Protein 4H0F (pdb70)

CATH classification: 3.40.50.1980 (+1 more: 3.40.50.1980)

Solvent-accessible surface area: 24966 Å² total; per-residue (Å²): 93,41,47,0,10,0,0,0,16,1,0,62,5,0,0,73,49,0,1,20,131,60,22,66,19,152,49,34,20,59,38,52,36,2,33,55,40,124,35,47,122,108,32,31,43,44,0,27,127,6,58,0,0,0,6,0,2,64,51,15,0,62,17,0,79,108,18,6,26,81,87,125,171,20,191,11,54,49,30,7,0,4,43,56,14,91,25,55,56,46,136,95,40,30,125,83,74,6,1,0,1,1,0,2,0,36,29,0,0,63,0,0,44,28,0,1,130,27,0,4,134,44,15,84,152,68,96,84,31,0,27,139,55,3,145,62,8,75,120,73,1,64,109,11,15,109,47,0,28,93,45,1,154,172,6,241,58,70,12,1,0,0,9,1,23,0,6,26,4,3,3,126,87,10,50,8,128,38,50,8,4,7,23,25,12,33,114,106,113,18,48,96,173,77,49,132,92,6,46,94,38,2,118,127,104,93,4,129,8,0,2,6,9,128,48,38,88,47,151,53,0,72,53,7,3,162,58,26,69,9,104,39,89,72,4,28,0,0,9,23,42,40,108,70,155,117,42,0,2,84,12,2,92,40,23,1,42,53,0,37,85,41,15,159,93,42,43,0,10,0,1,0,14,0,0,57,5,0,0,72,44,0,1,20,138,54,20,63,17,151,47,35,30,57,37,43,41,2,38,57,35,123,31,54,131,112,26,41,47,40,0,38,127,6,57,0,0,0,12,0,3,62,47,14,0,45,15,0,126,114,14,6,25,63,72,120,174,24,90,12,54,50,26,14,0,4,62,49,16,87,32,50,57,47,139,100,46,31,129,87,41,6,2,0,0,0,1,3,0,33,27,0,0,66,0,0,42,28,0,1,131,31,1,5,131,46,13,81,157,68,95,88,32,0,25,145,56,2,146,53,6,77,118,74,0,63,104,12,16,113,70,0,30,96,45,2,153,177,8,238,58,73,12,1,0,2,7,1,25,0,5,21,4,4,3,129,83,10,56,14,100,31,51,8,4,8,23,27,13,36,117,112,136,25,49,98,179,80,41,136,102,9,44,95,24,2,115,125,94,95,6,128,8,0,2,8,7,126,52,36,86,53,153,50,0,71,53,6,4,159,56,30,66,12,106,39,80,73,4,27,0,2,9,23,45,41,108,68,154,122,45,0,7,85,11,2,79,41,21,1,40,54,0,36,84,38,14,161

Secondary structure (DSSP, 8-state):
--EEEEEEHHHHHHHHHHHTTSSEEEEEE-SS-GGG----HHHHHHHHHSSEEEES-TTTSGGGGG--HHHHT---EEEETTTTS-PPBSSSS-S-B----TTSHHHHHHHHHHHHHHHHHH-GGGHHHHHHHHHHHHHHHHHHHHHHHHHHHT-S--EEEEEES--HHHHHHTT-EEEEEE-SSTTS---HHHHHHHHHHHHHTT--EEEE-TTS--HHHHHHHHHTT-EEEE---S-SPPSS---HHHHHHHHHHHHHHHT-/--EEEEEEHHHHHHHHHHHTTSSEEEEEE-SS-TTT----HHHHHHHHTSSEEEES-TTTSGGGGG--GGGGT---EEEETTTTS-PPBSSSS-S-B--TTTTSHHHHHHHHHHHHHHHHHH-GGGHHHHHHHHHHHHHHHHHHHHHHHHHHHT-S--EEEEEES--HHHHHHTT-EEEEEE-SSTTSPPPHHHHHHHHHHHHHTT--EEEE-TTS--HHHHHHHHHTT-EEEE---S-SPPSSS--HHHHHHHHHHHHHHHT-

Sequence (528 aa):
GMSVVTSFYPMYAMTKEVSGDLNDVRMIQSGAGIHSFEPSVNDVAAIYDADLFVYHSHTLEAWARDLDPNLKKSKVNVFEASKPLTLDRVKPGATVYDPHTWTDPVLAGEEAVNIAKELGHLDPKHKDSYTKKAKAFKKEAEQLTEEYTQKFKKVRSKTFVTQHTAFSYLAKRFGLKQLGISGISPEQEPSPRQLKEIQDFVKEYNVKTIFAEDNVNPKIAHAIAKSTGAKVKTLSPLEAAPSGNKTYLENLRANLEVLYQQLKGMSVVTSFYPMYAMTKEVSGDLNDVRMIQSGAGIHSFEPSVNDVAAIYDADLFVYHSHTLEAWARDLDPNLKKSKVNVFEASKPLTLDRVKPGATVYDPHTWTDPVLAGEEAVNIAKELGHLDPKHKDSYTKKAKAFKKEAEQLTEEYTQKFKKVRSKTFVTQHTAFSYLAKRFGLKQLGISGISPEQEPSPRQLKEIQDFVKEYNVKTIFAEDNVNPKIAHAIAKSTGAKVKTLSPLEAAPSGNKTYLENLRANLEVLYQQLK

Nearest PDB structures (foldseek):
  4h0f-assembly2_B  TM=1.003E+00  e=8.208E-51  Streptococcus agalactiae 2603V/R
  3hjt-assembly2_B  TM=9.991E-01  e=1.118E-45  Streptococcus agalactiae
  3hjt-assembly1_A  TM=9.977E-01  e=3.843E-45  Streptococcus agalactiae
  3gi1-assembly2_B  TM=9.976E-01  e=7.715E-44  Streptococcus pyogenes
  3cx3-assembly1_A  TM=9.768E-01  e=1.041E-37  Streptococcus pneumoniae R6

Foldseek 3Di:
DFFEEEEEQLRQQLLDLLCDPVYDYDYLDQADDLQPDDDDPVSLVSQQQGQEYEYAACLRVVVLVVRDCVVVVGNHDYYHLLVVPDFDAQDDDHPHTQRLQCLALQSSLVSSQSSLVVVCVSPVVCNVSNNVSSCVSNVVSVVLLVVVLVLLVPFPQAEEEEQEPRCPNNSVSSVHDYYYCAYSGNVRHDDVVVLVVVLVVCVVSVHAEYAYEPNDDCPSVVVSCVVNVHYYDHADSSRHPDPDDDRPVVNSSVRVVVVSVSRD/DFFEEEAEQLRQQLLPLLCPPVYDYYYLDQAFDQQVDDDDPVRLVSQLAGQEYEYADCLRPVVLVVDDNVVVVGNYHYDHLQVVPDFDAQDDDHPHTQRLQCLALQSSLVSSQSSLCVVCVSVVVCNPSSNVSSCVSNVVSVVLLVVQLVLLVPFPQQEEEEQEPNCPNNSVSSVHDYYYCAYSGNVRHDDVVVLVVVLVVCVVSVHQEYEYEPNDDCPSVVVSCVVNVHYYDHAYSSRHPDPDDDRSVVVSSVNSVVVSVSRD

Structure (mmCIF, N/CA/C/O backbone):
data_4H0F
#
_entry.id   4H0F
#
_cell.length_a   42.400
_cell.length_b   93.990
_cell.length_c   66.880
_cell.angle_alpha   90.00
_cell.angle_beta   105.42
_cell.angle_gamma   90.00
#
_symmetry.space_group_name_H-M   'P 1 21 1'
#
loop_
_entity.id
_entity.type
_entity.pdbx_description
1 polymer 'Laminin-binding surface protein'
2 non-polymer 'ZINC ION'
3 water water
#
loop_
_atom_site.group_PDB
_atom_site.id
_atom_site.type_symbol
_atom_site.label_atom_id
_atom_site.label_alt_id
_atom_site.label_comp_id
_atom_site.label_asym_id
_atom_site.label_entity_id
_atom_site.label_seq_id
_atom_site.pdbx_PDB_ins_code
_atom_site.Cartn_x
_atom_site.Cartn_y
_atom_site.Cartn_z
_atom_site.occupancy
_atom_site.B_iso_or_equiv
_atom_site.auth_seq_id
_atom_site.auth_comp_id
_atom_site.auth_asym_id
_atom_site.auth_atom_id
_atom_site.pdbx_PDB_model_num
ATOM 1 N N . GLY A 1 1 ? 28.974 -12.224 35.874 1.00 47.83 32 GLY A N 1
ATOM 2 C CA . GLY A 1 1 ? 28.291 -13.548 35.813 1.00 46.67 32 GLY A CA 1
ATOM 3 C C . GLY A 1 1 ? 27.114 -13.563 34.857 1.00 45.94 32 GLY A C 1
ATOM 4 O O . GLY A 1 1 ? 27.151 -14.256 33.844 1.00 47.75 32 GLY A O 1
ATOM 5 N N . MET A 1 2 ? 26.079 -12.787 35.180 1.00 44.42 33 MET A N 1
ATOM 6 C CA . MET A 1 2 ? 24.841 -12.683 34.390 1.00 41.84 33 MET A CA 1
ATOM 7 C C . MET A 1 2 ? 23.948 -13.873 34.699 1.00 40.40 33 MET A C 1
ATOM 8 O O . MET A 1 2 ? 24.258 -15.006 34.353 1.00 41.44 33 MET A O 1
ATOM 13 N N . SER A 1 3 ? 22.836 -13.598 35.366 1.00 39.33 34 SER A N 1
ATOM 14 C CA . SER A 1 3 ? 21.891 -14.629 35.774 1.00 37.88 34 SER A CA 1
ATOM 15 C C . SER A 1 3 ? 20.891 -15.014 34.674 1.00 35.92 34 SER A C 1
ATOM 16 O O . SER A 1 3 ? 19.988 -14.238 34.339 1.00 34.21 34 SER A O 1
ATOM 19 N N . VAL A 1 4 ? 21.049 -16.217 34.123 1.00 33.93 35 VAL A N 1
ATOM 20 C CA . VAL A 1 4 ? 20.156 -16.692 33.069 1.00 32.88 35 VAL A CA 1
ATOM 21 C C . VAL A 1 4 ? 19.162 -17.724 33.589 1.00 32.47 35 VAL A C 1
ATOM 22 O O . VAL A 1 4 ? 19.558 -18.726 34.196 1.00 33.16 35 VAL A O 1
ATOM 26 N N . VAL A 1 5 ? 17.873 -17.466 33.356 1.00 32.09 36 VAL A N 1
ATOM 27 C CA . VAL A 1 5 ? 16.816 -18.376 33.758 1.00 30.78 36 VAL A CA 1
ATOM 28 C C . VAL A 1 5 ? 16.364 -19.048 32.477 1.00 29.00 36 VAL A C 1
ATOM 29 O O . VAL A 1 5 ? 16.435 -18.546 31.389 1.00 26.60 36 VAL A O 1
ATOM 33 N N . THR A 1 6 ? 15.827 -20.214 32.683 1.00 28.77 37 THR A N 1
ATOM 34 C CA . THR A 1 6 ? 15.464 -21.096 31.573 1.00 27.12 37 THR A CA 1
ATOM 35 C C . THR A 1 6 ? 14.136 -21.797 31.901 1.00 26.56 37 THR A C 1
ATOM 36 O O . THR A 1 6 ? 13.852 -22.148 33.028 1.00 27.30 37 THR A O 1
ATOM 40 N N . SER A 1 7 ? 13.278 -21.979 30.924 1.00 23.92 38 SER A N 1
ATOM 41 C CA . SER A 1 7 ? 11.946 -22.620 31.145 1.00 23.67 38 SER A CA 1
ATOM 42 C C . SER A 1 7 ? 11.931 -24.111 31.478 1.00 23.15 38 SER A C 1
ATOM 43 O O . SER A 1 7 ? 11.359 -24.492 32.496 1.00 24.56 38 SER A O 1
ATOM 46 N N . PHE A 1 8 ? 12.501 -24.962 30.624 1.00 21.31 39 PHE A N 1
ATOM 47 C CA . PHE A 1 8 ? 12.537 -26.397 30.918 1.00 18.98 39 PHE A CA 1
ATOM 48 C C . PHE A 1 8 ? 13.778 -27.040 30.281 1.00 18.79 39 PHE A C 1
ATOM 49 O O . PHE A 1 8 ? 14.511 -26.384 29.536 1.00 20.44 39 PHE A O 1
ATOM 57 N N . TYR A 1 9 ? 14.040 -28.302 30.600 1.00 17.88 40 TYR A N 1
ATOM 58 C CA . TYR A 1 9 ? 15.249 -28.947 30.126 1.00 16.53 40 TYR A CA 1
ATOM 59 C C . TYR A 1 9 ? 15.836 -28.530 28.773 1.00 16.40 40 TYR A C 1
ATOM 60 O O . TYR A 1 9 ? 16.954 -28.029 28.728 1.00 16.35 40 TYR A O 1
ATOM 69 N N . PRO A 1 10 ? 15.110 -28.739 27.658 1.00 15.44 41 PRO A N 1
ATOM 70 C CA . PRO A 1 10 ? 15.697 -28.338 26.372 1.00 15.05 41 PRO A CA 1
ATOM 71 C C . PRO A 1 10 ? 16.313 -26.927 26.391 1.00 14.99 41 PRO A C 1
ATOM 72 O O . PRO A 1 10 ? 17.462 -26.725 25.986 1.00 12.76 41 PRO A O 1
ATOM 76 N N . MET A 1 11 ? 15.546 -25.944 26.846 1.00 16.12 42 MET A N 1
ATOM 77 C CA . MET A 1 11 ? 16.072 -24.578 26.909 1.00 19.08 42 MET A CA 1
ATOM 78 C C . MET A 1 11 ? 17.293 -24.522 27.829 1.00 20.06 42 MET A C 1
ATOM 79 O O . MET A 1 11 ? 18.291 -23.866 27.515 1.00 20.39 42 MET A O 1
ATOM 84 N N . TYR A 1 12 ? 17.217 -25.222 28.960 1.00 19.02 43 TYR A N 1
ATOM 85 C CA . TYR A 1 12 ? 18.335 -25.257 29.882 1.00 19.67 43 TYR A CA 1
ATOM 86 C C . TYR A 1 12 ? 19.608 -25.837 29.268 1.00 20.46 43 TYR A C 1
ATOM 87 O O . TYR A 1 12 ? 20.683 -25.249 29.394 1.00 22.45 43 TYR A O 1
ATOM 96 N N . ALA A 1 13 ? 19.505 -26.990 28.613 1.00 19.92 44 ALA A N 1
ATOM 97 C CA . ALA A 1 13 ? 20.697 -27.606 28.038 1.00 20.29 44 ALA A CA 1
ATOM 98 C C . ALA A 1 13 ? 21.315 -26.818 26.878 1.00 20.04 44 ALA A C 1
ATOM 99 O O . ALA A 1 13 ? 22.531 -26.730 26.777 1.00 17.69 44 ALA A O 1
ATOM 101 N N . MET A 1 14 ? 20.491 -26.241 26.007 1.00 21.01 45 MET A N 1
ATOM 102 C CA . MET A 1 14 ? 21.022 -25.478 24.880 1.00 22.77 45 MET A CA 1
ATOM 103 C C . MET A 1 14 ? 21.718 -24.206 25.350 1.00 24.82 45 MET A C 1
ATOM 104 O O . MET A 1 14 ? 22.828 -23.890 24.909 1.00 23.87 45 MET A O 1
ATOM 109 N N . THR A 1 15 ? 21.061 -23.464 26.239 1.00 27.16 46 THR A N 1
ATOM 110 C CA . THR A 1 15 ? 21.647 -22.222 26.708 1.00 29.04 46 THR A CA 1
ATOM 111 C C . THR A 1 15 ? 22.882 -22.493 27.564 1.00 30.21 46 THR A C 1
ATOM 112 O O . THR A 1 15 ? 23.809 -21.696 27.564 1.00 31.65 46 THR A O 1
ATOM 116 N N . LYS A 1 16 ? 22.913 -23.620 28.269 1.00 31.26 47 LYS A N 1
ATOM 117 C CA . LYS A 1 16 ? 24.070 -23.952 29.099 1.00 33.94 47 LYS A CA 1
ATOM 118 C C . LYS A 1 16 ? 25.297 -24.404 28.285 1.00 35.25 47 LYS A C 1
ATOM 119 O O . LYS A 1 16 ? 26.402 -23.920 28.505 1.00 36.31 47 LYS A O 1
ATOM 125 N N . GLU A 1 17 ? 25.103 -25.329 27.353 1.00 35.96 48 GLU A N 1
ATOM 126 C CA . GLU A 1 17 ? 26.197 -25.819 26.526 1.00 37.65 48 GLU A CA 1
ATOM 127 C C . GLU A 1 17 ? 26.780 -24.700 25.677 1.00 39.43 48 GLU A C 1
ATOM 128 O O . GLU A 1 17 ? 27.976 -24.671 25.386 1.00 39.68 48 GLU A O 1
ATOM 134 N N . VAL A 1 18 ? 25.916 -23.782 25.273 1.00 41.07 49 VAL A N 1
ATOM 135 C CA . VAL A 1 18 ? 26.315 -22.649 24.462 1.00 43.17 49 VAL A CA 1
ATOM 136 C C . VAL A 1 18 ? 26.985 -21.557 25.317 1.00 46.06 49 VAL A C 1
ATOM 137 O O . VAL A 1 18 ? 27.858 -20.819 24.843 1.00 47.36 49 VAL A O 1
ATOM 141 N N . SER A 1 19 ? 26.590 -21.473 26.584 1.00 46.29 50 SER A N 1
ATOM 142 C CA . SER A 1 19 ? 27.141 -20.477 27.491 1.00 46.01 50 SER A CA 1
ATOM 143 C C . SER A 1 19 ? 28.463 -20.931 28.086 1.00 46.34 50 SER A C 1
ATOM 144 O O . SER A 1 19 ? 29.308 -20.110 28.425 1.00 46.53 50 SER A O 1
ATOM 147 N N . GLY A 1 20 ? 28.640 -22.241 28.212 1.00 47.10 51 GLY A N 1
ATOM 148 C CA . GLY A 1 20 ? 29.860 -22.773 28.793 1.00 47.02 51 GLY A CA 1
ATOM 149 C C . GLY A 1 20 ? 29.852 -22.536 30.289 1.00 47.78 51 GLY A C 1
ATOM 150 O O . GLY A 1 20 ? 28.888 -22.889 30.972 1.00 47.24 51 GLY A O 1
ATOM 151 N N . ASP A 1 21 ? 30.921 -21.936 30.807 1.00 49.12 52 ASP A N 1
ATOM 152 C CA . ASP A 1 21 ? 31.005 -21.634 32.237 1.00 49.67 52 ASP A CA 1
ATOM 153 C C . ASP A 1 21 ? 30.812 -20.146 32.517 1.00 48.14 52 ASP A C 1
ATOM 154 O O . ASP A 1 21 ? 30.650 -19.746 33.670 1.00 47.62 52 ASP A O 1
ATOM 159 N N . LEU A 1 22 ? 30.821 -19.342 31.456 1.00 46.41 53 LEU A N 1
ATOM 160 C CA . LEU A 1 22 ? 30.674 -17.893 31.564 1.00 46.24 53 LEU A CA 1
ATOM 161 C C . LEU A 1 22 ? 29.569 -17.378 32.478 1.00 46.06 53 LEU A C 1
ATOM 162 O O . LEU A 1 22 ? 29.761 -16.367 33.152 1.00 47.61 53 LEU A O 1
ATOM 167 N N . ASN A 1 23 ? 28.419 -18.049 32.511 1.00 44.76 54 ASN A N 1
ATOM 168 C CA . ASN A 1 23 ? 27.318 -17.569 33.343 1.00 43.67 54 ASN A CA 1
ATOM 169 C C . ASN A 1 23 ? 26.782 -18.580 34.352 1.00 44.26 54 ASN A C 1
ATOM 170 O O . ASN A 1 23 ? 27.416 -19.595 34.643 1.00 43.85 54 ASN A O 1
ATOM 175 N N . ASP A 1 24 ? 25.607 -18.283 34.896 1.00 44.31 55 ASP A N 1
ATOM 176 C CA . ASP A 1 24 ? 24.962 -19.169 35.855 1.00 44.44 55 ASP A CA 1
ATOM 177 C C . ASP A 1 24 ? 23.558 -19.488 35.369 1.00 43.70 55 ASP A C 1
ATOM 178 O O . ASP A 1 24 ? 22.630 -18.725 35.615 1.00 44.83 55 ASP A O 1
ATOM 183 N N . VAL A 1 25 ? 23.397 -20.620 34.695 1.00 42.59 56 VAL A N 1
ATOM 184 C CA . VAL A 1 25 ? 22.097 -21.002 34.168 1.00 41.97 56 VAL A CA 1
ATOM 185 C C . VAL A 1 25 ? 21.270 -21.875 35.109 1.00 40.96 56 VAL A C 1
ATOM 186 O O . VAL A 1 25 ? 21.776 -22.822 35.697 1.00 40.25 56 VAL A O 1
ATOM 190 N N . ARG A 1 26 ? 19.989 -21.547 35.239 1.00 40.36 57 ARG A N 1
ATOM 191 C CA . ARG A 1 26 ? 19.085 -22.299 36.102 1.00 39.57 57 ARG A CA 1
ATOM 192 C C . ARG A 1 26 ? 17.840 -22.670 35.311 1.00 38.49 57 ARG A C 1
ATOM 193 O O . ARG A 1 26 ? 17.511 -22.027 34.315 1.00 37.28 57 ARG A O 1
ATOM 201 N N . MET A 1 27 ? 17.142 -23.699 35.775 1.00 37.10 58 MET A N 1
ATOM 202 C CA . MET A 1 27 ? 15.939 -24.178 35.112 1.00 35.52 58 MET A CA 1
ATOM 203 C C . MET A 1 27 ? 14.718 -23.989 35.994 1.00 35.57 58 MET A C 1
ATOM 204 O O . MET A 1 27 ? 14.726 -24.374 37.157 1.00 35.52 58 MET A O 1
ATOM 209 N N . ILE A 1 28 ? 13.669 -23.383 35.448 1.00 36.61 59 ILE A N 1
ATOM 210 C CA . ILE A 1 28 ? 12.459 -23.171 36.227 1.00 36.51 59 ILE A CA 1
ATOM 211 C C . ILE A 1 28 ? 11.797 -24.498 36.518 1.00 37.67 59 ILE A C 1
ATOM 212 O O . ILE A 1 28 ? 11.655 -24.884 37.676 1.00 37.81 59 ILE A O 1
ATOM 217 N N . GLN A 1 29 ? 11.385 -25.201 35.473 1.00 39.48 60 GLN A N 1
ATOM 218 C CA . GLN A 1 29 ? 10.743 -26.487 35.683 1.00 43.69 60 GLN A CA 1
ATOM 219 C C . GLN A 1 29 ? 11.545 -27.642 35.095 1.00 45.78 60 GLN A C 1
ATOM 220 O O . GLN A 1 29 ? 11.759 -27.720 33.882 1.00 47.10 60 GLN A O 1
ATOM 226 N N . SER A 1 30 ? 11.980 -28.540 35.975 1.00 47.31 61 SER A N 1
ATOM 227 C CA . SER A 1 30 ? 12.782 -29.692 35.587 1.00 48.84 61 SER A CA 1
ATOM 228 C C . SER A 1 30 ? 11.958 -30.960 35.586 1.00 48.80 61 SER A C 1
ATOM 229 O O . SER A 1 30 ? 12.371 -31.972 35.014 1.00 48.98 61 SER A O 1
ATOM 232 N N . GLY A 1 31 ? 10.800 -30.898 36.236 1.00 48.15 62 GLY A N 1
ATOM 233 C CA . GLY A 1 31 ? 9.930 -32.054 36.313 1.00 48.07 62 GLY A CA 1
ATOM 234 C C . GLY A 1 31 ? 9.151 -32.286 35.037 1.00 48.29 62 GLY A C 1
ATOM 235 O O . GLY A 1 31 ? 9.645 -32.033 33.937 1.00 48.16 62 GLY A O 1
ATOM 236 N N . ALA A 1 32 ? 7.924 -32.771 35.189 1.00 48.28 63 ALA A N 1
ATOM 237 C CA . ALA A 1 32 ? 7.058 -33.043 34.048 1.00 47.64 63 ALA A CA 1
ATOM 238 C C . ALA A 1 32 ? 5.833 -32.133 34.042 1.00 46.56 63 ALA A C 1
ATOM 239 O O . ALA A 1 32 ? 5.501 -31.492 35.046 1.00 47.10 63 ALA A O 1
ATOM 241 N N . GLY A 1 33 ? 5.164 -32.074 32.900 1.00 43.91 64 GLY A N 1
ATOM 242 C CA . GLY A 1 33 ? 3.986 -31.247 32.815 1.00 41.93 64 GLY A CA 1
ATOM 243 C C . GLY A 1 33 ? 4.263 -29.871 32.256 1.00 40.05 64 GLY A C 1
ATOM 244 O O . GLY A 1 33 ? 3.455 -28.963 32.448 1.00 41.70 64 GLY A O 1
ATOM 245 N N . ILE A 1 34 ? 5.388 -29.699 31.568 1.00 36.34 65 ILE A N 1
ATOM 246 C CA . ILE A 1 34 ? 5.685 -28.396 30.994 1.00 33.21 65 ILE A CA 1
ATOM 247 C C . ILE A 1 34 ? 4.473 -27.885 30.225 1.00 32.72 65 ILE A C 1
ATOM 248 O O . ILE A 1 34 ? 4.207 -26.689 30.204 1.00 33.46 65 ILE A O 1
ATOM 253 N N . HIS A 1 35 ? 3.728 -28.796 29.608 1.00 32.91 66 HIS A N 1
ATOM 254 C CA . HIS A 1 35 ? 2.553 -28.416 28.824 1.00 32.70 66 HIS A CA 1
ATOM 255 C C . HIS A 1 35 ? 1.479 -27.735 29.632 1.00 32.76 66 HIS A C 1
ATOM 256 O O . HIS A 1 35 ? 0.754 -26.891 29.128 1.00 33.27 66 HIS A O 1
ATOM 263 N N . SER A 1 36 ? 1.374 -28.105 30.893 1.00 34.03 67 SER A N 1
ATOM 264 C CA . SER A 1 36 ? 0.364 -27.519 31.753 1.00 34.66 67 SER A CA 1
ATOM 265 C C . SER A 1 36 ? 1.019 -26.710 32.850 1.00 34.99 67 SER A C 1
ATOM 266 O O . SER A 1 36 ? 0.354 -26.277 33.784 1.00 34.48 67 SER A O 1
ATOM 269 N N . PHE A 1 37 ? 2.328 -26.515 32.743 1.00 35.28 68 PHE A N 1
ATOM 270 C CA . PHE A 1 37 ? 3.029 -25.747 33.753 1.00 36.40 68 PHE A CA 1
ATOM 271 C C . PHE A 1 37 ? 2.487 -24.325 33.802 1.00 37.35 68 PHE A C 1
ATOM 272 O O . PHE A 1 37 ? 2.130 -23.736 32.780 1.00 38.81 68 PHE A O 1
ATOM 280 N N . GLU A 1 38 ? 2.422 -23.796 35.013 1.00 37.62 69 GLU A N 1
ATOM 281 C CA . GLU A 1 38 ? 1.964 -22.445 35.281 1.00 38.59 69 GLU A CA 1
ATOM 282 C C . GLU A 1 38 ? 2.880 -22.015 36.405 1.00 38.03 69 GLU A C 1
ATOM 283 O O . GLU A 1 38 ? 2.964 -22.689 37.426 1.00 37.78 69 GLU A O 1
ATOM 289 N N . PRO A 1 39 ? 3.587 -20.893 36.230 1.00 38.32 70 PRO A N 1
ATOM 290 C CA . PRO A 1 39 ? 4.524 -20.347 37.218 1.00 37.87 70 PRO A CA 1
ATOM 291 C C . PRO A 1 39 ? 3.972 -19.923 38.576 1.00 38.61 70 PRO A C 1
ATOM 292 O O . PRO A 1 39 ? 2.822 -19.505 38.707 1.00 38.95 70 PRO A O 1
ATOM 296 N N . SER A 1 40 ? 4.815 -20.039 39.593 1.00 40.46 71 SER A N 1
ATOM 297 C CA . SER A 1 40 ? 4.444 -19.631 40.943 1.00 41.96 71 SER A CA 1
ATOM 298 C C . SER A 1 40 ? 4.993 -18.215 41.089 1.00 42.87 71 SER A C 1
ATOM 299 O O . SER A 1 40 ? 5.892 -17.820 40.337 1.00 42.15 71 SER A O 1
ATOM 302 N N . VAL A 1 41 ? 4.463 -17.452 42.041 1.00 43.49 72 VAL A N 1
ATOM 303 C CA . VAL A 1 41 ? 4.927 -16.083 42.232 1.00 44.06 72 VAL A CA 1
ATOM 304 C C . VAL A 1 41 ? 6.415 -16.062 42.557 1.00 44.04 72 VAL A C 1
ATOM 305 O O . VAL A 1 41 ? 7.077 -15.034 42.428 1.00 43.28 72 VAL A O 1
ATOM 309 N N . ASN A 1 42 ? 6.942 -17.202 42.979 1.00 44.41 73 ASN A N 1
ATOM 310 C CA . ASN A 1 42 ? 8.357 -17.277 43.287 1.00 45.73 73 ASN A CA 1
ATOM 311 C C . ASN A 1 42 ? 9.071 -17.378 41.953 1.00 44.66 73 ASN A C 1
ATOM 312 O O . ASN A 1 42 ? 10.107 -16.749 41.737 1.00 44.46 73 ASN A O 1
ATOM 317 N N . ASP A 1 43 ? 8.497 -18.162 41.048 1.00 43.39 74 ASP A N 1
ATOM 318 C CA . ASP A 1 43 ? 9.088 -18.345 39.735 1.00 42.33 74 ASP A CA 1
ATOM 319 C C . ASP A 1 43 ? 9.212 -17.039 38.956 1.00 41.26 74 ASP A C 1
ATOM 320 O O . ASP A 1 43 ? 10.309 -16.696 38.518 1.00 41.45 74 ASP A O 1
ATOM 325 N N . VAL A 1 44 ? 8.110 -16.306 38.785 1.00 38.86 75 VAL A N 1
ATOM 326 C CA . VAL A 1 44 ? 8.162 -15.054 38.031 1.00 37.97 75 VAL A CA 1
ATOM 327 C C . VAL A 1 44 ? 9.119 -14.068 38.710 1.00 36.85 75 VAL A C 1
ATOM 328 O O . VAL A 1 44 ? 9.890 -13.366 38.047 1.00 36.59 75 VAL A O 1
ATOM 332 N N . ALA A 1 45 ? 9.077 -14.033 40.038 1.00 34.08 76 ALA A N 1
ATOM 333 C CA . ALA A 1 45 ? 9.950 -13.159 40.803 1.00 31.09 76 ALA A CA 1
ATOM 334 C C . ALA A 1 45 ? 11.384 -13.510 40.452 1.00 29.52 76 ALA A C 1
ATOM 335 O O . ALA A 1 45 ? 12.265 -12.644 40.401 1.00 28.70 76 ALA A O 1
ATOM 337 N N . ALA A 1 46 ? 11.608 -14.797 40.212 1.00 26.86 77 ALA A N 1
ATOM 338 C CA . ALA A 1 46 ? 12.934 -15.279 39.875 1.00 26.88 77 ALA A CA 1
ATOM 339 C C . ALA A 1 46 ? 13.271 -14.802 38.482 1.00 27.74 77 ALA A C 1
ATOM 340 O O . ALA A 1 46 ? 14.376 -14.325 38.230 1.00 29.86 77 ALA A O 1
ATOM 342 N N . ILE A 1 47 ? 12.310 -14.933 37.575 1.00 27.53 78 ILE A N 1
ATOM 343 C CA . ILE A 1 47 ? 12.505 -14.501 36.202 1.00 26.60 78 ILE A CA 1
ATOM 344 C C . ILE A 1 47 ? 12.883 -13.019 36.218 1.00 27.98 78 ILE A C 1
ATOM 345 O O . ILE A 1 47 ? 13.925 -12.625 35.674 1.00 28.21 78 ILE A O 1
ATOM 350 N N . TYR A 1 48 ? 12.055 -12.206 36.870 1.00 27.37 79 TYR A N 1
ATOM 351 C CA . TYR A 1 48 ? 12.316 -10.770 36.940 1.00 28.29 79 TYR A CA 1
ATOM 352 C C . TYR A 1 48 ? 13.618 -10.380 37.618 1.00 27.89 79 TYR A C 1
ATOM 353 O O . TYR A 1 48 ? 14.190 -9.347 37.283 1.00 29.28 79 TYR A O 1
ATOM 362 N N . ASP A 1 49 ? 14.096 -11.176 38.569 1.00 25.07 80 ASP A N 1
ATOM 363 C CA . ASP A 1 49 ? 15.335 -10.804 39.217 1.00 24.29 80 ASP A CA 1
ATOM 364 C C . ASP A 1 49 ? 16.513 -11.290 38.398 1.00 23.68 80 ASP A C 1
ATOM 365 O O . ASP A 1 49 ? 17.671 -11.037 38.737 1.00 23.25 80 ASP A O 1
ATOM 370 N N . ALA A 1 50 ? 16.206 -11.970 37.297 1.00 23.38 81 ALA A N 1
ATOM 371 C CA . ALA A 1 50 ? 17.229 -12.516 36.411 1.00 22.94 81 ALA A CA 1
ATOM 372 C C . ALA A 1 50 ? 17.684 -11.520 35.353 1.00 22.97 81 ALA A C 1
ATOM 373 O O . ALA A 1 50 ? 17.088 -10.471 35.165 1.00 23.03 81 ALA A O 1
ATOM 375 N N . ASP A 1 51 ? 18.760 -11.846 34.669 1.00 23.87 82 ASP A N 1
ATOM 376 C CA . ASP A 1 51 ? 19.236 -10.959 33.627 1.00 28.37 82 ASP A CA 1
ATOM 377 C C . ASP A 1 51 ? 18.666 -11.412 32.287 1.00 30.09 82 ASP A C 1
ATOM 378 O O . ASP A 1 51 ? 18.533 -10.642 31.365 1.00 30.17 82 ASP A O 1
ATOM 383 N N . LEU A 1 52 ? 18.311 -12.686 32.238 1.00 29.56 83 LEU A N 1
ATOM 384 C CA . LEU A 1 52 ? 17.827 -13.279 31.024 1.00 29.61 83 LEU A CA 1
ATOM 385 C C . LEU A 1 52 ? 16.939 -14.461 31.262 1.00 30.11 83 LEU A C 1
ATOM 386 O O . LEU A 1 52 ? 17.286 -15.386 31.952 1.00 30.97 83 LEU A O 1
ATOM 391 N N . PHE A 1 53 ? 15.755 -14.411 30.694 1.00 28.50 84 PHE A N 1
ATOM 392 C CA . PHE A 1 53 ? 14.816 -15.521 30.799 1.00 27.62 84 PHE A CA 1
ATOM 393 C C . PHE A 1 53 ? 14.624 -16.126 29.416 1.00 28.09 84 PHE A C 1
ATOM 394 O O . PHE A 1 53 ? 14.156 -15.473 28.499 1.00 26.45 84 PHE A O 1
ATOM 402 N N . VAL A 1 54 ? 15.025 -17.380 29.276 1.00 29.24 85 VAL A N 1
ATOM 403 C CA . VAL A 1 54 ? 14.928 -18.088 28.006 1.00 30.26 85 VAL A CA 1
ATOM 404 C C . VAL A 1 54 ? 13.802 -19.100 28.021 1.00 30.10 85 VAL A C 1
ATOM 405 O O . VAL A 1 54 ? 13.731 -19.936 28.920 1.00 31.96 85 VAL A O 1
ATOM 409 N N . TYR A 1 55 ? 12.906 -19.024 27.048 1.00 28.67 86 TYR A N 1
ATOM 410 C CA . TYR A 1 55 ? 11.843 -20.018 26.975 1.00 29.43 86 TYR A CA 1
ATOM 411 C C . TYR A 1 55 ? 11.734 -20.442 25.525 1.00 28.09 86 TYR A C 1
ATOM 412 O O . TYR A 1 55 ? 12.307 -19.796 24.652 1.00 29.09 86 TYR A O 1
ATOM 421 N N . HIS A 1 56 ? 11.022 -21.529 25.263 1.00 27.57 87 HIS A N 1
ATOM 422 C CA . HIS A 1 56 ? 10.926 -22.052 23.903 1.00 27.82 87 HIS A CA 1
ATOM 423 C C . HIS A 1 56 ? 10.059 -21.306 22.921 1.00 28.13 87 HIS A C 1
ATOM 424 O O . HIS A 1 56 ? 10.560 -20.800 21.908 1.00 27.54 87 HIS A O 1
ATOM 431 N N . SER A 1 57 ? 8.760 -21.259 23.206 1.00 27.86 88 SER A N 1
ATOM 432 C CA . SER A 1 57 ? 7.811 -20.587 22.326 1.00 28.70 88 SER A CA 1
ATOM 433 C C . SER A 1 57 ? 6.498 -20.289 23.038 1.00 29.37 88 SER A C 1
ATOM 434 O O . SER A 1 57 ? 6.069 -21.039 23.914 1.00 29.18 88 SER A O 1
ATOM 437 N N . HIS A 1 58 ? 5.863 -19.186 22.658 1.00 30.95 89 HIS A N 1
ATOM 438 C CA . HIS A 1 58 ? 4.601 -18.783 23.272 1.00 31.89 89 HIS A CA 1
ATOM 439 C C . HIS A 1 58 ? 3.537 -19.857 23.085 1.00 31.50 89 HIS A C 1
ATOM 440 O O . HIS A 1 58 ? 2.627 -19.981 23.905 1.00 32.01 89 HIS A O 1
ATOM 447 N N . THR A 1 59 ? 3.650 -20.637 22.014 1.00 29.73 90 THR A N 1
ATOM 448 C CA . THR A 1 59 ? 2.680 -21.694 21.762 1.00 28.45 90 THR A CA 1
ATOM 449 C C . THR A 1 59 ? 2.738 -22.769 22.854 1.00 28.80 90 THR A C 1
ATOM 450 O O . THR A 1 59 ? 1.765 -23.494 23.056 1.00 29.86 90 THR A O 1
ATOM 454 N N . LEU A 1 60 ? 3.873 -22.870 23.552 1.00 28.32 91 LEU A N 1
ATOM 455 C CA . LEU A 1 60 ? 4.045 -23.859 24.632 1.00 26.35 91 LEU A CA 1
ATOM 456 C C . LEU A 1 60 ? 3.950 -23.157 25.987 1.00 25.04 91 LEU A C 1
ATOM 457 O O . LEU A 1 60 ? 3.027 -23.402 26.757 1.00 23.14 91 LEU A O 1
ATOM 462 N N . GLU A 1 61 ? 4.907 -22.282 26.273 1.00 25.05 92 GLU A N 1
ATOM 463 C CA . GLU A 1 61 ? 4.891 -21.547 27.526 1.00 25.71 92 GLU A CA 1
ATOM 464 C C . GLU A 1 61 ? 4.192 -20.225 27.254 1.00 27.15 92 GLU A C 1
ATOM 465 O O . GLU A 1 61 ? 4.815 -19.164 27.223 1.00 27.49 92 GLU A O 1
ATOM 471 N N . ALA A 1 62 ? 2.887 -20.306 27.034 1.00 27.54 93 ALA A N 1
ATOM 472 C CA . ALA A 1 62 ? 2.089 -19.128 26.749 1.00 27.42 93 ALA A CA 1
ATOM 473 C C . ALA A 1 62 ? 2.206 -18.117 27.887 1.00 28.77 93 ALA A C 1
ATOM 474 O O . ALA A 1 62 ? 2.245 -16.904 27.652 1.00 28.56 93 ALA A O 1
ATOM 476 N N . TRP A 1 63 ? 2.272 -18.621 29.118 1.00 29.51 94 TRP A N 1
ATOM 477 C CA . TRP A 1 63 ? 2.378 -17.758 30.288 1.00 30.69 94 TRP A CA 1
ATOM 478 C C . TRP A 1 63 ? 3.522 -16.756 30.183 1.00 32.78 94 TRP A C 1
ATOM 479 O O . TRP A 1 63 ? 3.430 -15.652 30.713 1.00 32.50 94 TRP A O 1
ATOM 490 N N . ALA A 1 64 ? 4.588 -17.149 29.487 1.00 35.54 95 ALA A N 1
ATOM 491 C CA . ALA A 1 64 ? 5.768 -16.310 29.300 1.00 37.51 95 ALA A CA 1
ATOM 492 C C . ALA A 1 64 ? 5.485 -14.969 28.645 1.00 40.10 95 ALA A C 1
ATOM 493 O O . ALA A 1 64 ? 6.083 -13.967 29.026 1.00 41.04 95 ALA A O 1
ATOM 495 N N . ARG A 1 65 ? 4.596 -14.935 27.656 1.00 42.50 96 ARG A N 1
ATOM 496 C CA . ARG A 1 65 ? 4.304 -13.664 26.997 1.00 44.85 96 ARG A CA 1
ATOM 497 C C . ARG A 1 65 ? 3.597 -12.709 27.946 1.00 45.16 96 ARG A C 1
ATOM 498 O O . ARG A 1 65 ? 3.557 -11.510 27.693 1.00 45.73 96 ARG A O 1
ATOM 506 N N . ASP A 1 66 ? 3.046 -13.232 29.038 1.00 45.85 97 ASP A N 1
ATOM 507 C CA . ASP A 1 66 ? 2.377 -12.379 30.021 1.00 47.77 97 ASP A CA 1
ATOM 508 C C . ASP A 1 66 ? 3.405 -11.601 30.851 1.00 46.73 97 ASP A C 1
ATOM 509 O O . ASP A 1 66 ? 3.077 -10.613 31.511 1.00 45.21 97 ASP A O 1
ATOM 514 N N . LEU A 1 67 ? 4.649 -12.063 30.819 1.00 45.90 98 LEU A N 1
ATOM 515 C CA . LEU A 1 67 ? 5.727 -11.416 31.543 1.00 45.26 98 LEU A CA 1
ATOM 516 C C . LEU A 1 67 ? 5.994 -10.056 30.924 1.00 45.41 98 LEU A C 1
ATOM 517 O O . LEU A 1 67 ? 6.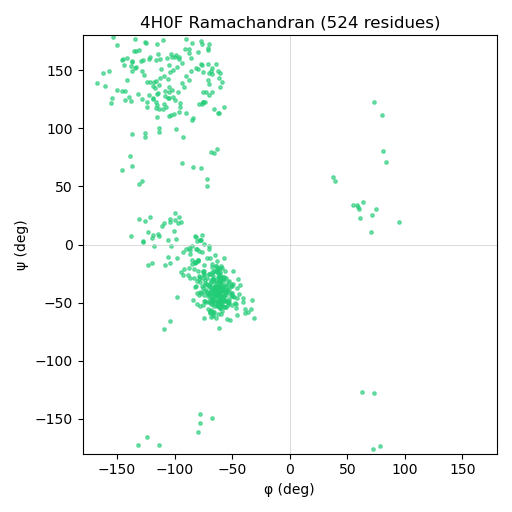136 -9.931 29.710 1.00 44.60 98 LEU A O 1
ATOM 522 N N . ASP A 1 68 ? 6.071 -9.043 31.779 1.00 45.66 99 ASP A N 1
ATOM 523 C CA . ASP A 1 68 ? 6.289 -7.670 31.353 1.00 45.82 99 ASP A CA 1
ATOM 524 C C . ASP A 1 68 ? 7.294 -6.926 32.227 1.00 44.32 99 ASP A C 1
ATOM 525 O O . ASP A 1 68 ? 6.941 -6.363 33.255 1.00 43.69 99 ASP A O 1
ATOM 530 N N . PRO A 1 69 ? 8.561 -6.896 31.810 1.00 44.29 100 PRO A N 1
ATOM 531 C CA . PRO A 1 69 ? 9.636 -6.224 32.543 1.00 44.72 100 PRO A CA 1
ATOM 532 C C . PRO A 1 69 ? 9.422 -4.729 32.755 1.00 45.96 100 PRO A C 1
ATOM 533 O O . PRO A 1 69 ? 9.381 -4.256 33.899 1.00 47.45 100 PRO A O 1
ATOM 537 N N . ASN A 1 70 ? 9.301 -3.994 31.648 1.00 44.97 101 ASN A N 1
ATOM 538 C CA . ASN A 1 70 ? 9.107 -2.550 31.687 1.00 42.33 101 ASN A CA 1
ATOM 539 C C . ASN A 1 70 ? 8.136 -2.173 32.793 1.00 41.28 101 ASN A C 1
ATOM 540 O O . ASN A 1 70 ? 8.398 -1.256 33.579 1.00 40.44 101 ASN A O 1
ATOM 542 N N . LEU A 1 71 ? 7.028 -2.897 32.874 1.00 40.03 102 LEU A N 1
ATOM 543 C CA . LEU A 1 71 ? 6.026 -2.608 33.893 1.00 41.58 102 LEU A CA 1
ATOM 544 C C . LEU A 1 71 ? 6.510 -2.889 35.309 1.00 42.37 102 LEU A C 1
ATOM 545 O O . LEU A 1 71 ? 6.374 -2.052 36.197 1.00 44.13 102 LEU A O 1
ATOM 550 N N . LYS A 1 72 ? 7.069 -4.073 35.520 1.00 42.40 103 LYS A N 1
ATOM 551 C CA . LYS A 1 72 ? 7.554 -4.470 36.834 1.00 42.27 103 LYS A CA 1
ATOM 552 C C . LYS A 1 72 ? 8.881 -3.826 37.223 1.00 40.38 103 LYS A C 1
ATOM 553 O O . LYS A 1 72 ? 9.469 -4.183 38.238 1.00 39.69 103 LYS A O 1
ATOM 559 N N . LYS A 1 73 ? 9.347 -2.879 36.417 1.00 39.17 104 LYS A N 1
ATOM 560 C CA . LYS A 1 73 ? 10.612 -2.198 36.677 1.00 38.01 104 LYS A CA 1
ATOM 561 C C . LYS A 1 73 ? 11.799 -3.157 36.740 1.00 36.51 104 LYS A C 1
ATOM 562 O O . LYS A 1 73 ? 12.742 -2.936 37.492 1.00 35.31 104 LYS A O 1
ATOM 568 N N . SER A 1 74 ? 11.754 -4.216 35.940 1.00 35.69 105 SER A N 1
ATOM 569 C CA . SER A 1 74 ? 12.834 -5.196 35.924 1.00 35.87 105 SER A CA 1
ATOM 570 C C . SER A 1 74 ? 13.766 -5.020 34.731 1.00 35.12 105 SER A C 1
ATOM 571 O O . SER A 1 74 ? 13.343 -4.561 33.678 1.00 35.10 105 SER A O 1
ATOM 574 N N . LYS A 1 75 ? 15.032 -5.388 34.907 1.00 35.67 106 LYS A N 1
ATOM 575 C CA . LYS A 1 75 ? 16.029 -5.285 33.847 1.00 36.98 106 LYS A CA 1
ATOM 576 C C . LYS A 1 75 ? 16.258 -6.648 33.175 1.00 36.58 106 LYS A C 1
ATOM 577 O O . LYS A 1 75 ? 17.326 -6.916 32.622 1.00 36.09 106 LYS A O 1
ATOM 583 N N . VAL A 1 76 ? 15.238 -7.499 33.214 1.00 36.57 107 VAL A N 1
ATOM 584 C CA . VAL A 1 76 ? 15.330 -8.830 32.626 1.00 36.08 107 VAL A CA 1
ATOM 585 C C . VAL A 1 76 ? 15.091 -8.814 31.118 1.00 36.78 107 VAL A C 1
ATOM 586 O O . VAL A 1 76 ? 14.377 -7.960 30.589 1.00 38.11 107 VAL A O 1
ATOM 590 N N . ASN A 1 77 ? 15.695 -9.773 30.435 1.00 36.35 108 ASN A N 1
ATOM 591 C CA . ASN A 1 77 ? 15.550 -9.905 28.996 1.00 36.13 108 ASN A CA 1
ATOM 592 C C . ASN A 1 77 ? 14.792 -11.192 28.689 1.00 35.03 108 ASN A C 1
ATOM 593 O O . ASN A 1 77 ? 15.377 -12.274 28.733 1.00 34.71 108 ASN A O 1
ATOM 598 N N . VAL A 1 78 ? 13.496 -11.078 28.404 1.00 32.99 109 VAL A N 1
ATOM 599 C CA . VAL A 1 78 ? 12.688 -12.246 28.077 1.00 31.69 109 VAL A CA 1
ATOM 600 C C . VAL A 1 78 ? 12.970 -12.609 26.621 1.00 31.06 109 VAL A C 1
ATOM 601 O O . VAL A 1 78 ? 12.764 -11.801 25.717 1.00 30.51 109 VAL A O 1
ATOM 605 N N . PHE A 1 79 ? 13.451 -13.829 26.404 1.00 29.72 110 PHE A N 1
ATOM 606 C CA . PHE A 1 79 ? 13.816 -14.292 25.068 1.00 27.37 110 PHE A CA 1
ATOM 607 C C . PHE A 1 79 ? 13.125 -15.589 24.611 1.00 27.53 110 PHE A C 1
ATOM 608 O O . PHE A 1 79 ? 13.289 -16.644 25.225 1.00 26.31 110 PHE A O 1
ATOM 616 N N . GLU A 1 80 ? 12.352 -15.507 23.530 1.00 29.55 111 GLU A N 1
ATOM 617 C CA . GLU A 1 80 ? 11.652 -16.678 22.985 1.00 31.49 111 GLU A CA 1
ATOM 618 C C . GLU A 1 80 ? 12.552 -17.287 21.926 1.00 32.47 111 GLU A C 1
ATOM 619 O O . GLU A 1 80 ? 12.492 -16.894 20.758 1.00 34.06 111 GLU A O 1
ATOM 625 N N . ALA A 1 81 ? 13.370 -18.257 22.331 1.00 31.42 112 ALA A N 1
ATOM 626 C CA . ALA A 1 81 ? 14.347 -18.869 21.435 1.00 31.21 112 ALA A CA 1
ATOM 627 C C . ALA A 1 81 ? 13.890 -19.556 20.147 1.00 31.51 112 ALA A C 1
ATOM 628 O O . ALA A 1 81 ? 14.694 -19.732 19.235 1.00 33.24 112 ALA A O 1
ATOM 630 N N . SER A 1 82 ? 12.627 -19.948 20.039 1.00 30.82 113 SER A N 1
ATOM 631 C CA . SER A 1 82 ? 12.202 -20.586 18.798 1.00 30.92 113 SER A CA 1
ATOM 632 C C . SER A 1 82 ? 11.495 -19.623 17.841 1.00 31.88 113 SER A C 1
ATOM 633 O O . SER A 1 82 ? 11.022 -20.053 16.793 1.00 32.17 113 SER A O 1
ATOM 636 N N . LYS A 1 83 ? 11.432 -18.337 18.187 1.00 32.35 114 LYS A N 1
ATOM 637 C CA . LYS A 1 83 ? 10.750 -17.347 17.345 1.00 35.07 114 LYS A CA 1
ATOM 638 C C . LYS A 1 83 ? 11.091 -17.433 15.846 1.00 35.77 114 LYS A C 1
ATOM 639 O O . LYS A 1 83 ? 10.198 -17.390 14.995 1.00 36.12 114 LYS A O 1
ATOM 645 N N . PRO A 1 84 ? 12.384 -17.558 15.504 1.00 35.96 115 PRO A N 1
ATOM 646 C CA . PRO A 1 84 ? 12.800 -17.650 14.098 1.00 36.51 115 PRO A CA 1
ATOM 647 C C . PRO A 1 84 ? 12.270 -18.909 13.393 1.00 38.28 115 PRO A C 1
ATOM 648 O O . PRO A 1 84 ? 12.046 -18.902 12.183 1.00 40.27 115 PRO A O 1
ATOM 652 N N . LEU A 1 85 ? 12.103 -19.989 14.153 1.00 38.58 116 LEU A N 1
ATOM 653 C CA . LEU A 1 85 ? 11.598 -21.253 13.630 1.00 38.08 116 LEU A CA 1
ATOM 654 C C . LEU A 1 85 ? 10.121 -21.148 13.260 1.00 38.97 116 LEU A C 1
ATOM 655 O O . LEU A 1 85 ? 9.363 -20.408 13.896 1.00 39.60 116 LEU A O 1
ATOM 660 N N . THR A 1 86 ? 9.716 -21.893 12.232 1.00 39.05 117 THR A N 1
ATOM 661 C CA . THR A 1 86 ? 8.325 -21.901 11.774 1.00 39.05 117 THR A CA 1
ATOM 662 C C . THR A 1 86 ? 7.644 -23.218 12.153 1.00 37.81 117 THR A C 1
ATOM 663 O O . THR A 1 86 ? 8.049 -24.288 11.703 1.00 37.97 117 THR A O 1
ATOM 667 N N . LEU A 1 87 ? 6.602 -23.131 12.975 1.00 35.77 118 LEU A N 1
ATOM 668 C CA . LEU A 1 87 ? 5.902 -24.315 13.448 1.00 34.78 118 LEU A CA 1
ATOM 669 C C . LEU A 1 87 ? 4.783 -24.809 12.537 1.00 35.99 118 LEU A C 1
ATOM 670 O O . LEU A 1 87 ? 4.042 -24.019 11.950 1.00 35.82 118 LEU A O 1
ATOM 675 N N . ASP A 1 88 ? 4.673 -26.129 12.425 1.00 36.03 119 ASP A N 1
ATOM 676 C CA . ASP A 1 88 ? 3.628 -26.736 11.622 1.00 37.03 119 ASP A CA 1
ATOM 677 C C . ASP A 1 88 ? 2.372 -26.594 12.432 1.00 38.72 119 ASP A C 1
ATOM 678 O O . ASP A 1 88 ? 2.417 -26.576 13.665 1.00 38.52 119 ASP A O 1
ATOM 683 N N . ARG A 1 89 ? 1.243 -26.454 11.761 1.00 41.67 120 ARG A N 1
ATOM 684 C CA . ARG A 1 89 ? 0.009 -26.350 12.511 1.00 46.56 120 ARG A CA 1
ATOM 685 C C . ARG A 1 89 ? -0.247 -27.795 12.920 1.00 47.74 120 ARG A C 1
ATOM 686 O O . ARG A 1 89 ? 0.235 -28.725 12.302 1.00 47.08 120 ARG A O 1
ATOM 694 N N . VAL A 1 90 ? -0.993 -27.973 13.994 1.00 49.36 121 VAL A N 1
ATOM 695 C CA . VAL A 1 90 ? -1.241 -29.330 14.465 1.00 50.54 121 VAL A CA 1
ATOM 696 C C . VAL A 1 90 ? -2.054 -30.192 13.534 1.00 52.20 121 VAL A C 1
ATOM 697 O O . VAL A 1 90 ? -1.835 -31.378 13.405 1.00 53.73 121 VAL A O 1
ATOM 701 N N . LYS A 1 91 ? -3.031 -29.573 12.921 1.00 53.60 122 LYS A N 1
ATOM 702 C CA . LYS A 1 91 ? -3.885 -30.275 12.015 1.00 53.67 122 LYS A CA 1
ATOM 703 C C . LYS A 1 91 ? -4.075 -29.362 10.835 1.00 54.57 122 LYS A C 1
ATOM 704 O O . LYS A 1 91 ? -4.037 -28.140 10.936 1.00 57.92 122 LYS A O 1
ATOM 710 N N . PRO A 1 92 ? -4.252 -29.991 9.667 1.00 54.16 123 PRO A N 1
ATOM 711 C CA . PRO A 1 92 ? -4.459 -29.262 8.415 1.00 53.74 123 PRO A CA 1
ATOM 712 C C . PRO A 1 92 ? -5.736 -28.499 8.691 1.00 55.11 123 PRO A C 1
ATOM 713 O O . PRO A 1 92 ? -6.804 -29.093 8.833 1.00 58.09 123 PRO A O 1
ATOM 717 N N . GLY A 1 93 ? -5.623 -27.182 8.758 1.00 55.55 124 GLY A N 1
ATOM 718 C CA . GLY A 1 93 ? -6.780 -26.355 9.069 1.00 55.35 124 GLY A CA 1
ATOM 719 C C . GLY A 1 93 ? -6.970 -26.370 10.585 1.00 55.38 124 GLY A C 1
ATOM 720 O O . GLY A 1 93 ? -7.805 -27.112 11.126 1.00 54.04 124 GLY A O 1
ATOM 721 N N . ALA A 1 94 ? -6.174 -25.549 11.267 1.00 54.44 136 ALA A N 1
ATOM 722 C CA . ALA A 1 94 ? -6.210 -25.440 12.720 1.00 53.30 136 ALA A CA 1
ATOM 723 C C . ALA A 1 94 ? -5.408 -24.217 13.159 1.00 52.56 136 ALA A C 1
ATOM 724 O O . ALA A 1 94 ? -4.336 -23.930 12.607 1.00 54.12 136 ALA A O 1
ATOM 726 N N . THR A 1 95 ? -5.940 -23.498 14.144 1.00 51.48 137 THR A N 1
ATOM 727 C CA . THR A 1 95 ? -5.298 -22.293 14.662 1.00 49.93 137 THR A CA 1
ATOM 728 C C . THR A 1 95 ? -4.147 -22.616 15.624 1.00 48.36 137 THR A C 1
ATOM 729 O O . THR A 1 95 ? -3.437 -21.706 16.061 1.00 50.14 137 THR A O 1
ATOM 733 N N . VAL A 1 96 ? -3.954 -23.896 15.949 1.00 44.59 138 VAL A N 1
ATOM 734 C CA . VAL A 1 96 ? -2.879 -24.269 16.874 1.00 41.65 138 VAL A CA 1
ATOM 735 C C . VAL A 1 96 ? -1.645 -24.889 16.192 1.00 39.54 138 VAL A C 1
ATOM 736 O O . VAL A 1 96 ? -1.761 -25.558 15.161 1.00 39.75 138 VAL A O 1
ATOM 740 N N . TYR A 1 97 ? -0.474 -24.659 16.787 1.00 36.80 139 TYR A N 1
ATOM 741 C CA . TYR A 1 97 ? 0.800 -25.160 16.280 1.00 34.50 139 TYR A CA 1
ATOM 742 C C . TYR A 1 97 ? 1.470 -26.216 17.175 1.00 32.05 139 TYR A C 1
ATOM 743 O O . TYR A 1 97 ? 1.173 -26.330 18.364 1.00 31.47 139 TYR A O 1
ATOM 752 N N . ASP A 1 98 ? 2.372 -26.987 16.575 1.00 29.76 140 ASP A N 1
ATOM 753 C CA . ASP A 1 98 ? 3.127 -28.030 17.258 1.00 26.08 140 ASP A CA 1
ATOM 754 C C . ASP A 1 98 ? 4.456 -27.409 17.658 1.00 24.63 140 ASP A C 1
ATOM 755 O O . ASP A 1 98 ? 5.208 -26.964 16.797 1.00 24.06 140 ASP A O 1
ATOM 760 N N . PRO A 1 99 ? 4.776 -27.401 18.965 1.00 23.28 141 PRO A N 1
ATOM 761 C CA . PRO A 1 99 ? 6.020 -26.821 19.464 1.00 23.22 141 PRO A CA 1
ATOM 762 C C . PRO A 1 99 ? 7.212 -27.765 19.625 1.00 23.84 141 PRO A C 1
ATOM 763 O O . PRO A 1 99 ? 8.317 -27.307 19.910 1.00 23.51 141 PRO A O 1
ATOM 767 N N . HIS A 1 100 ? 6.997 -29.065 19.421 1.00 24.35 142 HIS A N 1
ATOM 768 C CA . HIS A 1 100 ? 8.058 -30.076 19.587 1.00 22.66 142 HIS A CA 1
ATOM 769 C C . HIS A 1 100 ? 9.145 -30.094 18.518 1.00 22.59 142 HIS A C 1
ATOM 770 O O . HIS A 1 100 ? 9.389 -31.137 17.905 1.00 25.01 142 HIS A O 1
ATOM 777 N N . THR A 1 101 ? 9.809 -28.960 18.316 1.00 21.73 143 THR A N 1
ATOM 778 C CA . THR A 1 101 ? 10.865 -28.838 17.305 1.00 21.67 143 THR A CA 1
ATOM 779 C C . THR A 1 101 ? 12.253 -29.237 17.793 1.00 21.15 143 THR A C 1
ATOM 780 O O . THR A 1 101 ? 13.139 -29.523 16.983 1.00 19.63 143 THR A O 1
ATOM 784 N N . TRP A 1 102 ? 12.443 -29.236 19.110 1.00 20.56 144 TRP A N 1
ATOM 785 C CA . TRP A 1 102 ? 13.737 -29.577 19.668 1.00 19.93 144 TRP A CA 1
ATOM 786 C C . TRP A 1 102 ? 14.124 -31.032 19.446 1.00 21.02 144 TRP A C 1
ATOM 787 O O . TRP A 1 102 ? 15.307 -31.328 19.322 1.00 23.24 144 TRP A O 1
ATOM 798 N N . THR A 1 103 ? 13.157 -31.942 19.372 1.00 22.09 145 THR A N 1
ATOM 799 C CA . THR A 1 103 ? 13.507 -33.349 19.148 1.00 24.08 145 THR A CA 1
ATOM 800 C C . THR A 1 103 ? 14.025 -33.573 17.723 1.00 23.80 145 THR A C 1
ATOM 801 O O . THR A 1 103 ? 14.397 -34.689 17.370 1.00 22.02 145 THR A O 1
ATOM 805 N N . ASP A 1 104 ? 14.016 -32.529 16.897 1.00 23.32 146 ASP A N 1
ATOM 806 C CA . ASP A 1 104 ? 14.565 -32.646 15.547 1.00 24.78 146 ASP A CA 1
ATOM 807 C C . ASP A 1 104 ? 15.901 -31.929 15.606 1.00 26.44 146 ASP A C 1
ATOM 808 O O . ASP A 1 104 ? 15.954 -30.699 15.734 1.00 25.70 146 ASP A O 1
ATOM 813 N N . PRO A 1 105 ? 17.002 -32.694 15.512 1.00 28.65 147 PRO A N 1
ATOM 814 C CA . PRO A 1 105 ? 18.395 -32.219 15.555 1.00 29.35 147 PRO A CA 1
ATOM 815 C C . PRO A 1 105 ? 18.676 -30.876 14.880 1.00 29.79 147 PRO A C 1
ATOM 816 O O . PRO A 1 105 ? 19.166 -29.950 15.520 1.00 30.47 147 PRO A O 1
ATOM 820 N N . VAL A 1 106 ? 18.361 -30.777 13.593 1.00 30.90 148 VAL A N 1
ATOM 821 C CA . VAL A 1 106 ? 18.575 -29.556 12.819 1.00 30.76 148 VAL A CA 1
ATOM 822 C C . VAL A 1 106 ? 17.947 -28.300 13.430 1.00 31.54 148 VAL A C 1
ATOM 823 O O . VAL A 1 106 ? 18.597 -27.262 13.526 1.00 30.08 148 VAL A O 1
ATOM 827 N N . LEU A 1 107 ? 16.679 -28.395 13.822 1.00 32.40 149 LEU A N 1
ATOM 828 C CA . LEU A 1 107 ? 15.978 -27.273 14.440 1.00 32.57 149 LEU A CA 1
ATOM 829 C C . LEU A 1 107 ? 16.571 -27.003 15.829 1.00 34.38 149 LEU A C 1
ATOM 830 O O . LEU A 1 107 ? 16.735 -25.843 16.238 1.00 35.05 149 LEU A O 1
ATOM 835 N N . ALA A 1 108 ? 16.883 -28.080 16.548 1.00 33.47 150 ALA A N 1
ATOM 836 C CA . ALA A 1 108 ? 17.461 -27.960 17.874 1.00 35.05 150 ALA A CA 1
ATOM 837 C C . ALA A 1 108 ? 18.768 -27.200 17.724 1.00 35.81 150 ALA A C 1
ATOM 838 O O . ALA A 1 108 ? 19.047 -26.244 18.454 1.00 35.67 150 ALA A O 1
ATOM 840 N N . GLY A 1 109 ? 19.565 -27.637 16.758 1.00 35.67 151 GLY A N 1
ATOM 841 C CA . GLY A 1 109 ? 20.842 -27.002 16.516 1.00 37.35 151 GLY A CA 1
ATOM 842 C C . GLY A 1 109 ? 20.691 -25.524 16.221 1.00 38.17 151 GLY A C 1
ATOM 843 O O . GLY A 1 109 ? 21.430 -24.706 16.761 1.00 37.93 151 GLY A O 1
ATOM 844 N N . GLU A 1 110 ? 19.730 -25.164 15.376 1.00 37.58 152 GLU A N 1
ATOM 845 C CA . GLU A 1 110 ? 19.577 -23.763 15.065 1.00 38.08 152 GLU A CA 1
ATOM 846 C C . GLU A 1 110 ? 18.834 -22.982 16.137 1.00 36.75 152 GLU A C 1
ATOM 847 O O . GLU A 1 110 ? 18.847 -21.746 16.124 1.00 36.84 152 GLU A O 1
ATOM 853 N N . GLU A 1 111 ? 18.188 -23.678 17.070 1.00 33.64 153 GLU A N 1
ATOM 854 C CA . GLU A 1 111 ? 17.539 -22.947 18.147 1.00 30.69 153 GLU A CA 1
ATOM 855 C C . GLU A 1 111 ? 18.704 -22.512 19.018 1.00 27.77 153 GLU A C 1
ATOM 856 O O . GLU A 1 111 ? 18.776 -21.370 19.444 1.00 26.34 153 GLU A O 1
ATOM 862 N N . ALA A 1 112 ? 19.638 -23.430 19.237 1.00 28.13 154 ALA A N 1
ATOM 863 C CA . ALA A 1 112 ? 20.818 -23.150 20.051 1.00 28.16 154 ALA A CA 1
ATOM 864 C C . ALA A 1 112 ? 21.652 -22.032 19.439 1.00 28.31 154 ALA A C 1
ATOM 865 O O . ALA A 1 112 ? 22.352 -21.327 20.151 1.00 29.77 154 ALA A O 1
ATOM 867 N N . VAL A 1 113 ? 21.59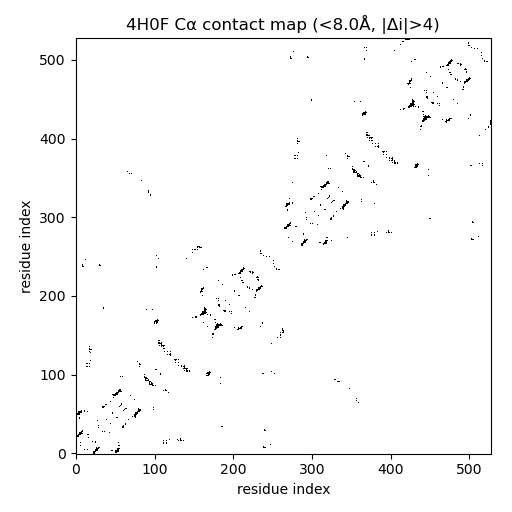0 -21.863 18.125 1.00 28.60 155 VAL A N 1
ATOM 868 C CA . VAL A 1 113 ? 22.355 -20.793 17.501 1.00 29.70 155 VAL A CA 1
ATOM 869 C C . VAL A 1 113 ? 21.702 -19.444 17.792 1.00 30.61 155 VAL A C 1
ATOM 870 O O . VAL A 1 113 ? 22.394 -18.432 17.922 1.00 31.66 155 VAL A O 1
ATOM 874 N N . ASN A 1 114 ? 20.374 -19.427 17.893 1.00 30.94 156 ASN A N 1
ATOM 875 C CA . ASN A 1 114 ? 19.659 -18.193 18.186 1.00 31.35 156 ASN A CA 1
ATOM 876 C C . ASN A 1 114 ? 19.950 -17.796 19.636 1.00 33.06 156 ASN A C 1
ATOM 877 O O . ASN A 1 114 ? 20.173 -16.623 19.940 1.00 31.82 156 ASN A O 1
ATOM 882 N N . ILE A 1 115 ? 19.959 -18.785 20.527 1.00 34.00 157 ILE A N 1
ATOM 883 C CA . ILE A 1 115 ? 20.224 -18.532 21.935 1.00 35.75 157 ILE A CA 1
ATOM 884 C C . ILE A 1 115 ? 21.602 -17.914 22.122 1.00 37.18 157 ILE A C 1
ATOM 885 O O . ILE A 1 115 ? 21.780 -17.022 22.951 1.00 37.32 157 ILE A O 1
ATOM 890 N N . ALA A 1 116 ? 22.577 -18.381 21.348 1.00 38.55 158 ALA A N 1
ATOM 891 C CA . ALA A 1 116 ? 23.936 -17.852 21.443 1.00 40.07 158 ALA A CA 1
ATOM 892 C C . ALA A 1 116 ? 23.991 -16.409 20.936 1.00 41.52 158 ALA A C 1
ATOM 893 O O . ALA A 1 116 ? 24.791 -15.605 21.419 1.00 41.53 158 ALA A O 1
ATOM 895 N N . LYS A 1 117 ? 23.148 -16.085 19.959 1.00 42.31 159 LYS A N 1
ATOM 896 C CA . LYS A 1 117 ? 23.121 -14.732 19.423 1.00 43.94 159 LYS A CA 1
ATOM 897 C C . LYS A 1 117 ? 22.596 -13.761 20.467 1.00 43.93 159 LYS A C 1
ATOM 898 O O . LYS A 1 117 ? 22.903 -12.570 20.439 1.00 45.12 159 LYS A O 1
ATOM 904 N N . GLU A 1 118 ? 21.803 -14.283 21.393 1.00 43.73 160 GLU A N 1
ATOM 905 C CA . GLU A 1 118 ? 21.225 -13.476 22.453 1.00 43.23 160 GLU A CA 1
ATOM 906 C C . GLU A 1 118 ? 22.305 -13.237 23.500 1.00 43.27 160 GLU A C 1
ATOM 907 O O . GLU A 1 118 ? 22.584 -12.102 23.873 1.00 42.88 160 GLU A O 1
ATOM 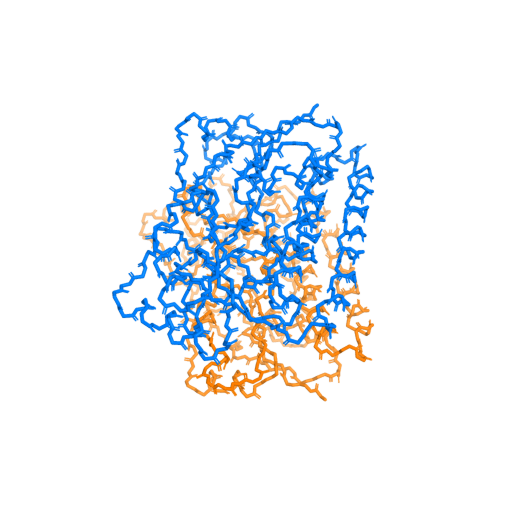913 N N . LEU A 1 119 ? 22.923 -14.317 23.959 1.00 43.59 161 LEU A N 1
ATOM 914 C CA . LEU A 1 119 ? 23.986 -14.216 24.949 1.00 43.97 161 LEU A CA 1
ATOM 915 C C . LEU A 1 119 ? 25.040 -13.244 24.433 1.00 44.81 161 LEU A C 1
ATOM 916 O O . LEU A 1 119 ? 25.437 -12.316 25.133 1.00 45.08 161 LEU A O 1
ATOM 921 N N . GLY A 1 120 ? 25.477 -13.465 23.198 1.00 45.70 162 GLY A N 1
ATOM 922 C CA . GLY A 1 120 ? 26.468 -12.598 22.597 1.00 46.18 162 GLY A CA 1
ATOM 923 C C . GLY A 1 120 ? 25.986 -11.163 22.550 1.00 47.25 162 GLY A C 1
ATOM 924 O O . GLY A 1 120 ? 26.763 -10.243 22.788 1.00 47.82 162 GLY A O 1
ATOM 925 N N . HIS A 1 121 ? 24.704 -10.971 22.248 1.00 47.62 163 HIS A N 1
ATOM 926 C CA . HIS A 1 121 ? 24.123 -9.633 22.173 1.00 48.22 163 HIS A CA 1
ATOM 927 C C . HIS A 1 121 ? 24.002 -8.981 23.549 1.00 48.53 163 HIS A C 1
ATOM 928 O O . HIS A 1 121 ? 23.996 -7.760 23.662 1.00 49.60 163 HIS A O 1
ATOM 935 N N . LEU A 1 122 ? 23.909 -9.786 24.598 1.00 48.86 164 LEU A N 1
ATOM 936 C CA . LEU A 1 122 ? 23.785 -9.234 25.939 1.00 49.65 164 LEU A CA 1
ATOM 937 C C . LEU A 1 122 ? 25.113 -9.180 26.698 1.00 50.39 164 LEU A C 1
ATOM 938 O O . LEU A 1 122 ? 25.204 -8.534 27.738 1.00 50.67 164 LEU A O 1
ATOM 943 N N . ASP A 1 123 ? 26.138 -9.845 26.168 1.00 50.57 165 ASP A N 1
ATOM 944 C CA . ASP A 1 123 ? 27.452 -9.883 26.802 1.00 50.43 165 ASP A CA 1
ATOM 945 C C . ASP A 1 123 ? 28.561 -9.918 25.746 1.00 52.18 165 ASP A C 1
ATOM 946 O O . ASP A 1 123 ? 29.321 -10.883 25.648 1.00 51.72 165 ASP A O 1
ATOM 951 N N . PRO A 1 124 ? 28.675 -8.839 24.954 1.00 54.36 166 PRO A N 1
ATOM 952 C CA . PRO A 1 124 ? 29.639 -8.627 23.867 1.00 55.21 166 PRO A CA 1
ATOM 953 C C . PRO A 1 124 ? 31.100 -8.997 24.132 1.00 55.84 166 PRO A C 1
ATOM 954 O O . PRO A 1 124 ? 31.826 -9.353 23.207 1.00 54.01 166 PRO A O 1
ATOM 958 N N . LYS A 1 125 ? 31.536 -8.905 25.383 1.00 57.83 167 LYS A N 1
ATOM 959 C CA . LYS A 1 125 ? 32.920 -9.232 25.711 1.00 60.10 167 LYS A CA 1
ATOM 960 C C . LYS A 1 125 ? 33.219 -10.723 25.607 1.00 60.49 167 LYS A C 1
ATOM 961 O O . LYS A 1 125 ? 34.353 -11.154 25.827 1.00 60.32 167 LYS A O 1
ATOM 967 N N . HIS A 1 126 ? 32.201 -11.506 25.263 1.00 61.32 168 HIS A N 1
ATOM 968 C CA . HIS A 1 126 ? 32.368 -12.948 25.122 1.00 61.84 168 HIS A CA 1
ATOM 969 C C . HIS A 1 126 ? 31.623 -13.460 23.897 1.00 61.81 168 HIS A C 1
ATOM 970 O O . HIS A 1 126 ? 31.524 -14.663 23.671 1.00 61.10 168 HIS A O 1
ATOM 977 N N . LYS A 1 127 ? 31.107 -12.528 23.108 1.00 62.47 169 LYS A N 1
ATOM 978 C CA . LYS A 1 127 ? 30.369 -12.849 21.896 1.00 63.96 169 LYS A CA 1
ATOM 979 C C . LYS A 1 127 ? 31.042 -13.950 21.074 1.00 65.00 169 LYS A C 1
ATOM 980 O O . LYS A 1 127 ? 30.375 -14.772 20.452 1.00 66.44 169 LYS A O 1
ATOM 986 N N . ASP A 1 128 ? 32.366 -13.968 21.078 1.00 66.06 170 ASP A N 1
ATOM 987 C CA . ASP A 1 128 ? 33.121 -14.963 20.320 1.00 66.34 170 ASP A CA 1
ATOM 988 C C . ASP A 1 128 ? 32.954 -16.355 20.924 1.00 64.58 170 ASP A C 1
ATOM 989 O O . ASP A 1 128 ? 32.654 -17.316 20.222 1.00 64.26 170 ASP A O 1
ATOM 994 N N . SER A 1 129 ? 33.148 -16.447 22.235 1.00 63.14 171 SER A N 1
ATOM 995 C CA . SER A 1 129 ? 33.016 -17.707 22.955 1.00 61.28 171 SER A CA 1
ATOM 996 C C . SER A 1 129 ? 31.637 -18.347 22.734 1.00 59.15 171 SER A C 1
ATOM 997 O O . SER A 1 129 ? 31.514 -19.575 22.678 1.00 58.62 171 SER A O 1
ATOM 1000 N N . TYR A 1 130 ? 30.606 -17.511 22.606 1.00 55.85 172 TYR A N 1
ATOM 1001 C CA . TYR A 1 130 ? 29.243 -17.996 22.401 1.00 52.14 172 TYR A CA 1
ATOM 1002 C C . TYR A 1 130 ? 29.043 -18.636 21.041 1.00 52.39 172 TYR A C 1
ATOM 1003 O O . TYR A 1 130 ? 28.657 -19.801 20.955 1.00 52.77 172 TYR A O 1
ATOM 1012 N N . THR A 1 131 ? 29.304 -17.879 19.979 1.00 52.28 173 THR A N 1
ATOM 1013 C CA . THR A 1 131 ? 29.119 -18.398 18.629 1.00 52.43 173 THR A CA 1
ATOM 1014 C C . THR A 1 131 ? 30.036 -19.583 18.396 1.00 52.85 173 THR A C 1
ATOM 1015 O O . THR A 1 131 ? 29.732 -20.468 17.605 1.00 51.61 173 THR A O 1
ATOM 1019 N N . LYS A 1 132 ? 31.160 -19.597 19.098 1.00 54.44 174 LYS A N 1
ATOM 1020 C CA . LYS A 1 132 ? 32.106 -20.690 18.965 1.00 57.08 174 LYS A CA 1
ATOM 1021 C C . LYS A 1 132 ? 31.510 -21.974 19.534 1.00 56.91 174 LYS A C 1
ATOM 1022 O O . LYS A 1 132 ? 31.670 -23.047 18.953 1.00 57.49 174 LYS A O 1
ATOM 1028 N N . LYS A 1 133 ? 30.831 -21.863 20.672 1.00 55.52 175 LYS A N 1
ATOM 1029 C CA . LYS A 1 133 ? 30.212 -23.025 21.293 1.00 54.78 175 LYS A CA 1
ATOM 1030 C C . LYS A 1 133 ? 28.943 -23.434 20.544 1.00 54.11 175 LYS A C 1
ATOM 1031 O O . LYS A 1 133 ? 28.511 -24.586 20.626 1.00 52.03 175 LYS A O 1
ATOM 1037 N N . ALA A 1 134 ? 28.355 -22.487 19.814 1.00 53.53 176 ALA A N 1
ATOM 1038 C CA . ALA A 1 134 ? 27.139 -22.758 19.058 1.00 54.40 176 ALA A CA 1
ATOM 1039 C C . ALA A 1 134 ? 27.464 -23.526 17.790 1.00 55.38 176 ALA A C 1
ATOM 1040 O O . ALA A 1 134 ? 26.744 -24.453 17.421 1.00 56.62 176 ALA A O 1
ATOM 1042 N N . LYS A 1 135 ? 28.545 -23.140 17.118 1.00 55.74 177 LYS A N 1
ATOM 1043 C CA . LYS A 1 135 ? 28.952 -23.828 15.898 1.00 55.32 177 LYS A CA 1
ATOM 1044 C C . LYS A 1 135 ? 29.218 -25.293 16.225 1.00 53.84 177 LYS A C 1
ATOM 1045 O O . LYS A 1 135 ? 28.805 -26.189 15.493 1.00 52.98 177 LYS A O 1
ATOM 1051 N N . ALA A 1 136 ? 29.911 -25.525 17.335 1.00 52.53 178 ALA A N 1
ATOM 1052 C CA . ALA A 1 136 ? 30.237 -26.878 17.768 1.00 52.04 178 ALA A CA 1
ATOM 1053 C C . ALA A 1 136 ? 28.965 -27.703 17.911 1.00 52.20 178 ALA A C 1
ATOM 1054 O O . ALA A 1 136 ? 28.849 -28.787 17.330 1.00 52.65 178 ALA A O 1
ATOM 1056 N N . PHE A 1 137 ? 28.021 -27.172 18.689 1.00 51.44 179 PHE A N 1
ATOM 1057 C CA . PHE A 1 137 ? 26.730 -27.805 18.956 1.00 49.93 179 PHE A CA 1
ATOM 1058 C C . PHE A 1 137 ? 25.970 -28.063 17.653 1.00 50.18 179 PHE A C 1
ATOM 1059 O O . PHE A 1 137 ? 25.459 -29.159 17.421 1.00 49.63 179 PHE A O 1
ATOM 1067 N N . LYS A 1 138 ? 25.895 -27.050 16.799 1.00 50.70 180 LYS A N 1
ATOM 1068 C CA . LYS A 1 138 ? 25.188 -27.204 15.536 1.00 52.26 180 LYS A CA 1
ATOM 1069 C C . LYS A 1 138 ? 25.869 -28.211 14.630 1.00 53.30 180 LYS A C 1
ATOM 1070 O O . LYS A 1 138 ? 25.218 -29.012 13.955 1.00 53.23 180 LYS A O 1
ATOM 1076 N N . LYS A 1 139 ? 27.198 -28.159 14.610 1.00 54.41 181 LYS A N 1
ATOM 1077 C CA . LYS A 1 139 ? 27.979 -29.088 13.785 1.00 54.70 181 LYS A CA 1
ATOM 1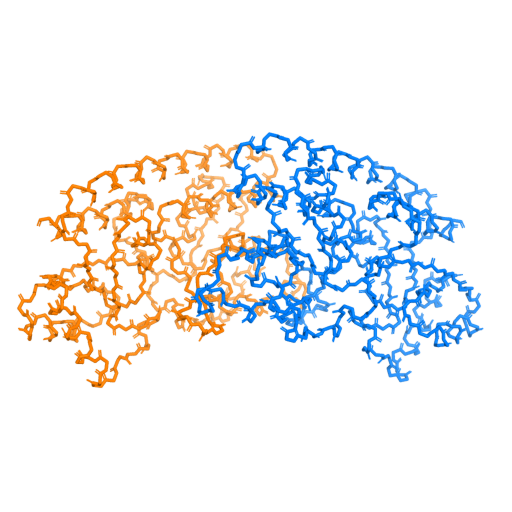078 C C . LYS A 1 139 ? 27.646 -30.493 14.248 1.00 55.32 181 LYS A C 1
ATOM 1079 O O . LYS A 1 139 ? 27.334 -31.361 13.435 1.00 56.06 181 LYS A O 1
ATOM 1085 N N . GLU A 1 140 ? 27.693 -30.707 15.555 1.00 55.21 182 GLU A N 1
ATOM 1086 C CA . GLU A 1 140 ? 27.381 -32.007 16.125 1.00 55.56 182 GLU A CA 1
ATOM 1087 C C . GLU A 1 140 ? 25.977 -32.370 15.680 1.00 55.73 182 GLU A C 1
ATOM 1088 O O . GLU A 1 140 ? 25.720 -33.459 15.173 1.00 55.64 182 GLU A O 1
ATOM 1094 N N . ALA A 1 141 ? 25.082 -31.405 15.844 1.00 54.84 183 ALA A N 1
ATOM 1095 C CA . ALA A 1 141 ? 23.700 -31.592 15.445 1.00 54.60 183 ALA A CA 1
ATOM 1096 C C . ALA A 1 141 ? 23.568 -32.102 14.014 1.00 55.09 183 ALA A C 1
ATOM 1097 O O . ALA A 1 141 ? 22.716 -32.939 13.732 1.00 55.34 183 ALA A O 1
ATOM 1099 N N . GLU A 1 142 ? 24.366 -31.560 13.101 1.00 55.61 184 GLU A N 1
ATOM 1100 C CA . GLU A 1 142 ? 24.316 -31.975 11.704 1.00 55.96 184 GLU A CA 1
ATOM 1101 C C . GLU A 1 142 ? 24.915 -33.367 11.634 1.00 55.63 184 GLU A C 1
ATOM 1102 O O . GLU A 1 142 ? 24.407 -34.243 10.941 1.00 54.90 184 GLU A O 1
ATOM 1108 N N . GLN A 1 143 ? 25.988 -33.566 12.386 1.00 55.15 185 GLN A N 1
ATOM 1109 C CA . GLN A 1 143 ? 26.648 -34.860 12.431 1.00 55.63 185 GLN A CA 1
ATOM 1110 C C . GLN A 1 143 ? 25.611 -35.906 12.833 1.00 54.87 185 GLN A C 1
ATOM 1111 O O . GLN A 1 143 ? 25.494 -36.964 12.210 1.00 55.54 185 GLN A O 1
ATOM 1117 N N . LEU A 1 144 ? 24.865 -35.597 13.891 1.00 53.10 186 LEU A N 1
ATOM 1118 C CA . LEU A 1 144 ? 23.829 -36.487 14.392 1.00 50.38 186 LEU A CA 1
ATOM 1119 C C . LEU A 1 144 ? 22.757 -36.678 13.331 1.00 49.99 186 LEU A C 1
ATOM 1120 O O . LEU A 1 144 ? 22.208 -37.767 13.180 1.00 48.60 186 LEU A O 1
ATOM 1125 N N . THR A 1 145 ? 22.472 -35.616 12.584 1.00 50.61 187 THR A N 1
ATOM 1126 C CA . THR A 1 145 ? 21.454 -35.687 11.544 1.00 52.61 187 THR A CA 1
ATOM 1127 C C . THR A 1 145 ? 21.882 -36.644 10.430 1.00 53.33 187 THR A C 1
ATOM 1128 O O . THR A 1 145 ? 21.187 -37.618 10.137 1.00 53.64 187 THR A O 1
ATOM 1132 N N . GLU A 1 146 ? 23.029 -36.360 9.821 1.00 53.93 188 GLU A N 1
ATOM 1133 C CA . GLU A 1 146 ? 23.571 -37.187 8.752 1.00 53.43 188 GLU A CA 1
ATOM 1134 C C . GLU A 1 146 ? 23.626 -38.648 9.153 1.00 51.65 188 GLU A C 1
ATOM 1135 O O . GLU A 1 146 ? 23.409 -39.529 8.323 1.00 51.62 188 GLU A O 1
ATOM 1141 N N . GLU A 1 147 ? 23.916 -38.904 10.422 1.00 49.10 189 GLU A N 1
ATOM 1142 C CA . GLU A 1 147 ? 24.028 -40.273 10.889 1.00 47.62 189 GLU A CA 1
ATOM 1143 C C . GLU A 1 147 ? 22.732 -41.053 10.807 1.00 47.56 189 GLU A C 1
ATOM 1144 O O . GLU A 1 147 ? 22.629 -42.031 10.074 1.00 47.96 189 GLU A O 1
ATOM 1150 N N . TYR A 1 148 ? 21.734 -40.616 11.558 1.00 47.18 190 TYR A N 1
ATOM 1151 C CA . TYR A 1 148 ? 20.470 -41.316 11.563 1.00 47.12 190 TYR A CA 1
ATOM 1152 C C . TYR A 1 148 ? 19.701 -41.274 10.269 1.00 48.36 190 TYR A C 1
ATOM 1153 O O . TYR A 1 148 ? 18.923 -42.188 9.987 1.00 48.47 190 TYR A O 1
ATOM 1162 N N . THR A 1 149 ? 19.909 -40.232 9.474 1.00 50.58 191 THR A N 1
ATOM 1163 C CA . THR A 1 149 ? 19.203 -40.147 8.202 1.00 52.41 191 THR A CA 1
ATOM 1164 C C . THR A 1 149 ? 19.633 -41.326 7.327 1.00 53.69 191 THR A C 1
ATOM 1165 O O . THR A 1 149 ? 18.895 -41.748 6.440 1.00 54.50 191 THR A O 1
ATOM 1169 N N . GLN A 1 150 ? 20.819 -41.869 7.599 1.00 54.65 192 GLN A N 1
ATOM 1170 C CA . GLN A 1 150 ? 21.323 -43.017 6.848 1.00 55.68 192 GLN A CA 1
ATOM 1171 C C . GLN A 1 150 ? 20.755 -44.291 7.453 1.00 55.42 192 GLN A C 1
ATOM 1172 O O . GLN A 1 150 ? 20.250 -45.160 6.739 1.00 56.05 192 GLN A O 1
ATOM 1178 N N . LYS A 1 151 ? 20.844 -44.395 8.775 1.00 53.64 193 LYS A N 1
ATOM 1179 C CA . LYS A 1 151 ? 20.335 -45.555 9.487 1.00 52.85 193 LYS A CA 1
ATOM 1180 C C . LYS A 1 151 ? 18.863 -45.808 9.206 1.00 53.26 193 LYS A C 1
ATOM 1181 O O . LYS A 1 151 ? 18.450 -46.952 9.046 1.00 53.88 193 LYS A O 1
ATOM 1187 N N . PHE A 1 152 ? 18.069 -44.745 9.158 1.00 52.90 194 PHE A N 1
ATOM 1188 C CA . PHE A 1 152 ? 16.646 -44.901 8.917 1.00 53.33 194 PHE A CA 1
ATOM 1189 C C . PHE A 1 152 ? 16.267 -45.225 7.469 1.00 56.21 194 PHE A C 1
ATOM 1190 O O . PHE A 1 152 ? 15.254 -45.881 7.228 1.00 57.58 194 PHE A O 1
ATOM 1198 N N . LYS A 1 153 ? 17.068 -44.782 6.503 1.00 57.98 195 LYS A N 1
ATOM 1199 C CA . LYS A 1 153 ? 16.780 -45.090 5.106 1.00 59.34 195 LYS A CA 1
ATOM 1200 C C . LYS A 1 153 ? 17.072 -46.567 4.851 1.00 59.68 195 LYS A C 1
ATOM 1201 O O . LYS A 1 153 ? 16.714 -47.115 3.809 1.00 59.04 195 LYS A O 1
ATOM 1207 N N . LYS A 1 154 ? 17.728 -47.204 5.814 1.00 60.12 196 LYS A N 1
ATOM 1208 C CA . LYS A 1 154 ? 18.068 -48.613 5.704 1.00 61.79 196 LYS A CA 1
ATOM 1209 C C . LYS A 1 154 ? 17.134 -49.434 6.584 1.00 62.07 196 LYS A C 1
ATOM 1210 O O . LYS A 1 154 ? 17.427 -50.571 6.950 1.00 62.58 196 LYS A O 1
ATOM 1216 N N . VAL A 1 155 ? 16.005 -48.836 6.930 1.00 61.69 197 VAL A N 1
ATOM 1217 C CA . VAL A 1 155 ? 15.002 -49.498 7.737 1.00 61.14 197 VAL A CA 1
ATOM 1218 C C . VAL A 1 155 ? 13.716 -49.445 6.941 1.00 61.19 197 VAL A C 1
ATOM 1219 O O . VAL A 1 155 ? 13.274 -48.382 6.559 1.00 61.95 197 VAL A O 1
ATOM 1223 N N . ARG A 1 156 ? 13.109 -50.562 6.643 1.00 60.22 198 ARG A N 1
ATOM 1224 C CA . ARG A 1 156 ? 11.887 -50.422 5.889 1.00 59.04 198 ARG A CA 1
ATOM 1225 C C . ARG A 1 156 ? 10.686 -50.027 6.774 1.00 56.81 198 ARG A C 1
ATOM 1226 O O . ARG A 1 156 ? 9.733 -49.415 6.296 1.00 56.19 198 ARG A O 1
ATOM 1234 N N . SER A 1 157 ? 10.772 -50.312 8.077 1.00 54.69 199 SER A N 1
ATOM 1235 C CA . SER A 1 157 ? 9.705 -49.865 8.995 1.00 52.21 199 SER A CA 1
ATOM 1236 C C . SER A 1 157 ? 9.850 -48.351 9.156 1.00 50.27 199 SER A C 1
ATOM 1237 O O . SER A 1 157 ? 10.935 -47.855 9.435 1.00 51.58 199 SER A O 1
ATOM 1240 N N . LYS A 1 158 ? 8.748 -47.628 9.010 1.00 46.75 200 LYS A N 1
ATOM 1241 C CA . LYS A 1 158 ? 8.767 -46.162 9.053 1.00 43.65 200 LYS A CA 1
ATOM 1242 C C . LYS A 1 158 ? 7.859 -45.523 10.105 1.00 41.40 200 LYS A C 1
ATOM 1243 O O . LYS A 1 158 ? 8.026 -44.353 10.456 1.00 40.82 200 LYS A O 1
ATOM 1249 N N . THR A 1 159 ? 6.909 -46.297 10.611 1.00 37.96 201 THR A N 1
ATOM 1250 C CA . THR A 1 159 ? 5.942 -45.775 11.564 1.00 36.80 201 THR A CA 1
ATOM 1251 C C . THR A 1 159 ? 6.048 -46.252 13.014 1.00 35.05 201 THR A C 1
ATOM 1252 O O . THR A 1 159 ? 6.396 -47.399 13.300 1.00 35.69 201 THR A O 1
ATOM 1256 N N . PHE A 1 160 ? 5.739 -45.348 13.931 1.00 32.93 202 PHE A N 1
ATOM 1257 C CA . PHE A 1 160 ? 5.766 -45.664 15.348 1.00 30.95 202 PHE A CA 1
ATOM 1258 C C . PHE A 1 160 ? 4.668 -44.882 16.038 1.00 30.24 202 PHE A C 1
ATOM 1259 O O . PHE A 1 160 ? 4.177 -43.886 15.512 1.00 29.89 202 PHE A O 1
ATOM 1267 N N . VAL A 1 161 ? 4.267 -45.357 17.207 1.00 30.20 203 VAL A N 1
ATOM 1268 C CA . VAL A 1 161 ? 3.226 -44.704 17.990 1.00 31.22 203 VAL A CA 1
ATOM 1269 C C . VAL A 1 161 ? 3.817 -44.225 19.319 1.00 30.04 203 VAL A C 1
ATOM 1270 O O . VAL A 1 161 ? 4.545 -44.966 19.975 1.00 29.49 203 VAL A O 1
ATOM 1274 N N . THR A 1 162 ? 3.510 -42.995 19.717 1.00 28.95 204 THR A N 1
ATOM 1275 C CA . THR A 1 162 ? 4.057 -42.469 20.965 1.00 29.05 204 THR A CA 1
ATOM 1276 C C . THR A 1 162 ? 2.971 -42.050 21.943 1.00 29.80 204 THR A C 1
ATOM 1277 O O . THR A 1 162 ? 1.821 -41.840 21.548 1.00 31.01 204 THR A O 1
ATOM 1281 N N . GLN A 1 163 ? 3.354 -41.926 23.216 1.00 29.11 205 GLN A N 1
ATOM 1282 C CA . GLN A 1 163 ? 2.440 -41.557 24.296 1.00 27.93 205 GLN A CA 1
ATOM 1283 C C . GLN A 1 163 ? 1.695 -40.278 23.959 1.00 28.56 205 GLN A C 1
ATOM 1284 O O . GLN A 1 163 ? 0.479 -40.217 24.157 1.00 29.84 205 GLN A O 1
ATOM 1290 N N . HIS A 1 164 ? 2.405 -39.250 23.487 1.00 28.74 206 HIS A N 1
ATOM 1291 C CA . HIS A 1 164 ? 1.732 -38.024 23.032 1.00 29.23 206 HIS A CA 1
ATOM 1292 C C . HIS A 1 164 ? 2.443 -37.482 21.776 1.00 28.09 206 HIS A C 1
ATOM 1293 O O . HIS A 1 164 ? 3.572 -37.870 21.483 1.00 26.46 206 HIS A O 1
ATOM 1300 N N . THR A 1 165 ? 1.778 -36.631 21.004 1.00 27.29 207 THR A N 1
ATOM 1301 C CA . THR A 1 165 ? 2.383 -36.135 19.767 1.00 27.40 207 THR A CA 1
ATOM 1302 C C . THR A 1 165 ? 3.582 -35.208 19.978 1.00 26.74 207 THR A C 1
ATOM 1303 O O . THR A 1 165 ? 3.467 -33.989 19.858 1.00 26.88 207 THR A O 1
ATOM 1307 N N . ALA A 1 166 ? 4.745 -35.790 20.262 1.00 26.17 208 ALA A N 1
ATOM 1308 C CA . ALA A 1 166 ? 5.943 -34.991 20.515 1.00 24.04 208 ALA A CA 1
ATOM 1309 C C . ALA A 1 166 ? 7.121 -35.299 19.605 1.00 22.76 208 ALA A C 1
ATOM 1310 O O . ALA A 1 166 ? 8.216 -34.824 19.843 1.00 22.88 208 ALA A O 1
ATOM 1312 N N . PHE A 1 167 ? 6.913 -36.070 18.548 1.00 22.87 209 PHE A N 1
ATOM 1313 C CA . PHE A 1 167 ? 8.025 -36.374 17.669 1.00 21.04 209 PHE A CA 1
ATOM 1314 C C . PHE A 1 167 ? 7.705 -36.138 16.185 1.00 21.64 209 PHE A C 1
ATOM 1315 O O . PHE A 1 167 ? 8.372 -36.681 15.293 1.00 21.72 209 PHE A O 1
ATOM 1323 N N . SER A 1 168 ? 6.702 -35.310 15.912 1.00 19.49 210 SER A N 1
ATOM 1324 C CA . SER A 1 168 ? 6.357 -35.029 14.520 1.00 21.33 210 SER A CA 1
ATOM 1325 C C . SER A 1 168 ? 7.556 -34.469 13.746 1.00 20.70 210 SER A C 1
ATOM 1326 O O . SER A 1 168 ? 7.871 -34.950 12.667 1.00 21.70 210 SER A O 1
ATOM 1329 N N . TYR A 1 169 ? 8.234 -33.470 14.303 1.00 21.50 211 TYR A N 1
ATOM 1330 C CA . TYR A 1 169 ? 9.403 -32.868 13.646 1.00 22.92 211 TYR A CA 1
ATOM 1331 C C . TYR A 1 169 ? 10.574 -33.852 13.476 1.00 23.65 211 TYR A C 1
ATOM 1332 O O . TYR A 1 169 ? 11.304 -33.796 12.484 1.00 23.20 211 TYR A O 1
ATOM 1341 N N . LEU A 1 170 ? 10.764 -34.740 14.450 1.00 25.87 212 LEU A N 1
ATOM 1342 C CA . LEU A 1 170 ? 11.835 -35.729 14.360 1.00 25.65 212 LEU A CA 1
ATOM 1343 C C . LEU A 1 170 ? 11.484 -36.713 13.253 1.00 26.10 212 LEU A C 1
ATOM 1344 O O . LEU A 1 170 ? 12.320 -37.057 12.415 1.00 25.34 212 LEU A O 1
ATOM 1349 N N . ALA A 1 171 ? 10.240 -37.174 13.266 1.00 26.01 213 ALA A N 1
ATOM 1350 C CA . ALA A 1 171 ? 9.785 -38.134 12.269 1.00 27.37 213 ALA A CA 1
ATOM 1351 C C . ALA A 1 171 ? 9.884 -37.496 10.895 1.00 27.23 213 ALA A C 1
ATOM 1352 O O . ALA A 1 171 ? 10.500 -38.033 9.978 1.00 25.22 213 ALA A O 1
ATOM 1354 N N . LYS A 1 172 ? 9.275 -36.326 10.772 1.00 28.23 214 LYS A N 1
ATOM 1355 C CA . LYS A 1 172 ? 9.275 -35.613 9.518 1.00 28.60 214 LYS A CA 1
ATOM 1356 C C . LYS A 1 172 ? 10.685 -35.490 8.956 1.00 28.97 214 LYS A C 1
ATOM 1357 O O . LYS A 1 172 ? 10.874 -35.554 7.747 1.00 30.11 214 LYS A O 1
ATOM 1363 N N . ARG A 1 173 ? 11.687 -35.332 9.812 1.00 28.79 215 ARG A N 1
ATOM 1364 C CA . ARG A 1 173 ? 13.025 -35.175 9.276 1.00 29.76 215 ARG A CA 1
ATOM 1365 C C . ARG A 1 173 ? 13.701 -36.446 8.842 1.00 30.30 215 ARG A C 1
ATOM 1366 O O . ARG A 1 173 ? 14.565 -36.419 7.976 1.00 31.55 215 ARG A O 1
ATOM 1374 N N . PHE A 1 174 ? 13.331 -37.563 9.439 1.00 31.24 216 PHE A N 1
ATOM 1375 C CA . PHE A 1 174 ? 13.950 -38.821 9.068 1.00 31.93 216 PHE A CA 1
ATOM 1376 C C . PHE A 1 174 ? 13.034 -39.670 8.196 1.00 32.70 216 PHE A C 1
ATOM 1377 O O . PHE A 1 174 ? 13.189 -40.885 8.106 1.00 32.79 216 PHE A O 1
ATOM 1385 N N . GLY A 1 175 ? 12.077 -39.016 7.550 1.00 32.94 217 GLY A N 1
ATOM 1386 C CA . GLY A 1 175 ? 11.150 -39.726 6.688 1.00 35.44 217 GLY A CA 1
ATOM 1387 C C . GLY A 1 175 ? 10.335 -40.811 7.373 1.00 36.09 217 GLY A C 1
ATOM 1388 O O . GLY A 1 175 ? 9.993 -41.822 6.746 1.00 37.29 217 GLY A O 1
ATOM 1389 N N . LEU A 1 176 ? 10.019 -40.596 8.648 1.00 34.40 218 LEU A N 1
ATOM 1390 C CA . LEU A 1 176 ? 9.240 -41.538 9.435 1.00 33.09 218 LEU A CA 1
ATOM 1391 C C . LEU A 1 176 ? 7.842 -40.979 9.639 1.00 32.48 218 LEU A C 1
ATOM 1392 O O . LEU A 1 176 ? 7.618 -39.789 9.476 1.00 33.36 218 LEU A O 1
ATOM 1397 N N . LYS A 1 177 ? 6.894 -41.840 9.979 1.00 32.97 219 LYS A N 1
ATOM 1398 C CA . LYS A 1 177 ? 5.527 -41.402 10.222 1.00 32.06 219 LYS A CA 1
ATOM 1399 C C . LYS A 1 177 ? 5.189 -41.741 11.657 1.00 30.29 219 LYS A C 1
ATOM 1400 O O . LYS A 1 177 ? 5.503 -42.830 12.136 1.00 29.81 219 LYS A O 1
ATOM 1406 N N . GLN A 1 178 ? 4.549 -40.819 12.357 1.00 28.03 220 GLN A N 1
ATOM 1407 C CA . GLN A 1 178 ? 4.193 -41.095 13.733 1.00 26.20 220 GLN A CA 1
ATOM 1408 C C . GLN A 1 178 ? 2.755 -40.712 14.034 1.00 26.12 220 GLN A C 1
ATOM 1409 O O . GLN A 1 178 ? 2.109 -40.008 13.264 1.00 25.81 220 GLN A O 1
ATOM 1415 N N . LEU A 1 179 ? 2.278 -41.186 15.177 1.00 26.50 221 LEU A N 1
ATOM 1416 C CA . LEU A 1 179 ? 0.940 -40.917 15.657 1.00 25.93 221 LEU A CA 1
ATOM 1417 C C . LEU A 1 179 ? 1.002 -40.935 17.173 1.00 27.06 221 LEU A C 1
ATOM 1418 O O . LEU A 1 179 ? 1.575 -41.850 17.760 1.00 28.38 221 LEU A O 1
ATOM 1423 N N . GLY A 1 180 ? 0.404 -39.936 17.810 1.00 28.01 222 GLY A N 1
ATOM 1424 C CA . GLY A 1 180 ? 0.443 -39.881 19.260 1.00 30.24 222 GLY A CA 1
ATOM 1425 C C . GLY A 1 180 ? -0.829 -40.331 19.941 1.00 31.03 222 GLY A C 1
ATOM 1426 O O . GLY A 1 180 ? -1.919 -39.923 19.550 1.00 31.37 222 GLY A O 1
ATOM 1427 N N . ILE A 1 181 ? -0.695 -41.175 20.958 1.00 31.27 223 ILE A N 1
ATOM 1428 C CA . ILE A 1 181 ? -1.854 -41.665 21.690 1.00 33.44 223 ILE A CA 1
ATOM 1429 C C . ILE A 1 181 ? -2.629 -40.462 22.200 1.00 34.87 223 ILE A C 1
ATOM 1430 O O . ILE A 1 181 ? -3.851 -40.458 22.213 1.00 37.37 223 ILE A O 1
ATOM 1435 N N . SER A 1 182 ? -1.905 -39.444 22.639 1.00 36.14 224 SER A N 1
ATOM 1436 C CA . SER A 1 182 ? -2.525 -38.222 23.120 1.00 35.43 224 SER A CA 1
ATOM 1437 C C . SER A 1 182 ? -2.108 -37.125 22.160 1.00 35.07 224 SER A C 1
ATOM 1438 O O . SER A 1 182 ? -1.254 -37.340 21.294 1.00 34.30 224 SER A O 1
ATOM 1441 N N . GLY A 1 183 ? -2.697 -35.946 22.328 1.00 35.32 225 GLY A N 1
ATOM 1442 C CA . GLY A 1 183 ? -2.380 -34.825 21.460 1.00 35.46 225 GLY A CA 1
ATOM 1443 C C . GLY A 1 183 ? -1.088 -34.111 21.798 1.00 34.72 225 GLY A C 1
ATOM 1444 O O . GLY A 1 183 ? -0.233 -34.668 22.489 1.00 35.30 225 GLY A O 1
ATOM 1445 N N . ILE A 1 184 ? -0.948 -32.881 21.304 1.00 34.04 226 ILE A N 1
ATOM 1446 C CA . ILE A 1 184 ? 0.241 -32.068 21.537 1.00 34.71 226 ILE A CA 1
ATOM 1447 C C . ILE A 1 184 ? 0.599 -32.031 23.025 1.00 36.22 226 ILE A C 1
ATOM 1448 O O . ILE A 1 184 ? 1.747 -31.781 23.401 1.00 36.21 226 ILE A O 1
ATOM 1453 N N . SER A 1 185 ? -0.387 -32.284 23.874 1.00 36.31 227 SER A N 1
ATOM 1454 C CA . SER A 1 185 ? -0.141 -32.305 25.300 1.00 36.94 227 SER A CA 1
ATOM 1455 C C . SER A 1 185 ? -0.662 -33.627 25.831 1.00 38.45 227 SER A C 1
ATOM 1456 O O . SER A 1 185 ? -1.652 -34.152 25.328 1.00 38.54 227 SER A O 1
ATOM 1459 N N . PRO A 1 186 ? 0.008 -34.192 26.845 1.00 39.56 228 PRO A N 1
ATOM 1460 C CA . PRO A 1 186 ? -0.395 -35.465 27.443 1.00 40.95 228 PRO A CA 1
ATOM 1461 C C . PRO A 1 186 ? -1.761 -35.461 28.121 1.00 43.10 228 PRO A C 1
ATOM 1462 O O . PRO A 1 186 ? -2.357 -36.525 28.288 1.00 45.48 228 PRO A O 1
ATOM 1466 N N . GLU A 1 187 ? -2.258 -34.285 28.507 1.00 44.91 229 GLU A N 1
ATOM 1467 C CA . GLU A 1 187 ? -3.562 -34.196 29.168 1.00 47.11 229 GLU A CA 1
ATOM 1468 C C . GLU A 1 187 ? -4.679 -34.380 28.153 1.00 48.08 229 GLU A C 1
ATOM 1469 O O . GLU A 1 187 ? -5.793 -34.754 28.512 1.00 49.20 229 GLU A O 1
ATOM 1475 N N . GLN A 1 188 ? -4.377 -34.097 26.887 1.00 49.69 230 GLN A N 1
ATOM 1476 C CA . GLN A 1 188 ? -5.348 -34.218 25.807 1.00 50.96 230 GLN A CA 1
ATOM 1477 C C . GLN A 1 188 ? -5.531 -35.683 25.436 1.00 52.48 230 GLN A C 1
ATOM 1478 O O . GLN A 1 188 ? -5.199 -36.103 24.325 1.00 51.44 230 GLN A O 1
ATOM 1484 N N . GLU A 1 189 ? -6.080 -36.443 26.381 1.00 53.86 231 GLU A N 1
ATOM 1485 C CA . GLU A 1 189 ? -6.317 -37.874 26.226 1.00 56.23 231 GLU A CA 1
ATOM 1486 C C . GLU A 1 189 ? -7.378 -38.233 25.203 1.00 56.72 231 GLU A C 1
ATOM 1487 O O . GLU A 1 189 ? -8.366 -37.527 25.061 1.00 57.46 231 GLU A O 1
ATOM 1493 N N . PRO A 1 190 ? -7.201 -39.372 24.512 1.00 56.29 232 PRO A N 1
ATOM 1494 C CA . PRO A 1 190 ? -8.099 -39.893 23.476 1.00 56.59 232 PRO A CA 1
ATOM 1495 C C . PRO A 1 190 ? -9.468 -40.419 23.931 1.00 57.06 232 PRO A C 1
ATOM 1496 O O . PRO A 1 190 ? -9.583 -41.104 24.948 1.00 56.89 232 PRO A O 1
ATOM 1500 N N . SER A 1 191 ? -10.501 -40.091 23.160 1.00 57.45 233 SER A N 1
ATOM 1501 C CA . SER A 1 191 ? -11.860 -40.543 23.446 1.00 57.79 233 SER A CA 1
ATOM 1502 C C . SER A 1 191 ? -11.891 -41.996 22.996 1.00 57.06 233 SER A C 1
ATOM 1503 O O . SER A 1 191 ? -10.914 -42.488 22.431 1.00 57.63 233 SER A O 1
ATOM 1506 N N . PRO A 1 192 ? -13.002 -42.708 23.239 1.00 56.53 234 PRO A N 1
ATOM 1507 C CA . PRO A 1 192 ? -12.987 -44.101 22.782 1.00 56.67 234 PRO A CA 1
ATOM 1508 C C . PRO A 1 192 ? -12.852 -44.196 21.261 1.00 56.30 234 PRO A C 1
ATOM 1509 O O . PRO A 1 192 ? -12.451 -45.226 20.723 1.00 56.31 234 PRO A O 1
ATOM 1513 N N . ARG A 1 193 ? -13.189 -43.112 20.570 1.00 55.31 235 ARG A N 1
ATOM 1514 C CA . ARG A 1 193 ? -13.092 -43.079 19.114 1.00 55.97 235 ARG A CA 1
ATOM 1515 C C . ARG A 1 193 ? -11.636 -43.119 18.656 1.00 55.28 235 ARG A C 1
ATOM 1516 O O . ARG A 1 193 ? -11.240 -43.989 17.880 1.00 56.28 235 ARG A O 1
ATOM 1524 N N . GLN A 1 194 ? -10.847 -42.169 19.145 1.00 53.70 236 GLN A N 1
ATOM 1525 C CA . GLN A 1 194 ? -9.438 -42.067 18.793 1.00 51.76 236 GLN A CA 1
ATOM 1526 C C . GLN A 1 194 ? -8.653 -43.299 19.155 1.00 50.98 236 GLN A C 1
ATOM 1527 O O . GLN A 1 194 ? -7.750 -43.700 18.466 1.00 50.62 236 GLN A O 1
ATOM 1533 N N . LEU A 1 195 ? -9.094 -43.955 20.204 1.00 49.78 237 LEU A N 1
ATOM 1534 C CA . LEU A 1 195 ? -8.409 -45.162 20.616 1.00 49.46 237 LEU A CA 1
ATOM 1535 C C . LEU A 1 195 ? -8.505 -46.187 19.530 1.00 49.74 237 LEU A C 1
ATOM 1536 O O . LEU A 1 195 ? -7.505 -46.803 19.171 1.00 50.70 237 LEU A O 1
ATOM 1541 N N . LYS A 1 196 ? -9.698 -46.327 18.973 1.00 49.97 238 LYS A N 1
ATOM 1542 C CA . LYS A 1 196 ? -9.910 -47.287 17.913 1.00 51.82 238 LYS A CA 1
ATOM 1543 C C . LYS A 1 196 ? -9.202 -46.848 16.626 1.00 50.88 238 LYS A C 1
ATOM 1544 O O . LYS A 1 196 ? -8.834 -47.676 15.785 1.00 50.92 238 LYS A O 1
ATOM 1550 N N . GLU A 1 197 ? -8.987 -45.544 16.495 1.00 49.39 239 GLU A N 1
ATOM 1551 C CA . GLU A 1 197 ? -8.276 -45.003 15.346 1.00 49.18 239 GLU A CA 1
ATOM 1552 C C . GLU A 1 197 ? -6.781 -45.274 15.520 1.00 49.01 239 GLU A C 1
ATOM 1553 O O . GLU A 1 197 ? -6.063 -45.522 14.549 1.00 48.98 239 GLU A O 1
ATOM 1559 N N . ILE A 1 198 ? -6.318 -45.214 16.767 1.00 47.12 240 ILE A N 1
ATOM 1560 C CA . ILE A 1 198 ? -4.926 -45.481 17.072 1.00 45.41 240 ILE A CA 1
ATOM 1561 C C . ILE A 1 198 ? -4.727 -46.938 16.752 1.00 44.52 240 ILE A C 1
ATOM 1562 O O . ILE A 1 198 ? -3.733 -47.326 16.150 1.00 43.80 240 ILE A O 1
ATOM 1567 N N . GLN A 1 199 ? -5.689 -47.745 17.181 1.00 45.17 241 GLN A N 1
ATOM 1568 C CA . GLN A 1 199 ? -5.624 -49.182 16.966 1.00 46.51 241 GLN A CA 1
ATOM 1569 C C . GLN A 1 199 ? -5.535 -49.542 15.498 1.00 46.30 241 GLN A C 1
ATOM 1570 O O . GLN A 1 199 ? -4.583 -50.205 15.074 1.00 44.82 241 GLN A O 1
ATOM 1576 N N . ASP A 1 200 ? -6.518 -49.087 14.721 1.00 47.17 242 ASP A N 1
ATOM 1577 C CA . ASP A 1 200 ? -6.547 -49.374 13.289 1.00 47.50 242 ASP A CA 1
ATOM 1578 C C . ASP A 1 200 ? -5.344 -48.785 12.549 1.00 45.25 242 ASP A C 1
ATOM 1579 O O . ASP A 1 200 ? -4.956 -49.278 11.486 1.00 44.35 242 ASP A O 1
ATOM 1584 N N . PHE A 1 201 ? -4.757 -47.737 13.120 1.00 42.31 243 PHE A N 1
ATOM 1585 C CA . PHE A 1 201 ? -3.574 -47.107 12.549 1.00 40.02 243 PHE A CA 1
ATOM 1586 C C . PHE A 1 201 ? -2.374 -48.001 12.838 1.00 39.82 243 PHE A C 1
ATOM 1587 O O . PHE A 1 201 ? -1.475 -48.134 12.006 1.00 39.41 243 PHE A O 1
ATOM 1595 N N . VAL A 1 202 ? -2.357 -48.606 14.023 1.00 37.82 244 VAL A N 1
ATOM 1596 C CA . VAL A 1 202 ? -1.266 -49.489 14.386 1.00 37.68 244 VAL A CA 1
ATOM 1597 C C . VAL A 1 202 ? -1.332 -50.700 13.474 1.00 38.60 244 VAL A C 1
ATOM 1598 O O . VAL A 1 202 ? -0.311 -51.180 12.982 1.00 37.80 244 VAL A O 1
ATOM 1602 N N . LYS A 1 203 ? -2.547 -51.191 13.251 1.00 39.85 245 LYS A N 1
ATOM 1603 C CA . LYS A 1 203 ? -2.751 -52.352 12.398 1.00 40.53 245 LYS A CA 1
ATOM 1604 C C . LYS A 1 203 ? -2.464 -52.010 10.938 1.00 40.09 245 LYS A C 1
ATOM 1605 O O . LYS A 1 203 ? -1.796 -52.770 10.240 1.00 39.27 245 LYS A O 1
ATOM 1611 N N . GLU A 1 204 ? -2.947 -50.855 10.488 1.00 40.88 246 GLU A N 1
ATOM 1612 C CA . GLU A 1 204 ? -2.736 -50.409 9.109 1.00 41.85 246 GLU A CA 1
ATOM 1613 C C . GLU A 1 204 ? -1.267 -50.405 8.705 1.00 42.69 246 GLU A C 1
ATOM 1614 O O . GLU A 1 204 ? -0.900 -50.985 7.686 1.00 43.87 246 GLU A O 1
ATOM 1620 N N . TYR A 1 205 ? -0.426 -49.761 9.509 1.00 43.21 247 TYR A N 1
ATOM 1621 C CA . TYR A 1 205 ? 1.005 -49.684 9.212 1.00 43.57 247 TYR A CA 1
ATOM 1622 C C . TYR A 1 205 ? 1.870 -50.719 9.943 1.00 43.92 247 TYR A C 1
ATOM 1623 O O . TYR A 1 205 ? 3.091 -50.564 10.024 1.00 44.52 247 TYR A O 1
ATOM 1632 N N . ASN A 1 206 ? 1.242 -51.785 10.437 1.00 44.86 248 ASN A N 1
ATOM 1633 C CA . ASN A 1 206 ? 1.935 -52.838 11.190 1.00 44.42 248 ASN A CA 1
ATOM 1634 C C . ASN A 1 206 ? 2.997 -52.252 12.117 1.00 43.84 248 ASN A C 1
ATOM 1635 O O . ASN A 1 206 ? 4.175 -52.613 12.059 1.00 44.15 248 ASN A O 1
ATOM 1640 N N . VAL A 1 207 ? 2.561 -51.320 12.955 1.00 43.35 249 VAL A N 1
ATOM 1641 C CA . VAL A 1 207 ? 3.429 -50.671 13.925 1.00 42.36 249 VAL A CA 1
ATOM 1642 C C . VAL A 1 207 ? 3.677 -51.705 15.017 1.00 42.11 249 VAL A C 1
ATOM 1643 O O . VAL A 1 207 ? 2.723 -52.201 15.612 1.00 42.11 249 VAL A O 1
ATOM 1647 N N . LYS A 1 208 ? 4.931 -52.044 15.296 1.00 41.53 250 LYS A N 1
ATOM 1648 C CA . LYS A 1 208 ?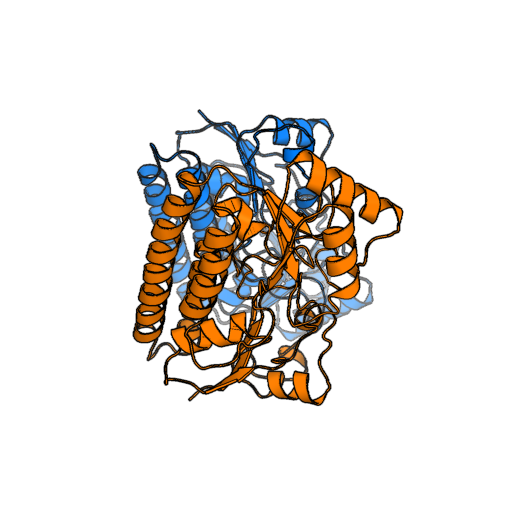 5.144 -53.051 16.323 1.00 43.28 250 LYS A CA 1
ATOM 1649 C C . LYS A 1 208 ? 5.730 -52.616 17.669 1.00 42.46 250 LYS A C 1
ATOM 1650 O O . LYS A 1 208 ? 6.206 -53.451 18.449 1.00 43.31 250 LYS A O 1
ATOM 1656 N N . THR A 1 209 ? 5.654 -51.318 17.956 1.00 39.40 251 THR A N 1
ATOM 1657 C CA . THR A 1 209 ? 6.151 -50.772 19.215 1.00 35.93 251 THR A CA 1
ATOM 1658 C C . THR A 1 209 ? 5.449 -49.479 19.589 1.00 34.24 251 THR A C 1
ATOM 1659 O O . THR A 1 209 ? 5.470 -48.511 18.835 1.00 35.68 251 THR A O 1
ATOM 1663 N N . ILE A 1 210 ? 4.832 -49.467 20.760 1.00 31.93 252 ILE A N 1
ATOM 1664 C CA . ILE A 1 210 ? 4.145 -48.284 21.261 1.00 31.32 252 ILE A CA 1
ATOM 1665 C C . ILE A 1 210 ? 5.068 -47.670 22.331 1.00 30.66 252 ILE A C 1
ATOM 1666 O O . ILE A 1 210 ? 5.273 -48.261 23.383 1.00 32.14 252 ILE A O 1
ATOM 1671 N N . PHE A 1 211 ? 5.635 -46.500 22.049 1.00 30.08 253 PHE A N 1
ATOM 1672 C CA . PHE A 1 211 ? 6.566 -45.827 22.968 1.00 29.70 253 PHE A CA 1
ATOM 1673 C C . PHE A 1 211 ? 5.947 -44.972 24.055 1.00 29.77 253 PHE A C 1
ATOM 1674 O O . PHE A 1 211 ? 5.465 -43.874 23.789 1.00 28.24 253 PHE A O 1
ATOM 1682 N N . ALA A 1 212 ? 5.990 -45.468 25.286 1.00 30.91 254 ALA A N 1
ATOM 1683 C CA . ALA A 1 212 ? 5.458 -44.735 26.427 1.00 30.99 254 ALA A CA 1
ATOM 1684 C C . ALA A 1 212 ? 6.550 -43.795 26.911 1.00 30.34 254 ALA A C 1
ATOM 1685 O O . ALA A 1 212 ? 7.678 -43.840 26.420 1.00 28.36 254 ALA A O 1
ATOM 1687 N N . GLU A 1 213 ? 6.217 -42.940 27.868 1.00 31.76 255 GLU A N 1
ATOM 1688 C CA . GLU A 1 213 ? 7.202 -42.011 28.398 1.00 37.11 255 GLU A CA 1
ATOM 1689 C C . GLU A 1 213 ? 7.144 -41.991 29.916 1.00 39.60 255 GLU A C 1
ATOM 1690 O O . GLU A 1 213 ? 6.100 -42.261 30.507 1.00 40.40 255 GLU A O 1
ATOM 1696 N N . ASP A 1 214 ? 8.270 -41.679 30.546 1.00 42.54 256 ASP A N 1
ATOM 1697 C CA . ASP A 1 214 ? 8.331 -41.674 32.001 1.00 46.44 256 ASP A CA 1
ATOM 1698 C C . ASP A 1 214 ? 7.410 -40.670 32.680 1.00 49.16 256 ASP A C 1
ATOM 1699 O O . ASP A 1 214 ? 7.052 -40.843 33.842 1.00 50.26 256 ASP A O 1
ATOM 1704 N N . ASN A 1 215 ? 7.016 -39.636 31.945 1.00 51.92 257 ASN A N 1
ATOM 1705 C CA . ASN A 1 215 ? 6.154 -38.578 32.470 1.00 53.54 257 ASN A CA 1
ATOM 1706 C C . ASN A 1 215 ? 4.681 -38.955 32.718 1.00 52.86 257 ASN A C 1
ATOM 1707 O O . ASN A 1 215 ? 4.038 -38.392 33.606 1.00 51.66 257 ASN A O 1
ATOM 1712 N N . VAL A 1 216 ? 4.143 -39.901 31.954 1.00 51.77 258 VAL A N 1
ATOM 1713 C CA . VAL A 1 216 ? 2.739 -40.253 32.123 1.00 51.78 258 VAL A CA 1
ATOM 1714 C C . VAL A 1 216 ? 2.458 -41.729 32.397 1.00 52.37 258 VAL A C 1
ATOM 1715 O O . VAL A 1 216 ? 3.354 -42.570 32.335 1.00 52.55 258 VAL A O 1
ATOM 1719 N N . ASN A 1 217 ? 1.193 -42.027 32.685 1.00 52.26 259 ASN A N 1
ATOM 1720 C CA . ASN A 1 217 ? 0.751 -43.383 32.978 1.00 52.51 259 ASN A CA 1
ATOM 1721 C C . ASN A 1 217 ? 0.651 -44.219 31.702 1.00 52.80 259 ASN A C 1
ATOM 1722 O O . ASN A 1 217 ? -0.096 -43.888 30.786 1.00 53.77 259 ASN A O 1
ATOM 1727 N N . PRO A 1 218 ? 1.403 -45.324 31.633 1.00 52.30 260 PRO A N 1
ATOM 1728 C CA . PRO A 1 218 ? 1.391 -46.202 30.460 1.00 52.19 260 PRO A CA 1
ATOM 1729 C C . PRO A 1 218 ? 0.194 -47.148 30.316 1.00 51.84 260 PRO A C 1
ATOM 1730 O O . PRO A 1 218 ? 0.160 -47.957 29.390 1.00 51.61 260 PRO A O 1
ATOM 1734 N N . LYS A 1 219 ? -0.787 -47.054 31.207 1.00 51.90 261 LYS A N 1
ATOM 1735 C CA . LYS A 1 219 ? -1.950 -47.943 31.124 1.00 53.07 261 LYS A CA 1
ATOM 1736 C C . LYS A 1 219 ? -2.507 -48.053 29.705 1.00 51.38 261 LYS A C 1
ATOM 1737 O O . LYS A 1 219 ? -2.532 -49.138 29.117 1.00 51.24 261 LYS A O 1
ATOM 1743 N N . ILE A 1 220 ? -2.942 -46.921 29.163 1.00 49.20 262 ILE A N 1
ATOM 1744 C CA . ILE A 1 220 ? -3.510 -46.850 27.820 1.00 46.14 262 ILE A CA 1
ATOM 1745 C C . ILE A 1 220 ? -2.553 -47.353 26.743 1.00 45.23 262 ILE A C 1
ATOM 1746 O O . ILE A 1 220 ? -2.970 -47.976 25.760 1.00 42.73 262 ILE A O 1
ATOM 1751 N N . ALA A 1 221 ? -1.266 -47.077 26.925 1.00 44.70 263 ALA A N 1
ATOM 1752 C CA . ALA A 1 221 ? -0.268 -47.522 25.963 1.00 44.60 263 ALA A CA 1
ATOM 1753 C C . ALA A 1 221 ? -0.169 -49.052 26.015 1.00 44.54 263 ALA A C 1
ATOM 1754 O O . ALA A 1 221 ? -0.159 -49.708 24.973 1.00 45.51 263 ALA A O 1
ATOM 1756 N N . HIS A 1 222 ? -0.108 -49.614 27.224 1.00 43.63 264 HIS A N 1
ATOM 1757 C CA . HIS A 1 222 ? -0.044 -51.067 27.402 1.00 42.23 264 HIS A CA 1
ATOM 1758 C C . HIS A 1 222 ? -1.290 -51.687 26.783 1.00 41.21 264 HIS A C 1
ATOM 1759 O O . HIS A 1 222 ? -1.221 -52.717 26.114 1.00 39.50 264 HIS A O 1
ATOM 1766 N N . ALA A 1 223 ? -2.428 -51.042 27.029 1.00 40.17 265 ALA A N 1
ATOM 1767 C CA . ALA A 1 223 ? -3.714 -51.483 26.505 1.00 40.71 265 ALA A CA 1
ATOM 1768 C C . ALA A 1 223 ? -3.658 -51.646 24.991 1.00 41.16 265 ALA A C 1
ATOM 1769 O O . ALA A 1 223 ? -3.827 -52.748 24.463 1.00 42.08 265 ALA A O 1
ATOM 1771 N N . ILE A 1 224 ? -3.435 -50.545 24.287 1.00 40.05 266 ILE A N 1
ATOM 1772 C CA . ILE A 1 224 ? -3.349 -50.603 22.837 1.00 39.58 266 ILE A CA 1
ATOM 1773 C C . ILE A 1 224 ? -2.374 -51.712 22.443 1.00 40.44 266 ILE A C 1
ATOM 1774 O O . ILE A 1 224 ? -2.706 -52.591 21.646 1.00 40.03 266 ILE A O 1
ATOM 1779 N N . ALA A 1 225 ? -1.179 -51.665 23.025 1.00 40.41 267 ALA A N 1
ATOM 1780 C CA . ALA A 1 225 ? -0.136 -52.634 22.727 1.00 43.08 267 ALA A CA 1
ATOM 1781 C C . ALA A 1 225 ? -0.558 -54.090 22.878 1.00 44.70 267 ALA A C 1
ATOM 1782 O O . ALA A 1 225 ? -0.150 -54.938 22.088 1.00 45.40 267 ALA A O 1
ATOM 1784 N N . LYS A 1 226 ? -1.358 -54.392 23.893 1.00 46.20 268 LYS A N 1
ATOM 1785 C CA . LYS A 1 226 ? -1.801 -55.769 24.089 1.00 47.72 268 LYS A CA 1
ATOM 1786 C C . LYS A 1 226 ? -2.840 -56.152 23.048 1.00 47.29 268 LYS A C 1
ATOM 1787 O O . LYS A 1 226 ? -2.872 -57.288 22.595 1.00 47.82 268 LYS A O 1
ATOM 1793 N N . SER A 1 227 ? -3.674 -55.196 22.655 1.00 47.27 269 SER A N 1
ATOM 1794 C CA . SER A 1 227 ? -4.724 -55.456 21.672 1.00 47.44 269 SER A CA 1
ATOM 1795 C C . SER A 1 227 ? -4.254 -55.467 20.224 1.00 47.00 269 SER A C 1
ATOM 1796 O O . SER A 1 227 ? -4.977 -55.928 19.346 1.00 48.42 269 SER A O 1
ATOM 1799 N N . THR A 1 228 ? -3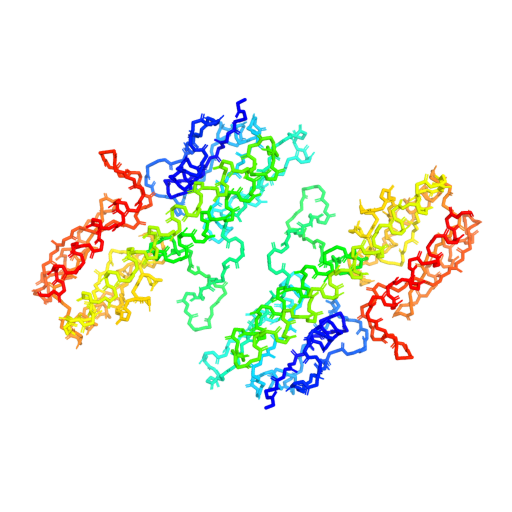.053 -54.967 19.966 1.00 46.79 270 THR A N 1
ATOM 1800 C CA . THR A 1 228 ? -2.548 -54.933 18.597 1.00 46.15 270 THR A CA 1
ATOM 1801 C C . THR A 1 228 ? -1.266 -55.742 18.423 1.00 46.51 270 THR A C 1
ATOM 1802 O O . THR A 1 228 ? -0.622 -55.696 17.366 1.00 46.70 270 THR A O 1
ATOM 1806 N N . GLY A 1 229 ? -0.896 -56.481 19.466 1.00 45.06 271 GLY A N 1
ATOM 1807 C CA . GLY A 1 229 ? 0.293 -57.307 19.394 1.00 43.08 271 GLY A CA 1
ATOM 1808 C C . GLY A 1 229 ? 1.613 -56.560 19.386 1.00 42.98 271 GLY A C 1
ATOM 1809 O O . GLY A 1 229 ? 2.656 -57.146 19.126 1.00 42.45 271 GLY A O 1
ATOM 1810 N N . ALA A 1 230 ? 1.589 -55.264 19.661 1.00 42.66 272 ALA A N 1
ATOM 1811 C CA . ALA A 1 230 ? 2.833 -54.513 19.693 1.00 42.23 272 ALA A CA 1
ATOM 1812 C C . ALA A 1 230 ? 3.353 -54.469 21.130 1.00 41.61 272 ALA A C 1
ATOM 1813 O O . ALA A 1 230 ? 2.586 -54.619 22.082 1.00 40.68 272 ALA A O 1
ATOM 1815 N N . LYS A 1 231 ? 4.660 -54.278 21.275 1.00 40.80 273 LYS A N 1
ATOM 1816 C CA . LYS A 1 231 ? 5.296 -54.218 22.585 1.00 39.77 273 LYS A CA 1
ATOM 1817 C C . LYS A 1 231 ? 5.510 -52.754 22.984 1.00 38.77 273 LYS A C 1
ATOM 1818 O O . LYS A 1 231 ? 5.445 -51.865 22.138 1.00 39.32 273 LYS A O 1
ATOM 1824 N N . VAL A 1 232 ? 5.761 -52.505 24.269 1.00 37.58 274 VAL A N 1
ATOM 1825 C CA . VAL A 1 232 ? 5.970 -51.143 24.769 1.00 34.25 274 VAL A CA 1
ATOM 1826 C C . VAL A 1 232 ? 7.419 -50.859 25.154 1.00 33.20 274 VAL A C 1
ATOM 1827 O O . VAL A 1 232 ? 8.050 -51.642 25.863 1.00 34.37 274 VAL A O 1
ATOM 1831 N N . LYS A 1 233 ? 7.934 -49.733 24.679 1.00 31.80 275 LYS A N 1
ATOM 1832 C CA . LYS A 1 233 ? 9.289 -49.298 24.988 1.00 31.05 275 LYS A CA 1
ATOM 1833 C C . LYS A 1 233 ? 9.224 -47.841 25.429 1.00 30.90 275 LYS A C 1
ATOM 1834 O O . LYS A 1 233 ? 8.195 -47.177 25.255 1.00 31.25 275 LYS A O 1
ATOM 1840 N N . THR A 1 234 ? 10.304 -47.332 26.004 1.00 29.78 276 THR A N 1
ATOM 1841 C CA . THR A 1 234 ? 10.297 -45.954 26.462 1.00 30.86 276 THR A CA 1
ATOM 1842 C C . THR A 1 234 ? 11.091 -45.029 25.551 1.00 30.33 276 THR A C 1
ATOM 1843 O O . THR A 1 234 ? 12.224 -45.312 25.214 1.00 32.17 276 THR A O 1
ATOM 1847 N N . LEU A 1 235 ? 10.452 -43.920 25.196 1.00 27.30 277 LEU A N 1
ATOM 1848 C CA . LEU A 1 235 ? 11.026 -42.918 24.333 1.00 24.50 277 LEU A CA 1
ATOM 1849 C C . LEU A 1 235 ? 10.795 -41.616 25.002 1.00 24.41 277 LEU A C 1
ATOM 1850 O O . LEU A 1 235 ? 9.723 -41.303 25.372 1.00 24.88 277 LEU A O 1
ATOM 1855 N N . SER A 1 236 ? 11.833 -40.830 25.144 1.00 22.01 278 SER A N 1
ATOM 1856 C CA . SER A 1 236 ? 11.704 -39.515 25.778 1.00 20.99 278 SER A CA 1
ATOM 1857 C C . SER A 1 236 ? 11.615 -38.255 24.885 1.00 19.76 278 SER A C 1
ATOM 1858 O O . SER A 1 236 ? 12.484 -37.995 24.041 1.00 19.75 278 SER A O 1
ATOM 1861 N N . PRO A 1 237 ? 10.543 -37.459 25.066 1.00 18.43 279 PRO A N 1
ATOM 1862 C CA . PRO A 1 237 ? 10.372 -36.226 24.279 1.00 19.43 279 PRO A CA 1
ATOM 1863 C C . PRO A 1 237 ? 11.260 -35.088 24.815 1.00 20.21 279 PRO A C 1
ATOM 1864 O O . PRO A 1 237 ? 11.225 -33.936 24.327 1.00 17.52 279 PRO A O 1
ATOM 1868 N N . LEU A 1 238 ? 12.056 -35.455 25.823 1.00 21.39 280 LEU A N 1
ATOM 1869 C CA . LEU A 1 238 ? 13.014 -34.584 26.505 1.00 20.14 280 LEU A CA 1
ATOM 1870 C C . LEU A 1 238 ? 12.365 -33.388 27.148 1.00 22.43 280 LEU A C 1
ATOM 1871 O O . LEU A 1 238 ? 12.981 -32.326 27.260 1.00 23.66 280 LEU A O 1
ATOM 1876 N N . GLU A 1 239 ? 11.118 -33.552 27.570 1.00 23.54 281 GLU A N 1
ATOM 1877 C CA . GLU A 1 239 ? 10.419 -32.453 28.206 1.00 25.52 281 GLU A CA 1
ATOM 1878 C C . GLU A 1 239 ? 10.788 -32.462 29.674 1.00 26.42 281 GLU A C 1
ATOM 1879 O O . GLU A 1 239 ? 10.617 -31.478 30.379 1.00 26.16 281 GLU A O 1
ATOM 1885 N N . ALA A 1 240 ? 11.324 -33.587 30.124 1.00 28.80 282 ALA A N 1
ATOM 1886 C CA . ALA A 1 240 ? 11.750 -33.711 31.505 1.00 31.09 282 ALA A CA 1
ATOM 1887 C C . ALA A 1 240 ? 13.248 -33.914 31.508 1.00 33.08 282 ALA A C 1
ATOM 1888 O O . ALA A 1 240 ? 13.783 -34.622 30.648 1.00 33.87 282 ALA A O 1
ATOM 1890 N N . ALA A 1 241 ? 13.917 -33.277 32.469 1.00 35.38 283 ALA A N 1
ATOM 1891 C CA . ALA A 1 241 ? 15.371 -33.364 32.612 1.00 36.67 283 ALA A CA 1
ATOM 1892 C C . ALA A 1 241 ? 15.783 -34.823 32.756 1.00 37.44 283 ALA A C 1
ATOM 1893 O O . ALA A 1 241 ? 15.376 -35.511 33.696 1.00 37.53 283 ALA A O 1
ATOM 1895 N N . PRO A 1 242 ? 16.588 -35.318 31.813 1.00 39.14 284 PRO A N 1
ATOM 1896 C CA . PRO A 1 242 ? 17.046 -36.708 31.842 1.00 41.53 284 PRO A CA 1
ATOM 1897 C C . PRO A 1 242 ? 18.004 -36.996 32.985 1.00 44.23 284 PRO A C 1
ATOM 1898 O O . PRO A 1 242 ? 18.758 -36.117 33.427 1.00 44.14 284 PRO A O 1
ATOM 1902 N N . SER A 1 243 ? 17.965 -38.236 33.462 1.00 46.24 285 SER A N 1
ATOM 1903 C CA . SER A 1 243 ? 18.848 -38.672 34.535 1.00 47.06 285 SER A CA 1
ATOM 1904 C C . SER A 1 243 ? 20.241 -38.752 33.914 1.00 47.52 285 SER A C 1
ATOM 1905 O O . SER A 1 243 ? 20.385 -38.661 32.689 1.00 49.19 285 SER A O 1
ATOM 1908 N N . GLY A 1 244 ? 21.263 -38.911 34.743 1.00 46.53 286 GLY A N 1
ATOM 1909 C CA . GLY A 1 244 ? 22.613 -38.994 34.216 1.00 47.07 286 GLY A CA 1
ATOM 1910 C C . GLY A 1 244 ? 23.149 -37.625 33.857 1.00 47.70 286 GLY A C 1
ATOM 1911 O O . GLY A 1 244 ? 22.499 -36.620 34.135 1.00 48.55 286 GLY A O 1
ATOM 1912 N N . ASN A 1 245 ? 24.328 -37.576 33.242 1.00 48.09 287 ASN A N 1
ATOM 1913 C CA . ASN A 1 245 ? 24.928 -36.302 32.859 1.00 48.57 287 ASN A CA 1
ATOM 1914 C C . ASN A 1 245 ? 25.432 -36.223 31.416 1.00 48.01 287 ASN A C 1
ATOM 1915 O O . ASN A 1 245 ? 26.581 -35.838 31.158 1.00 46.99 287 ASN A O 1
ATOM 1920 N N . LYS A 1 246 ? 24.550 -36.580 30.484 1.00 46.71 288 LYS A N 1
ATOM 1921 C CA . LYS A 1 246 ? 24.852 -36.539 29.056 1.00 44.36 288 LYS A CA 1
ATOM 1922 C C . LYS A 1 246 ? 24.572 -35.143 28.484 1.00 41.61 288 LYS A C 1
ATOM 1923 O O . LYS A 1 246 ? 23.843 -34.335 29.065 1.00 40.78 288 LYS A O 1
ATOM 1929 N N . THR A 1 247 ? 25.170 -34.867 27.337 1.00 38.08 289 THR A N 1
ATOM 1930 C CA . THR A 1 247 ? 24.950 -33.609 26.661 1.00 36.15 289 THR A CA 1
ATOM 1931 C C . THR A 1 247 ? 23.512 -33.694 26.127 1.00 34.73 289 THR A C 1
ATOM 1932 O O . THR A 1 247 ? 22.911 -34.780 26.125 1.00 34.81 289 THR A O 1
ATOM 1936 N N . TYR A 1 248 ? 22.956 -32.572 25.681 1.00 29.80 290 TYR A N 1
ATOM 1937 C CA . TYR A 1 248 ? 21.603 -32.594 25.147 1.00 26.67 290 TYR A CA 1
ATOM 1938 C C . TYR A 1 248 ? 21.554 -33.521 23.938 1.00 26.33 290 TYR A C 1
ATOM 1939 O O . TYR A 1 248 ? 20.708 -34.417 23.854 1.00 24.46 290 TYR A O 1
ATOM 1948 N N . LEU A 1 249 ? 22.466 -33.290 23.003 1.00 26.55 291 LEU A N 1
ATOM 1949 C CA . LEU A 1 249 ? 22.523 -34.098 21.804 1.00 28.37 291 LEU A CA 1
ATOM 1950 C C . LEU A 1 249 ? 22.796 -35.551 22.146 1.00 29.84 291 LEU A C 1
ATOM 1951 O O . LEU A 1 249 ? 22.247 -36.454 21.514 1.00 31.03 291 LEU A O 1
ATOM 1956 N N . GLU A 1 250 ? 23.622 -35.792 23.154 1.00 31.28 292 GLU A N 1
ATOM 1957 C CA . GLU A 1 250 ? 23.886 -37.167 23.531 1.00 34.20 292 GLU A CA 1
ATOM 1958 C C . GLU A 1 250 ? 22.566 -37.769 24.003 1.00 33.99 292 GLU A C 1
ATOM 1959 O O . GLU A 1 250 ? 22.223 -38.898 23.653 1.00 34.04 292 GLU A O 1
ATOM 1965 N N . ASN A 1 251 ? 21.815 -37.006 24.788 1.00 34.28 293 ASN A N 1
ATOM 1966 C CA . ASN A 1 251 ? 20.534 -37.497 25.263 1.00 34.46 293 ASN A CA 1
ATOM 1967 C C . ASN A 1 251 ? 19.601 -37.752 24.082 1.00 35.47 293 ASN A C 1
ATOM 1968 O O . ASN A 1 251 ? 18.834 -38.722 24.084 1.00 35.41 293 ASN A O 1
ATOM 1973 N N . LEU A 1 252 ? 19.681 -36.895 23.065 1.00 33.66 294 LEU A N 1
ATOM 1974 C CA . LEU A 1 252 ? 18.814 -37.064 21.913 1.00 34.02 294 LEU A CA 1
ATOM 1975 C C . LEU A 1 252 ? 19.249 -38.310 21.143 1.00 35.48 294 LEU A C 1
ATOM 1976 O O . LEU A 1 252 ? 18.434 -39.149 20.822 1.00 35.26 294 LEU A O 1
ATOM 1981 N N . ARG A 1 253 ? 20.543 -38.410 20.858 1.00 36.09 295 ARG A N 1
ATOM 1982 C CA . ARG A 1 253 ? 21.083 -39.564 20.148 1.00 36.62 295 ARG A CA 1
ATOM 1983 C C . ARG A 1 253 ? 20.601 -40.871 20.769 1.00 36.16 295 ARG A C 1
ATOM 1984 O O . ARG A 1 253 ? 20.209 -41.799 20.061 1.00 36.86 295 ARG A O 1
ATOM 1992 N N . ALA A 1 254 ? 20.633 -40.936 22.096 1.00 35.20 296 ALA A N 1
ATOM 1993 C CA . ALA A 1 254 ? 20.256 -42.153 22.821 1.00 34.94 296 ALA A CA 1
ATOM 1994 C C . ALA A 1 254 ? 18.827 -42.505 22.559 1.00 35.23 296 ALA A C 1
ATOM 1995 O O . ALA A 1 254 ? 18.513 -43.679 22.413 1.00 34.71 296 ALA A O 1
ATOM 1997 N N . ASN A 1 255 ? 17.981 -41.482 22.448 1.00 35.26 297 ASN A N 1
ATOM 1998 C CA . ASN A 1 255 ? 16.574 -41.699 22.164 1.00 34.01 297 ASN A CA 1
ATOM 1999 C C . ASN A 1 255 ? 16.301 -42.080 20.721 1.00 35.23 297 ASN A C 1
ATOM 2000 O O . ASN A 1 255 ? 15.462 -42.941 20.462 1.00 35.13 297 ASN A O 1
ATOM 2005 N N . LEU A 1 256 ? 16.985 -41.469 19.762 1.00 35.73 298 LEU A N 1
ATOM 2006 C CA . LEU A 1 256 ? 16.688 -41.909 18.427 1.00 37.74 298 LEU A CA 1
ATOM 2007 C C . LEU A 1 256 ? 17.427 -43.199 18.105 1.00 38.99 298 LEU A C 1
ATOM 2008 O O . LEU A 1 256 ? 17.219 -43.780 17.038 1.00 40.32 298 LEU A O 1
ATOM 2013 N N . GLU A 1 257 ? 18.262 -43.669 19.037 1.00 38.60 299 GLU A N 1
ATOM 2014 C CA . GLU A 1 257 ? 18.970 -44.936 18.830 1.00 37.78 299 GLU A CA 1
ATOM 2015 C C . GLU A 1 257 ? 17.994 -46.055 19.168 1.00 36.83 299 GLU A C 1
ATOM 2016 O O . GLU A 1 257 ? 17.931 -47.066 18.467 1.00 35.30 299 GLU A O 1
ATOM 2022 N N . VAL A 1 258 ? 17.237 -45.871 20.248 1.00 35.43 300 VAL A N 1
ATOM 2023 C CA . VAL A 1 258 ? 16.250 -46.867 20.629 1.00 36.07 300 VAL A CA 1
ATOM 2024 C C . VAL A 1 258 ? 15.209 -46.889 19.507 1.00 36.47 300 VAL A C 1
ATOM 2025 O O . VAL A 1 258 ? 14.679 -47.942 19.160 1.00 37.24 300 VAL A O 1
ATOM 2029 N N . LEU A 1 259 ? 14.944 -45.717 18.932 1.00 35.72 301 LEU A N 1
ATOM 2030 C CA . LEU A 1 259 ? 13.972 -45.603 17.856 1.00 36.29 301 LEU A CA 1
ATOM 2031 C C . LEU A 1 259 ? 14.423 -46.459 16.680 1.00 37.08 301 LEU A C 1
ATOM 2032 O O . LEU A 1 259 ? 13.641 -47.221 16.116 1.00 35.88 301 LEU A O 1
ATOM 2037 N N . TYR A 1 260 ? 15.697 -46.324 16.331 1.00 39.03 302 TYR A N 1
ATOM 2038 C CA . TYR A 1 260 ? 16.305 -47.062 15.230 1.00 41.15 302 TYR A CA 1
ATOM 2039 C C . TYR A 1 260 ? 16.276 -48.567 15.464 1.00 41.68 302 TYR A C 1
ATOM 2040 O O . TYR A 1 260 ? 15.992 -49.333 14.540 1.00 42.52 302 TYR A O 1
ATOM 2049 N N . GLN A 1 261 ? 16.565 -48.981 16.699 1.00 40.36 303 GLN A N 1
ATOM 2050 C CA . GLN A 1 261 ? 16.575 -50.392 17.051 1.00 39.06 303 GLN A CA 1
ATOM 2051 C C . GLN A 1 261 ? 15.182 -51.005 16.987 1.00 39.07 303 GLN A C 1
ATOM 2052 O O . GLN A 1 261 ? 14.989 -52.067 16.401 1.00 38.08 303 GLN A O 1
ATOM 2058 N N . GLN A 1 262 ? 14.209 -50.343 17.599 1.00 38.46 304 GLN A N 1
ATOM 2059 C CA . GLN A 1 262 ? 12.852 -50.858 17.586 1.00 38.62 304 GLN A CA 1
ATOM 2060 C C . GLN A 1 262 ? 12.321 -50.944 16.171 1.00 40.38 304 GLN A C 1
ATOM 2061 O O . GLN A 1 262 ? 11.620 -51.887 15.821 1.00 39.52 304 GLN A O 1
ATOM 2067 N N . LEU A 1 263 ? 12.662 -49.952 15.355 1.00 43.03 305 LEU A N 1
ATOM 2068 C CA . LEU A 1 263 ? 12.204 -49.908 13.975 1.00 44.67 305 LEU A CA 1
ATOM 2069 C C . LEU A 1 263 ? 12.913 -50.849 13.008 1.00 46.30 305 LEU A C 1
ATOM 2070 O O . LEU A 1 263 ? 12.513 -50.963 11.852 1.00 48.16 305 LEU A O 1
ATOM 2075 N N . LYS A 1 264 ? 13.954 -51.533 13.456 1.00 46.86 306 LYS A N 1
ATOM 2076 C CA . LYS A 1 264 ? 14.647 -52.417 12.544 1.00 47.25 306 LYS A CA 1
ATOM 2077 C C . LYS A 1 264 ? 14.528 -53.871 12.958 1.00 46.88 306 LYS A C 1
ATOM 2078 O O . LYS A 1 264 ? 13.784 -54.161 13.917 1.00 46.42 306 LYS A O 1
ATOM 2085 N N . GLY B 1 1 ? 10.071 -18.380 -13.509 1.00 45.73 32 GLY B N 1
ATOM 2086 C CA . GLY B 1 1 ? 9.521 -17.063 -13.093 1.00 43.88 32 GLY B CA 1
ATOM 2087 C C . GLY B 1 1 ? 9.151 -17.003 -11.622 1.00 43.68 32 GLY B C 1
ATOM 2088 O O . GLY B 1 1 ? 9.687 -16.188 -10.869 1.00 44.91 32 GLY B O 1
ATOM 2089 N N . MET B 1 2 ? 8.238 -17.877 -11.210 1.00 42.23 33 MET B N 1
ATOM 2090 C CA . MET B 1 2 ? 7.749 -17.936 -9.824 1.00 39.71 33 MET B CA 1
ATOM 2091 C C . MET B 1 2 ? 6.837 -16.760 -9.511 1.00 36.82 33 MET B C 1
ATOM 2092 O O . MET B 1 2 ? 7.222 -15.600 -9.653 1.00 35.24 33 MET B O 1
ATOM 2097 N N . SER B 1 3 ? 5.618 -17.079 -9.090 1.00 34.71 34 SER B N 1
ATOM 2098 C CA . SER B 1 3 ? 4.628 -16.064 -8.783 1.00 32.95 34 SER B CA 1
ATOM 2099 C C . SER B 1 3 ? 4.590 -15.699 -7.297 1.00 30.65 34 SER B C 1
ATOM 2100 O O . SER B 1 3 ? 4.291 -16.544 -6.440 1.00 29.02 34 SER B O 1
ATOM 2103 N N . VAL B 1 4 ? 4.881 -14.430 -7.006 1.00 28.35 35 VAL B N 1
ATOM 2104 C CA . VAL B 1 4 ? 4.899 -13.932 -5.632 1.00 26.27 35 VAL B CA 1
ATOM 2105 C C . VAL B 1 4 ? 3.820 -12.903 -5.383 1.00 24.04 35 VAL B C 1
ATOM 2106 O O . VAL B 1 4 ? 3.675 -11.956 -6.147 1.00 25.36 35 VAL B O 1
ATOM 2110 N N . VAL B 1 5 ? 3.060 -13.089 -4.315 1.00 22.33 36 VAL B N 1
ATOM 2111 C CA . VAL B 1 5 ? 2.020 -12.137 -3.972 1.00 21.79 36 VAL B CA 1
ATOM 2112 C C . VAL B 1 5 ? 2.425 -11.456 -2.678 1.00 22.90 36 VAL B C 1
ATOM 2113 O O . VAL B 1 5 ? 2.994 -12.094 -1.782 1.00 22.20 36 VAL B O 1
ATOM 2117 N N . THR B 1 6 ? 2.110 -10.167 -2.579 1.00 23.70 37 THR B N 1
ATOM 2118 C CA . THR B 1 6 ? 2.454 -9.356 -1.411 1.00 23.67 37 THR B CA 1
ATOM 2119 C C . THR B 1 6 ? 1.234 -8.687 -0.764 1.00 22.86 37 THR B C 1
ATOM 2120 O O . THR B 1 6 ? 0.364 -8.181 -1.464 1.00 25.14 37 THR B O 1
ATOM 2124 N N . SER B 1 7 ? 1.189 -8.657 0.565 1.00 20.91 38 SER B N 1
ATOM 2125 C CA . SER B 1 7 ? 0.063 -8.055 1.274 1.00 21.37 38 SER B CA 1
ATOM 2126 C C . SER B 1 7 ? -0.113 -6.552 1.024 1.00 22.04 38 SER B C 1
ATOM 2127 O O . SER B 1 7 ? -1.210 -6.110 0.716 1.00 22.63 38 SER B O 1
ATOM 2130 N N . PHE B 1 8 ? 0.939 -5.758 1.211 1.00 22.65 39 PHE B N 1
ATOM 2131 C CA . PHE B 1 8 ? 0.858 -4.319 0.940 1.00 21.86 39 PHE B CA 1
ATOM 2132 C C . PHE B 1 8 ? 2.205 -3.695 0.595 1.00 22.02 39 PHE B C 1
ATOM 2133 O O . PHE B 1 8 ? 3.234 -4.377 0.561 1.00 21.20 39 PHE B O 1
ATOM 2141 N N . TYR B 1 9 ? 2.201 -2.397 0.316 1.00 22.65 40 TYR B N 1
ATOM 2142 C CA . TYR B 1 9 ? 3.416 -1.725 -0.138 1.00 21.50 40 TYR B CA 1
ATOM 2143 C C . TYR B 1 9 ? 4.772 -2.103 0.485 1.00 20.31 40 TYR B C 1
ATOM 2144 O O . TYR B 1 9 ? 5.712 -2.440 -0.245 1.00 18.57 40 TYR B O 1
ATOM 2153 N N . PRO B 1 10 ? 4.908 -2.029 1.820 1.00 19.19 41 PRO B N 1
ATOM 2154 C CA . PRO B 1 10 ? 6.210 -2.402 2.383 1.00 18.29 41 PRO B CA 1
ATOM 2155 C C . PRO B 1 10 ? 6.666 -3.797 1.919 1.00 17.51 41 PRO B C 1
ATOM 2156 O O . PRO B 1 10 ? 7.796 -3.962 1.453 1.00 14.63 41 PRO B O 1
ATOM 2160 N N . MET B 1 11 ? 5.802 -4.802 2.023 1.00 17.07 42 MET B N 1
ATOM 2161 C CA . MET B 1 11 ? 6.217 -6.136 1.571 1.00 19.72 42 MET B CA 1
ATOM 2162 C C . MET B 1 11 ? 6.447 -6.134 0.052 1.00 19.63 42 MET B C 1
ATOM 2163 O O . MET B 1 11 ? 7.377 -6.777 -0.451 1.00 18.92 42 MET B O 1
ATOM 2168 N N . TYR B 1 12 ? 5.627 -5.384 -0.678 1.00 18.56 43 TYR B N 1
ATOM 2169 C CA . TYR B 1 12 ? 5.805 -5.324 -2.117 1.00 19.11 43 TYR B CA 1
ATOM 2170 C C . TYR B 1 12 ? 7.188 -4.791 -2.471 1.00 19.70 43 TYR B C 1
ATOM 2171 O O . TYR B 1 12 ? 7.923 -5.409 -3.248 1.00 19.83 43 TYR B O 1
ATOM 2180 N N . ALA B 1 13 ? 7.542 -3.642 -1.899 1.00 20.09 44 ALA B N 1
ATOM 2181 C CA . ALA B 1 13 ? 8.831 -3.024 -2.185 1.00 21.00 44 ALA B CA 1
ATOM 2182 C C . ALA B 1 13 ? 10.055 -3.877 -1.852 1.00 20.37 44 ALA B C 1
ATOM 2183 O O . ALA B 1 13 ? 10.907 -4.075 -2.718 1.00 19.56 44 ALA B O 1
ATOM 2185 N N . MET B 1 14 ? 10.153 -4.394 -0.626 1.00 20.76 45 MET B N 1
ATOM 2186 C CA . MET B 1 14 ? 11.323 -5.198 -0.286 1.00 20.88 45 MET B CA 1
ATOM 2187 C C . MET B 1 14 ? 11.428 -6.447 -1.110 1.00 22.74 45 MET B C 1
ATOM 2188 O O . MET B 1 14 ? 12.465 -6.691 -1.725 1.00 23.28 45 MET B O 1
ATOM 2193 N N . THR B 1 15 ? 10.364 -7.244 -1.137 1.00 25.93 46 THR B N 1
ATOM 2194 C CA . THR B 1 15 ? 10.420 -8.490 -1.885 1.00 29.68 46 THR B CA 1
ATOM 2195 C C . THR B 1 15 ? 10.674 -8.247 -3.369 1.00 31.50 46 THR B C 1
ATOM 2196 O O . THR B 1 15 ? 11.166 -9.128 -4.062 1.00 33.05 46 THR B O 1
ATOM 2200 N N . LYS B 1 16 ? 10.337 -7.056 -3.855 1.00 32.92 47 LYS B N 1
ATOM 2201 C CA . LYS B 1 16 ? 10.563 -6.719 -5.251 1.00 33.15 47 LYS B CA 1
ATOM 2202 C C . LYS B 1 16 ? 12.018 -6.308 -5.441 1.00 34.50 47 LYS B C 1
ATOM 2203 O O . LYS B 1 16 ? 12.707 -6.824 -6.311 1.00 35.26 47 LYS B O 1
ATOM 2209 N N . GLU B 1 17 ? 12.488 -5.379 -4.618 1.00 35.26 48 GLU B N 1
ATOM 2210 C CA . GLU B 1 17 ? 13.868 -4.923 -4.711 1.00 37.90 48 GLU B CA 1
ATOM 2211 C C . GLU B 1 17 ? 14.835 -6.072 -4.449 1.00 39.48 48 GLU B C 1
ATOM 2212 O O . GLU B 1 17 ? 15.895 -6.170 -5.077 1.00 39.37 48 GLU B O 1
ATOM 2218 N N . VAL B 1 18 ? 14.471 -6.927 -3.499 1.00 40.43 49 VAL B N 1
ATOM 2219 C CA . VAL B 1 18 ? 15.285 -8.083 -3.156 1.00 41.33 49 VAL B CA 1
ATOM 2220 C C . VAL B 1 18 ? 15.238 -9.107 -4.303 1.00 42.42 49 VAL B C 1
ATOM 2221 O O . VAL B 1 18 ? 16.230 -9.774 -4.612 1.00 43.72 49 VAL B O 1
ATOM 2225 N N . SER B 1 19 ? 14.084 -9.205 -4.948 1.00 42.38 50 SER B N 1
ATOM 2226 C CA . SER B 1 19 ? 13.890 -10.152 -6.043 1.00 43.35 50 SER B CA 1
ATOM 2227 C C . SER B 1 19 ? 14.375 -9.687 -7.424 1.00 43.34 50 SER B C 1
ATOM 2228 O O . SER B 1 19 ? 14.617 -10.514 -8.304 1.00 42.80 50 SER B O 1
ATOM 2231 N N . GLY B 1 20 ? 14.514 -8.377 -7.619 1.00 43.16 51 GLY B N 1
ATOM 2232 C CA . GLY B 1 20 ? 14.960 -7.874 -8.910 1.00 43.47 51 GLY B CA 1
ATOM 2233 C C . GLY B 1 20 ? 14.009 -8.188 -10.059 1.00 44.21 51 GLY B C 1
ATOM 2234 O O . GLY B 1 20 ? 12.815 -7.874 -9.998 1.00 43.10 51 GLY B O 1
ATOM 2235 N N . ASP B 1 21 ? 14.538 -8.793 -11.119 1.00 45.89 52 ASP B N 1
ATOM 2236 C CA . ASP B 1 21 ? 13.723 -9.160 -12.283 1.00 47.85 52 ASP B CA 1
ATOM 2237 C C . ASP B 1 21 ? 13.586 -10.670 -12.391 1.00 47.51 52 ASP B C 1
ATOM 2238 O O . ASP B 1 21 ? 13.195 -11.187 -13.434 1.00 49.08 52 ASP B O 1
ATOM 2243 N N . LEU B 1 22 ? 13.909 -11.379 -11.318 1.00 46.10 53 LEU B N 1
ATOM 2244 C CA . LEU B 1 22 ? 13.819 -12.830 -11.331 1.00 44.90 53 LEU B CA 1
ATOM 2245 C C . LEU B 1 22 ? 12.390 -13.364 -11.286 1.00 44.84 53 LEU B C 1
ATOM 2246 O O . LEU B 1 22 ? 12.108 -14.432 -11.835 1.00 45.06 53 LEU B O 1
ATOM 2251 N N . ASN B 1 23 ? 11.488 -12.631 -10.639 1.00 44.55 54 ASN B N 1
ATOM 2252 C CA . ASN B 1 23 ? 10.105 -13.087 -10.526 1.00 44.40 54 ASN B CA 1
ATOM 2253 C C . ASN B 1 23 ? 9.050 -12.039 -10.873 1.00 45.34 54 ASN B C 1
ATOM 2254 O O . ASN B 1 23 ? 9.364 -10.950 -11.364 1.00 45.97 54 ASN B O 1
ATOM 2259 N N . ASP B 1 24 ? 7.790 -12.390 -10.621 1.00 45.43 55 ASP B N 1
ATOM 2260 C CA . ASP B 1 24 ? 6.658 -11.506 -10.878 1.00 44.15 55 ASP B CA 1
ATOM 2261 C C . ASP B 1 24 ? 6.027 -11.182 -9.537 1.00 42.73 55 ASP B C 1
ATOM 2262 O O . ASP B 1 24 ? 5.411 -12.042 -8.917 1.00 43.56 55 ASP B O 1
ATOM 2267 N N . VAL B 1 25 ? 6.169 -9.939 -9.090 1.00 41.62 56 VAL B N 1
ATOM 2268 C CA . VAL B 1 25 ? 5.639 -9.555 -7.786 1.00 39.20 56 VAL B CA 1
ATOM 2269 C C . VAL B 1 25 ? 4.429 -8.647 -7.860 1.00 38.71 56 VAL B C 1
ATOM 2270 O O . VAL B 1 25 ? 4.446 -7.610 -8.523 1.00 37.65 56 VAL B O 1
ATOM 2274 N N . ARG B 1 26 ? 3.378 -9.054 -7.160 1.00 38.54 57 ARG B N 1
ATOM 2275 C CA . ARG B 1 26 ? 2.133 -8.313 -7.146 1.00 38.06 57 ARG B CA 1
ATOM 2276 C C . ARG B 1 26 ? 1.769 -7.929 -5.724 1.00 37.15 57 ARG B C 1
ATOM 2277 O O . ARG B 1 26 ? 2.245 -8.531 -4.749 1.00 36.01 57 ARG B O 1
ATOM 2285 N N . MET B 1 27 ? 0.915 -6.919 -5.613 1.00 33.83 58 MET B N 1
ATOM 2286 C CA . MET B 1 27 ? 0.491 -6.431 -4.321 1.00 31.10 58 MET B CA 1
ATOM 2287 C C . MET B 1 27 ? -1.019 -6.583 -4.155 1.00 31.61 58 MET B C 1
ATOM 2288 O O . MET B 1 27 ? -1.784 -6.120 -4.990 1.00 31.84 58 MET B O 1
ATOM 2293 N N . ILE B 1 28 ? -1.459 -7.232 -3.083 1.00 31.71 59 ILE B N 1
ATOM 2294 C CA . ILE B 1 28 ? -2.890 -7.403 -2.886 1.00 33.17 59 ILE B CA 1
ATOM 2295 C C . ILE B 1 28 ? -3.591 -6.079 -2.627 1.00 36.26 59 ILE B C 1
ATOM 2296 O O . ILE B 1 28 ? -4.504 -5.702 -3.362 1.00 36.97 59 ILE B O 1
ATOM 2301 N N . GLN B 1 29 ? -3.161 -5.385 -1.576 1.00 39.03 60 GLN B N 1
ATOM 2302 C CA . GLN B 1 29 ? -3.748 -4.107 -1.181 1.00 42.27 60 GLN B CA 1
ATOM 2303 C C . GLN B 1 29 ? -2.811 -2.922 -1.334 1.00 43.37 60 GLN B C 1
ATOM 2304 O O . GLN B 1 29 ? -2.013 -2.641 -0.446 1.00 45.03 60 GLN B O 1
ATOM 2310 N N . SER B 1 30 ? -2.923 -2.208 -2.445 1.00 44.65 61 SER B N 1
ATOM 2311 C CA . SER B 1 30 ? -2.067 -1.054 -2.670 1.00 45.89 61 SER B CA 1
ATOM 2312 C C . SER B 1 30 ? -2.740 0.203 -2.148 1.00 46.03 61 SER B C 1
ATOM 2313 O O . SER B 1 30 ? -2.070 1.205 -1.882 1.00 45.74 61 SER B O 1
ATOM 2316 N N . GLY B 1 31 ? -4.064 0.146 -2.005 1.00 45.93 62 GLY B N 1
ATOM 2317 C CA . GLY B 1 31 ? -4.802 1.290 -1.501 1.00 45.26 62 GLY B CA 1
ATOM 2318 C C . GLY B 1 31 ? -4.444 1.526 -0.048 1.00 45.47 62 GLY B C 1
ATOM 2319 O O . GLY B 1 31 ? -3.327 1.238 0.374 1.00 47.21 62 GLY B O 1
ATOM 2320 N N . ALA B 1 32 ? -5.381 2.053 0.728 1.00 44.82 63 ALA B N 1
ATOM 2321 C CA . ALA B 1 32 ? -5.132 2.298 2.141 1.00 42.54 63 ALA B CA 1
ATOM 2322 C C . ALA B 1 32 ? -6.027 1.370 2.952 1.00 41.30 63 ALA B C 1
ATOM 2323 O O . ALA B 1 32 ? -6.684 0.490 2.398 1.00 41.11 63 ALA B O 1
ATOM 2325 N N . GLY B 1 33 ? -6.048 1.561 4.263 1.00 39.74 64 GLY B N 1
ATOM 2326 C CA . GLY B 1 33 ? -6.885 0.724 5.099 1.00 38.41 64 GLY B CA 1
ATOM 2327 C C . GLY B 1 33 ? -6.374 -0.689 5.318 1.00 36.27 64 GLY B C 1
ATOM 2328 O O . GLY B 1 33 ? -7.166 -1.610 5.490 1.00 37.01 64 GLY B O 1
ATOM 2329 N N . ILE B 1 34 ? -5.058 -0.870 5.315 1.00 34.34 65 ILE B N 1
ATOM 2330 C CA . ILE B 1 34 ? -4.485 -2.191 5.540 1.00 30.99 65 ILE B CA 1
ATOM 2331 C C . ILE B 1 34 ? -4.869 -2.728 6.911 1.00 30.76 65 ILE B C 1
ATOM 2332 O O . ILE B 1 34 ? -5.026 -3.936 7.088 1.00 30.10 65 ILE B O 1
ATOM 2337 N N . HIS B 1 35 ? -5.028 -1.831 7.879 1.00 31.96 66 HIS B N 1
ATOM 2338 C CA . HIS B 1 35 ? -5.379 -2.237 9.238 1.00 33.15 66 HIS B CA 1
ATOM 2339 C C . HIS B 1 35 ? -6.721 -2.948 9.291 1.00 33.71 66 HIS B C 1
ATOM 2340 O O . HIS B 1 35 ? -6.901 -3.902 10.042 1.00 35.74 66 HIS B O 1
ATOM 2347 N N . SER B 1 36 ? -7.667 -2.485 8.489 1.00 33.93 67 SER B N 1
ATOM 2348 C CA . SER B 1 36 ? -8.997 -3.082 8.471 1.00 34.09 67 SER B CA 1
ATOM 2349 C C . SER B 1 36 ? -9.226 -3.933 7.218 1.00 34.58 67 SER B C 1
ATOM 2350 O O . SER B 1 36 ? -10.316 -4.464 7.003 1.00 32.94 67 SER B O 1
ATOM 2353 N N . PHE B 1 37 ? -8.189 -4.063 6.399 1.00 35.17 68 PHE B N 1
ATOM 2354 C CA . PHE B 1 37 ? -8.293 -4.830 5.169 1.00 37.49 68 PHE B CA 1
ATOM 2355 C C . PHE B 1 37 ? -8.697 -6.268 5.422 1.00 38.36 68 PHE B C 1
ATOM 2356 O O . PHE B 1 37 ? -8.241 -6.896 6.372 1.00 40.57 68 PHE B O 1
ATOM 2364 N N . GLU B 1 38 ? -9.569 -6.777 4.565 1.00 38.85 69 GLU B N 1
ATOM 2365 C CA . GLU B 1 38 ? -10.028 -8.155 4.643 1.00 39.43 69 GLU B CA 1
ATOM 2366 C C . GLU B 1 38 ? -10.052 -8.644 3.207 1.00 38.44 69 GLU B C 1
ATOM 2367 O O . GLU B 1 38 ? -10.703 -8.044 2.360 1.00 39.19 69 GLU B O 1
ATOM 2373 N N . PRO B 1 39 ? -9.335 -9.735 2.912 1.00 37.76 70 PRO B N 1
ATOM 2374 C CA . PRO B 1 39 ? -9.276 -10.292 1.555 1.00 36.83 70 PRO B CA 1
ATOM 2375 C C . PRO B 1 39 ? -10.607 -10.742 0.966 1.00 37.82 70 PRO B C 1
ATOM 2376 O O . PRO B 1 39 ? -11.514 -11.193 1.676 1.00 37.07 70 PRO B O 1
ATOM 2380 N N . SER B 1 40 ? -10.712 -10.604 -0.349 1.00 38.71 71 SER B N 1
ATOM 2381 C CA . SER B 1 40 ? -11.909 -11.004 -1.071 1.00 38.04 71 SER B CA 1
ATOM 2382 C C . SER B 1 40 ? -11.622 -12.398 -1.594 1.00 39.06 71 SER B C 1
ATOM 2383 O O . SER B 1 40 ? -10.467 -12.813 -1.671 1.00 38.56 71 SER B O 1
ATOM 2386 N N . VAL B 1 41 ? -12.672 -13.120 -1.957 1.00 40.38 72 VAL B N 1
ATOM 2387 C CA . VAL B 1 41 ? -12.498 -14.467 -2.469 1.00 41.39 72 VAL B CA 1
ATOM 2388 C C . VAL B 1 41 ? -11.551 -14.443 -3.658 1.00 41.14 72 VAL B C 1
ATOM 2389 O O . VAL B 1 41 ? -10.844 -15.416 -3.927 1.00 40.17 72 VAL B O 1
ATOM 2393 N N . ASN B 1 42 ? -11.533 -13.327 -4.372 1.00 41.17 73 ASN B N 1
ATOM 2394 C CA . ASN B 1 42 ? -10.647 -13.232 -5.510 1.00 42.09 73 ASN B CA 1
ATOM 2395 C C . ASN B 1 42 ? -9.212 -13.112 -5.013 1.00 40.24 73 ASN B C 1
ATOM 2396 O O . ASN B 1 42 ? -8.275 -13.612 -5.638 1.00 38.42 73 ASN B O 1
ATOM 2401 N N . ASP B 1 43 ? -9.050 -12.448 -3.875 1.00 38.65 74 ASP B N 1
ATOM 2402 C CA . ASP B 1 43 ? -7.735 -12.272 -3.287 1.00 36.70 74 ASP B CA 1
ATOM 2403 C C . ASP B 1 43 ? -7.143 -13.597 -2.804 1.00 37.89 74 ASP B C 1
ATOM 2404 O O . ASP B 1 43 ? -6.088 -14.024 -3.286 1.00 39.77 74 ASP B O 1
ATOM 2409 N N . VAL B 1 44 ? -7.808 -14.258 -1.860 1.00 36.24 75 VAL B N 1
ATOM 2410 C CA . VAL B 1 44 ? -7.266 -15.504 -1.339 1.00 36.03 75 VAL B CA 1
ATOM 2411 C C . VAL B 1 44 ? -6.992 -16.467 -2.476 1.00 34.46 75 VAL B C 1
ATOM 2412 O O . VAL B 1 44 ? -5.986 -17.172 -2.474 1.00 34.83 75 VAL B O 1
ATOM 2416 N N . ALA B 1 45 ? -7.889 -16.486 -3.451 1.00 32.82 76 ALA B N 1
ATOM 2417 C CA . ALA B 1 45 ? -7.729 -17.344 -4.619 1.00 31.49 76 ALA B CA 1
ATOM 2418 C C . ALA B 1 45 ? -6.409 -17.015 -5.321 1.00 30.00 76 ALA B C 1
ATOM 2419 O O . ALA B 1 45 ? -5.713 -17.911 -5.810 1.00 28.66 76 ALA B O 1
ATOM 2421 N N . ALA B 1 46 ? -6.081 -15.724 -5.363 1.00 28.57 77 ALA B N 1
ATOM 2422 C CA . ALA B 1 46 ? -4.860 -15.237 -6.002 1.00 27.76 77 ALA B CA 1
ATOM 2423 C C . ALA B 1 46 ? -3.652 -15.767 -5.253 1.00 28.32 77 ALA B C 1
ATOM 2424 O O . ALA B 1 46 ? -2.631 -16.119 -5.854 1.00 28.03 77 ALA B O 1
ATOM 2426 N N . ILE B 1 47 ? -3.783 -15.812 -3.931 1.00 28.72 78 ILE B N 1
ATOM 2427 C CA . ILE B 1 47 ? -2.731 -16.311 -3.056 1.00 28.20 78 ILE B CA 1
ATOM 2428 C C . ILE B 1 47 ? -2.513 -17.809 -3.295 1.00 28.98 78 ILE B C 1
ATOM 2429 O O . ILE B 1 47 ? -1.389 -18.250 -3.558 1.00 30.08 78 ILE B O 1
ATOM 2434 N N . TYR B 1 48 ? -3.585 -18.594 -3.227 1.00 28.92 79 TYR B N 1
ATOM 2435 C CA . TYR B 1 48 ? -3.467 -20.034 -3.457 1.00 27.68 79 TYR B CA 1
ATOM 2436 C C . TYR B 1 48 ? -2.949 -20.379 -4.850 1.00 28.56 79 TYR B C 1
ATOM 2437 O O . TYR B 1 48 ? -2.365 -21.439 -5.050 1.00 27.64 79 TYR B O 1
ATOM 2446 N N . ASP B 1 49 ? -3.152 -19.490 -5.818 1.00 29.03 80 ASP B N 1
ATOM 2447 C CA . ASP B 1 49 ? -2.665 -19.754 -7.162 1.00 30.42 80 ASP B CA 1
ATOM 2448 C C . ASP B 1 49 ? -1.233 -19.271 -7.295 1.00 32.59 80 ASP B C 1
ATOM 2449 O O . ASP B 1 49 ? -0.596 -19.459 -8.335 1.00 32.28 80 ASP B O 1
ATOM 2454 N N . ALA B 1 50 ? -0.720 -18.662 -6.231 1.00 34.44 81 ALA B N 1
ATOM 2455 C CA . ALA B 1 50 ? 0.639 -18.147 -6.240 1.00 36.03 81 ALA B CA 1
ATOM 2456 C C . ALA B 1 50 ? 1.623 -19.207 -5.757 1.00 37.82 81 ALA B C 1
ATOM 2457 O O . ALA B 1 50 ? 1.230 -20.308 -5.384 1.00 40.25 81 ALA B O 1
ATOM 2459 N N . ASP B 1 51 ? 2.908 -18.873 -5.792 1.00 37.74 82 ASP B N 1
ATOM 2460 C CA . ASP B 1 51 ? 3.945 -19.782 -5.332 1.00 37.22 82 ASP B CA 1
ATOM 2461 C C . ASP B 1 51 ? 4.317 -19.381 -3.892 1.00 37.16 82 ASP B C 1
ATOM 2462 O O . ASP B 1 51 ? 4.425 -20.230 -3.013 1.00 36.52 82 ASP B O 1
ATOM 2467 N N . LEU B 1 52 ? 4.484 -18.084 -3.650 1.00 36.03 83 LEU B N 1
ATOM 2468 C CA . LEU B 1 52 ? 4.838 -17.600 -2.329 1.00 36.02 83 LEU B CA 1
ATOM 2469 C C . LEU B 1 52 ? 4.062 -16.334 -2.021 1.00 34.87 83 LEU B C 1
ATOM 2470 O O . LEU B 1 52 ? 4.086 -15.388 -2.810 1.00 36.32 83 LEU B O 1
ATOM 2475 N N . PHE B 1 53 ? 3.382 -16.326 -0.876 1.00 30.88 84 PHE B N 1
ATOM 2476 C CA . PHE B 1 53 ? 2.613 -15.171 -0.457 1.00 28.24 84 PHE B CA 1
ATOM 2477 C C . PHE B 1 53 ? 3.318 -14.562 0.713 1.00 27.35 84 PHE B C 1
ATOM 2478 O O . PHE B 1 53 ? 3.438 -15.194 1.753 1.00 25.40 84 PHE B O 1
ATOM 2486 N N . VAL B 1 54 ? 3.779 -13.329 0.531 1.00 27.28 85 VAL B N 1
ATOM 2487 C CA . VAL B 1 54 ? 4.493 -12.615 1.575 1.00 25.50 85 VAL B CA 1
ATOM 2488 C C . VAL B 1 54 ? 3.621 -11.602 2.286 1.00 26.42 85 VAL B C 1
ATOM 2489 O O . VAL B 1 54 ? 2.985 -10.760 1.647 1.00 26.63 85 VAL B O 1
ATOM 2493 N N . TYR B 1 55 ? 3.585 -11.689 3.610 1.00 25.21 86 TYR B N 1
ATOM 2494 C CA . TYR B 1 55 ? 2.835 -10.724 4.389 1.00 26.35 86 TYR B CA 1
ATOM 2495 C C . TYR B 1 55 ? 3.677 -10.341 5.610 1.00 26.99 86 TYR B C 1
ATOM 2496 O O . TYR B 1 55 ? 4.531 -11.103 6.057 1.00 26.02 86 TYR B O 1
ATOM 2505 N N . HIS B 1 56 ? 3.449 -9.144 6.129 1.00 28.35 87 HIS B N 1
ATOM 2506 C CA . HIS B 1 56 ? 4.221 -8.650 7.255 1.00 28.55 87 HIS B CA 1
ATOM 2507 C C . HIS B 1 56 ? 4.148 -9.440 8.549 1.00 28.80 87 HIS B C 1
ATOM 2508 O O . HIS B 1 56 ? 5.125 -10.092 8.944 1.00 30.80 87 HIS B O 1
ATOM 2515 N N . SER B 1 57 ? 3.004 -9.371 9.218 1.00 26.42 88 SER B N 1
ATOM 2516 C CA . SER B 1 57 ? 2.863 -10.040 10.500 1.00 25.20 88 SER B CA 1
ATOM 2517 C C . SER B 1 57 ? 1.423 -10.348 10.883 1.00 25.82 88 SER B C 1
ATOM 2518 O O . SER B 1 57 ? 0.488 -9.608 10.527 1.00 22.97 88 SER B O 1
ATOM 2521 N N . HIS B 1 58 ? 1.271 -11.446 11.624 1.00 26.44 89 HIS B N 1
ATOM 2522 C CA . HIS B 1 58 ? -0.027 -11.924 12.077 1.00 28.04 89 HIS B CA 1
ATOM 2523 C C . HIS B 1 58 ? -0.702 -10.924 12.998 1.00 27.63 89 HIS B C 1
ATOM 2524 O O . HIS B 1 58 ? -1.894 -11.044 13.263 1.00 29.22 89 HIS B O 1
ATOM 2531 N N . THR B 1 59 ? 0.047 -9.939 13.488 1.00 25.91 90 THR B N 1
ATOM 2532 C CA . THR B 1 59 ? -0.557 -8.922 14.343 1.00 26.07 90 THR B CA 1
ATOM 2533 C C . THR B 1 59 ? -1.176 -7.815 13.484 1.00 26.28 90 THR B C 1
ATOM 2534 O O . THR B 1 59 ? -1.932 -6.988 13.989 1.00 25.97 90 THR B O 1
ATOM 2538 N N . LEU B 1 60 ? -0.841 -7.805 12.193 1.00 26.92 91 LEU B N 1
ATOM 2539 C CA . LEU B 1 60 ? -1.372 -6.832 11.228 1.00 26.97 91 LEU B CA 1
ATOM 2540 C C . LEU B 1 60 ? -2.340 -7.562 10.282 1.00 27.23 91 LEU B C 1
ATOM 2541 O O . LEU B 1 60 ? -3.556 -7.380 10.370 1.00 25.30 91 LEU B O 1
ATOM 2546 N N . GLU B 1 61 ? -1.798 -8.387 9.385 1.00 27.99 92 GLU B N 1
ATOM 2547 C CA . GLU B 1 61 ? -2.632 -9.146 8.458 1.00 29.05 92 GLU B CA 1
ATOM 2548 C C . GLU B 1 61 ? -3.103 -10.415 9.169 1.00 31.05 92 GLU B C 1
ATOM 2549 O O . GLU B 1 61 ? -2.724 -11.522 8.797 1.00 30.58 92 GLU B O 1
ATOM 2555 N N . ALA B 1 62 ? -3.931 -10.241 10.197 1.00 32.65 93 ALA B N 1
ATOM 2556 C CA . ALA B 1 62 ? -4.449 -11.366 10.971 1.00 32.78 93 ALA B CA 1
ATOM 2557 C C . ALA B 1 62 ? -5.129 -12.414 10.095 1.00 33.71 93 ALA B C 1
ATOM 2558 O O . ALA B 1 62 ? -5.052 -13.612 10.376 1.00 33.74 93 ALA B O 1
ATOM 2560 N N . TRP B 1 63 ? -5.800 -11.963 9.040 1.00 33.83 94 TRP B N 1
ATOM 2561 C CA . TRP B 1 63 ? -6.490 -12.878 8.141 1.00 33.87 94 TRP B CA 1
ATOM 2562 C C . TRP B 1 63 ? -5.538 -13.879 7.472 1.00 34.40 94 TRP B C 1
ATOM 2563 O O . TRP B 1 63 ? -5.929 -15.003 7.160 1.00 33.47 94 TRP B O 1
ATOM 2574 N N . ALA B 1 64 ? -4.289 -13.477 7.262 1.00 35.53 95 ALA B N 1
ATOM 2575 C CA . ALA B 1 64 ? -3.311 -14.355 6.629 1.00 37.47 95 ALA B CA 1
ATOM 2576 C C . ALA B 1 64 ? -3.151 -15.701 7.323 1.00 41.21 95 ALA B C 1
ATOM 2577 O O . ALA B 1 64 ? -2.997 -16.719 6.650 1.00 41.88 95 ALA B O 1
ATOM 2579 N N . ARG B 1 65 ? -3.178 -15.729 8.655 1.00 44.23 96 ARG B N 1
ATOM 2580 C CA . ARG B 1 65 ? -3.009 -17.003 9.338 1.00 48.05 96 ARG B CA 1
ATOM 2581 C C . ARG B 1 65 ? -4.147 -17.977 9.074 1.00 48.74 96 ARG B C 1
ATOM 2582 O O . ARG B 1 65 ? -3.966 -19.186 9.193 1.00 48.96 96 ARG B O 1
ATOM 2590 N N . ASP B 1 66 ? -5.313 -17.465 8.702 1.00 49.80 97 ASP B N 1
ATOM 2591 C CA . ASP B 1 66 ? -6.436 -18.347 8.398 1.00 51.71 97 ASP B CA 1
ATOM 2592 C C . ASP B 1 66 ? -6.118 -19.136 7.121 1.00 51.91 97 ASP B C 1
ATOM 2593 O O . ASP B 1 66 ? -6.732 -20.168 6.847 1.00 52.41 97 ASP B O 1
ATOM 2598 N N . LEU B 1 67 ? -5.170 -18.639 6.332 1.00 50.96 98 LEU B N 1
ATOM 2599 C CA . LEU B 1 67 ? -4.784 -19.307 5.092 1.00 50.38 98 LEU B CA 1
ATOM 2600 C C . LEU B 1 67 ? -4.253 -20.708 5.381 1.00 50.93 98 LEU B C 1
ATOM 2601 O O . LEU B 1 67 ? -3.458 -20.905 6.298 1.00 49.59 98 LEU B O 1
ATOM 2606 N N . ASP B 1 68 ? -4.697 -21.679 4.589 1.00 52.47 99 ASP B N 1
ATOM 2607 C CA . ASP B 1 68 ? -4.277 -23.065 4.769 1.00 54.05 99 ASP B CA 1
ATOM 2608 C C . ASP B 1 68 ? -3.996 -23.787 3.450 1.00 52.54 99 ASP B C 1
ATOM 2609 O O . ASP B 1 68 ? -4.790 -24.617 2.994 1.00 51.82 99 ASP B O 1
ATOM 2614 N N . PRO B 1 69 ? -2.846 -23.491 2.829 1.00 51.32 100 PRO B N 1
ATOM 2615 C CA . PRO B 1 69 ? -2.489 -24.130 1.560 1.00 52.10 100 PRO B CA 1
ATOM 2616 C C . PRO B 1 69 ? -2.892 -25.605 1.526 1.00 52.68 100 PRO B C 1
ATOM 2617 O O . PRO B 1 69 ? -3.678 -26.048 0.675 1.00 52.17 100 PRO B O 1
ATOM 2621 N N . ASN B 1 70 ? -2.340 -26.344 2.483 1.00 52.86 101 ASN B N 1
ATOM 2622 C CA . ASN B 1 70 ? -2.552 -27.776 2.635 1.00 51.92 101 ASN B CA 1
ATOM 2623 C C . ASN B 1 70 ? -3.912 -28.335 2.261 1.00 51.75 101 ASN B C 1
ATOM 2624 O O . ASN B 1 70 ? -3.998 -29.239 1.424 1.00 51.71 101 ASN B O 1
ATOM 2626 N N . LEU B 1 71 ? -4.980 -27.816 2.853 1.00 50.64 102 LEU B N 1
ATOM 2627 C CA . LEU B 1 71 ? -6.266 -28.406 2.553 1.00 51.18 102 LEU B CA 1
ATOM 2628 C C . LEU B 1 71 ? -7.164 -27.716 1.527 1.00 51.77 102 LEU B C 1
ATOM 2629 O O . LEU B 1 71 ? -8.381 -27.925 1.489 1.00 53.07 102 LEU B O 1
ATOM 2634 N N . LYS B 1 72 ? -6.541 -26.897 0.686 1.00 50.62 103 LYS B N 1
ATOM 2635 C CA . LYS B 1 72 ? -7.230 -26.244 -0.421 1.00 49.64 103 LYS B CA 1
ATOM 2636 C C . LYS B 1 72 ? -6.425 -26.866 -1.573 1.00 48.29 103 LYS B C 1
ATOM 2637 O O . LYS B 1 72 ? -6.678 -26.625 -2.754 1.00 47.91 103 LYS B O 1
ATOM 2643 N N . LYS B 1 73 ? -5.447 -27.684 -1.179 1.00 46.62 104 LYS B N 1
ATOM 2644 C CA . LYS B 1 73 ? -4.545 -28.399 -2.085 1.00 44.51 104 LYS B CA 1
ATOM 2645 C C . LYS B 1 73 ? -3.669 -27.481 -2.906 1.00 42.42 104 LYS B C 1
ATOM 2646 O O . LYS B 1 73 ? -3.388 -27.771 -4.066 1.00 40.73 104 LYS B O 1
ATOM 2652 N N . SER B 1 74 ? -3.226 -26.384 -2.307 1.00 40.67 105 SER B N 1
ATOM 2653 C CA . SER B 1 74 ? -2.387 -25.438 -3.020 1.00 39.35 105 SER B CA 1
ATOM 2654 C C . SER B 1 74 ? -0.896 -25.632 -2.722 1.00 38.84 105 SER B C 1
ATOM 2655 O O . SER B 1 74 ? -0.544 -26.124 -1.644 1.00 37.81 105 SER B O 1
ATOM 2658 N N . LYS B 1 75 ? -0.032 -25.261 -3.674 1.00 37.84 106 LYS B N 1
ATOM 2659 C CA . LYS B 1 75 ? 1.424 -25.380 -3.503 1.00 37.38 106 LYS B CA 1
ATOM 2660 C C . LYS B 1 75 ? 2.027 -24.045 -3.020 1.00 37.44 106 LYS B C 1
ATOM 2661 O O . LYS B 1 75 ? 3.220 -23.775 -3.226 1.00 35.90 106 LYS B O 1
ATOM 2663 N N . VAL B 1 76 ? 1.197 -23.225 -2.381 1.00 37.38 107 VAL B N 1
ATOM 2664 C CA . VAL B 1 76 ? 1.621 -21.921 -1.874 1.00 38.64 107 VAL B CA 1
ATOM 2665 C C . VAL B 1 76 ? 2.566 -21.973 -0.669 1.00 39.51 107 VAL B C 1
ATOM 2666 O O . VAL B 1 76 ? 2.575 -22.927 0.103 1.00 40.88 107 VAL B O 1
ATOM 2670 N N . ASN B 1 77 ? 3.342 -20.909 -0.504 1.00 39.96 108 ASN B N 1
ATOM 2671 C CA . ASN B 1 77 ? 4.259 -20.777 0.619 1.00 38.87 108 ASN B CA 1
ATOM 2672 C C . ASN B 1 77 ? 3.912 -19.450 1.267 1.00 37.58 108 ASN B C 1
ATOM 2673 O O . ASN B 1 77 ? 4.390 -18.400 0.835 1.00 35.96 108 ASN B O 1
ATOM 2678 N N . VAL B 1 78 ? 3.031 -19.515 2.268 1.00 34.93 109 VAL B N 1
ATOM 2679 C CA . VAL B 1 78 ? 2.626 -18.337 3.005 1.00 34.01 109 VAL B CA 1
ATOM 2680 C C . VAL B 1 78 ? 3.800 -18.012 3.910 1.00 32.97 109 VAL B C 1
ATOM 2681 O O . VAL B 1 78 ? 4.222 -18.838 4.715 1.00 32.77 109 VAL B O 1
ATOM 2685 N N . PHE B 1 79 ? 4.325 -16.804 3.776 1.00 31.99 110 PHE B N 1
ATOM 2686 C CA . PHE B 1 79 ? 5.487 -16.395 4.556 1.00 31.64 110 PHE B CA 1
ATOM 2687 C C . PHE B 1 79 ? 5.206 -15.145 5.393 1.00 31.20 110 PHE B C 1
ATOM 2688 O O . PHE B 1 79 ? 4.689 -14.145 4.889 1.00 29.41 110 PHE B O 1
ATOM 2696 N N . GLU B 1 80 ? 5.511 -15.218 6.684 1.00 31.35 111 GLU B N 1
ATOM 2697 C CA . GLU B 1 80 ? 5.323 -14.071 7.561 1.00 32.91 111 GLU B CA 1
ATOM 2698 C C . GLU B 1 80 ? 6.706 -13.454 7.672 1.00 32.73 111 GLU B C 1
ATOM 2699 O O . GLU B 1 80 ? 7.543 -13.921 8.441 1.00 34.09 111 GLU B O 1
ATOM 2705 N N . ALA B 1 81 ? 6.941 -12.400 6.902 1.00 31.89 112 ALA B N 1
ATOM 2706 C CA . ALA B 1 81 ? 8.252 -11.766 6.862 1.00 31.57 112 ALA B CA 1
ATOM 2707 C C . ALA B 1 81 ? 8.815 -11.103 8.108 1.00 30.09 112 ALA B C 1
ATOM 2708 O O . ALA B 1 81 ? 10.014 -10.889 8.174 1.00 30.12 112 ALA B O 1
ATOM 2710 N N . SER B 1 82 ? 7.991 -10.771 9.095 1.00 30.36 113 SER B N 1
ATOM 2711 C CA . SER B 1 82 ? 8.538 -10.122 10.291 1.00 29.99 113 SER B CA 1
ATOM 2712 C C . SER B 1 82 ? 8.677 -11.057 11.486 1.00 30.78 113 SER B C 1
ATOM 2713 O O . SER B 1 82 ? 9.147 -10.643 12.540 1.00 30.51 113 SER B O 1
ATOM 2716 N N . LYS B 1 83 ? 8.272 -12.312 11.324 1.00 32.07 114 LYS B N 1
ATOM 2717 C CA . LYS B 1 83 ? 8.339 -13.283 12.414 1.00 34.71 114 LYS B CA 1
ATOM 2718 C C . LYS B 1 83 ? 9.628 -13.204 13.278 1.00 35.58 114 LYS B C 1
ATOM 2719 O O . LYS B 1 83 ? 9.562 -13.165 14.516 1.00 34.97 114 LYS B O 1
ATOM 2725 N N . PRO B 1 84 ? 10.811 -13.172 12.642 1.00 34.22 115 PRO B N 1
ATOM 2726 C CA . PRO B 1 84 ? 12.038 -13.100 13.438 1.00 34.56 115 PRO B CA 1
ATOM 2727 C C . PRO B 1 84 ? 12.105 -11.859 14.332 1.00 36.84 115 PRO B C 1
ATOM 2728 O O . PRO B 1 84 ? 12.643 -11.918 15.442 1.00 40.06 115 PRO B O 1
ATOM 2732 N N . LEU B 1 85 ? 11.571 -10.739 13.845 1.00 37.00 116 LEU B N 1
ATOM 2733 C CA . LEU B 1 85 ? 11.554 -9.477 14.590 1.00 35.36 116 LEU B CA 1
ATOM 2734 C C . LEU B 1 85 ? 10.709 -9.636 15.840 1.00 36.06 116 LEU B C 1
ATOM 2735 O O . LEU B 1 85 ? 9.818 -10.486 15.888 1.00 36.79 116 LEU B O 1
ATOM 2740 N N . THR B 1 86 ? 10.987 -8.819 16.851 1.00 35.67 117 THR B N 1
ATOM 2741 C CA . THR B 1 86 ? 10.230 -8.869 18.099 1.00 37.06 117 THR B CA 1
ATOM 2742 C C . THR B 1 86 ? 9.496 -7.543 18.263 1.00 36.03 117 THR B C 1
ATOM 2743 O O . THR B 1 86 ? 10.123 -6.491 18.280 1.00 36.28 117 THR B O 1
ATOM 2747 N N . LEU B 1 87 ? 8.171 -7.598 18.383 1.00 34.73 118 LEU B N 1
ATOM 2748 C CA . LEU B 1 87 ? 7.362 -6.391 18.492 1.00 33.84 118 LEU B CA 1
ATOM 2749 C C . LEU B 1 87 ? 7.122 -5.898 19.914 1.00 34.28 118 LEU B C 1
ATOM 2750 O O . LEU B 1 87 ? 6.990 -6.692 20.848 1.00 34.15 118 LEU B O 1
ATOM 2755 N N . ASP B 1 88 ? 7.077 -4.573 20.062 1.00 33.54 119 ASP B N 1
ATOM 2756 C CA . ASP B 1 88 ? 6.816 -3.938 21.348 1.00 33.03 119 ASP B CA 1
ATOM 2757 C C . ASP B 1 88 ? 5.333 -4.080 21.580 1.00 35.65 119 ASP B C 1
ATOM 2758 O O . ASP B 1 88 ? 4.547 -4.204 20.635 1.00 35.46 119 ASP B O 1
ATOM 2763 N N . ARG B 1 89 ? 4.944 -4.073 22.842 1.00 37.82 120 ARG B N 1
ATOM 2764 C CA . ARG B 1 89 ? 3.544 -4.180 23.155 1.00 41.07 120 ARG B CA 1
ATOM 2765 C C . ARG B 1 89 ? 2.944 -2.802 22.943 1.00 41.82 120 ARG B C 1
ATOM 2766 O O . ARG B 1 89 ? 3.632 -1.786 23.053 1.00 40.24 120 ARG B O 1
ATOM 2774 N N . VAL B 1 90 ? 1.666 -2.769 22.599 1.00 43.40 121 VAL B N 1
ATOM 2775 C CA . VAL B 1 90 ? 1.001 -1.503 22.359 1.00 44.60 121 VAL B CA 1
ATOM 2776 C C . VAL B 1 90 ? 1.132 -0.598 23.577 1.00 46.26 121 VAL B C 1
ATOM 2777 O O . VAL B 1 90 ? 1.476 0.572 23.454 1.00 48.03 121 VAL B O 1
ATOM 2781 N N . LYS B 1 91 ? 0.855 -1.138 24.753 1.00 48.20 122 LYS B N 1
ATOM 2782 C CA . LYS B 1 91 ? 0.986 -0.365 25.977 1.00 50.34 122 LYS B CA 1
ATOM 2783 C C . LYS B 1 91 ? 1.638 -1.237 27.032 1.00 51.56 122 LYS B C 1
ATOM 2784 O O . LYS B 1 91 ? 1.589 -2.464 26.951 1.00 54.70 122 LYS B O 1
ATOM 2790 N N . PRO B 1 92 ? 2.271 -0.612 28.038 1.00 52.20 123 PRO B N 1
ATOM 2791 C CA . PRO B 1 92 ? 2.918 -1.364 29.126 1.00 51.75 123 PRO B CA 1
ATOM 2792 C C . PRO B 1 92 ? 1.763 -2.122 29.795 1.00 53.03 123 PRO B C 1
ATOM 2793 O O . PRO B 1 92 ? 0.873 -1.503 30.383 1.00 55.45 123 PRO B O 1
ATOM 2797 N N . GLY B 1 93 ? 1.774 -3.450 29.679 1.00 52.90 124 GLY B N 1
ATOM 2798 C CA . GLY B 1 93 ? 0.702 -4.267 30.222 1.00 51.45 124 GLY B CA 1
ATOM 2799 C C . GLY B 1 93 ? -0.448 -4.322 29.223 1.00 50.88 124 GLY B C 1
ATOM 2800 O O . GLY B 1 93 ? -1.502 -3.721 29.442 1.00 49.35 124 GLY B O 1
ATOM 2801 N N . ALA B 1 94 ? -0.229 -5.044 28.119 1.00 49.97 136 ALA B N 1
ATOM 2802 C CA . ALA B 1 94 ? -1.212 -5.201 27.042 1.00 47.59 136 ALA B CA 1
ATOM 2803 C C . ALA B 1 94 ? -0.865 -6.419 26.201 1.00 46.14 136 ALA B C 1
ATOM 2804 O O . ALA B 1 94 ? 0.295 -6.635 25.851 1.00 47.83 136 ALA B O 1
ATOM 2806 N N . THR B 1 95 ? -1.874 -7.211 25.871 1.00 45.06 137 THR B N 1
ATOM 2807 C CA . THR B 1 95 ? -1.668 -8.423 25.088 1.00 44.45 137 THR B CA 1
ATOM 2808 C C . THR B 1 95 ? -1.557 -8.156 23.583 1.00 43.52 137 THR B C 1
ATOM 2809 O O . THR B 1 95 ? -1.511 -9.103 22.790 1.00 45.13 137 THR B O 1
ATOM 2813 N N . VAL B 1 96 ? -1.522 -6.879 23.190 1.00 41.28 138 VAL B N 1
ATOM 2814 C CA . VAL B 1 96 ? -1.426 -6.510 21.771 1.00 39.02 138 VAL B CA 1
ATOM 2815 C C . VAL B 1 96 ? -0.079 -5.866 21.429 1.00 37.29 138 VAL B C 1
ATOM 2816 O O . VAL B 1 96 ? 0.535 -5.215 22.274 1.00 37.43 138 VAL B O 1
ATOM 2820 N N . TYR B 1 97 ? 0.354 -6.031 20.182 1.00 35.33 139 TYR B N 1
ATOM 2821 C CA . TYR B 1 97 ? 1.636 -5.513 19.716 1.00 34.76 139 TYR B CA 1
ATOM 2822 C C . TYR B 1 97 ? 1.570 -4.450 18.624 1.00 33.57 139 TYR B C 1
ATOM 2823 O O . TYR B 1 97 ? 0.576 -4.337 17.905 1.00 34.16 139 TYR B O 1
ATOM 2832 N N . ASP B 1 98 ? 2.655 -3.682 18.517 1.00 31.29 140 ASP B N 1
ATOM 2833 C CA . ASP B 1 98 ? 2.818 -2.617 17.532 1.00 27.76 140 ASP B CA 1
ATOM 2834 C C . ASP B 1 98 ? 3.589 -3.217 16.355 1.00 26.74 140 ASP B C 1
ATOM 2835 O O . ASP B 1 98 ? 4.755 -3.568 16.491 1.00 25.08 140 ASP B O 1
ATOM 2840 N N . PRO B 1 99 ? 2.946 -3.323 15.178 1.00 26.66 141 PRO B N 1
ATOM 2841 C CA . PRO B 1 99 ? 3.564 -3.888 13.975 1.00 24.75 141 PRO B CA 1
ATOM 2842 C C . PRO B 1 99 ? 4.292 -2.916 13.049 1.00 23.12 141 PRO B C 1
ATOM 2843 O O . PRO B 1 99 ? 4.898 -3.346 12.070 1.00 23.13 141 PRO B O 1
ATOM 2847 N N . HIS B 1 100 ? 4.238 -1.623 13.361 1.00 22.37 142 HIS B N 1
ATOM 2848 C CA . HIS B 1 100 ? 4.873 -0.579 12.537 1.00 22.10 142 HIS B CA 1
ATOM 2849 C C . HIS B 1 100 ? 6.407 -0.528 12.575 1.00 22.26 142 HIS B C 1
ATOM 2850 O O . HIS B 1 100 ? 6.997 0.540 12.767 1.00 21.97 142 HIS B O 1
ATOM 2857 N N . THR B 1 101 ? 7.041 -1.678 12.360 1.00 21.57 143 THR B N 1
ATOM 2858 C CA . THR B 1 101 ? 8.494 -1.784 12.396 1.00 21.02 143 THR B CA 1
ATOM 2859 C C . THR B 1 101 ? 9.155 -1.322 11.117 1.00 20.88 143 THR B C 1
ATOM 2860 O O . THR B 1 101 ? 10.271 -0.801 11.141 1.00 20.35 143 THR B O 1
ATOM 2864 N N . TRP B 1 102 ? 8.461 -1.510 9.997 1.00 20.79 144 TRP B N 1
ATOM 2865 C CA . TRP B 1 102 ? 9.011 -1.152 8.692 1.00 20.40 144 TRP B CA 1
ATOM 2866 C C . TRP B 1 102 ? 9.472 0.308 8.500 1.00 21.54 144 TRP B C 1
ATOM 2867 O O . TRP B 1 102 ? 10.315 0.569 7.637 1.00 21.46 144 TRP B O 1
ATOM 2878 N N . THR B 1 103 ? 8.949 1.254 9.289 1.00 22.28 145 THR B N 1
ATOM 2879 C CA . THR B 1 103 ? 9.367 2.659 9.142 1.00 24.52 145 THR B CA 1
ATOM 2880 C C . THR B 1 103 ? 10.699 2.933 9.857 1.00 24.17 145 THR B C 1
ATOM 2881 O O . THR B 1 103 ? 11.231 4.043 9.801 1.00 22.15 145 THR B O 1
ATOM 2885 N N . ASP B 1 104 ? 11.208 1.912 10.549 1.00 24.07 146 ASP B N 1
ATOM 2886 C CA . ASP B 1 104 ? 12.509 1.978 11.209 1.00 23.10 146 ASP B CA 1
ATOM 2887 C C . ASP B 1 104 ? 13.410 1.234 10.230 1.00 23.09 146 ASP B C 1
ATOM 2888 O O . ASP B 1 104 ? 13.263 0.013 10.029 1.00 20.40 146 ASP B O 1
ATOM 2893 N N . PRO B 1 105 ? 14.341 1.965 9.597 1.00 23.16 147 PRO B N 1
ATOM 2894 C CA . PRO B 1 105 ? 15.318 1.499 8.603 1.00 24.81 147 PRO B CA 1
ATOM 2895 C C . PRO B 1 105 ? 16.035 0.189 8.886 1.00 25.08 147 PRO B C 1
ATOM 2896 O O . PRO B 1 105 ? 16.207 -0.637 7.991 1.00 24.96 147 PRO B O 1
ATOM 2900 N N . VAL B 1 106 ? 16.457 0.008 10.130 1.00 26.71 148 VAL B N 1
ATOM 2901 C CA . VAL B 1 106 ? 17.164 -1.199 10.530 1.00 26.21 148 VAL B CA 1
ATOM 2902 C C . VAL B 1 106 ? 16.247 -2.426 10.471 1.00 26.62 148 VAL B C 1
ATOM 2903 O O . VAL B 1 106 ? 16.614 -3.470 9.914 1.00 26.20 148 VAL B O 1
ATOM 2907 N N . LEU B 1 107 ? 15.052 -2.296 11.038 1.00 25.19 149 LEU B N 1
ATOM 2908 C CA . LEU B 1 107 ? 14.109 -3.396 11.032 1.00 25.29 149 LEU B CA 1
ATOM 2909 C C . LEU B 1 107 ? 13.628 -3.619 9.598 1.00 26.34 149 LEU B C 1
ATOM 2910 O O . LEU B 1 107 ? 13.378 -4.747 9.179 1.00 25.68 149 LEU B O 1
ATOM 2915 N N . ALA B 1 108 ? 13.515 -2.534 8.841 1.00 27.21 150 ALA B N 1
ATOM 2916 C CA . ALA B 1 108 ? 13.083 -2.631 7.460 1.00 27.81 150 ALA B CA 1
ATOM 2917 C C . ALA B 1 108 ? 14.075 -3.491 6.701 1.00 29.04 150 ALA B C 1
ATOM 2918 O O . ALA B 1 108 ? 13.699 -4.395 5.959 1.00 28.41 150 ALA B O 1
ATOM 2920 N N . GLY B 1 109 ? 15.352 -3.209 6.903 1.00 30.04 151 GLY B N 1
ATOM 2921 C CA . GLY B 1 109 ? 16.378 -3.956 6.206 1.00 33.04 151 GLY B CA 1
ATOM 2922 C C . GLY B 1 109 ? 16.526 -5.413 6.605 1.00 34.08 151 GLY B C 1
ATOM 2923 O O . GLY B 1 109 ? 16.798 -6.264 5.754 1.00 34.34 151 GLY B O 1
ATOM 2924 N N . GLU B 1 110 ? 16.353 -5.727 7.885 1.00 34.18 152 GLU B N 1
ATOM 2925 C CA . GLU B 1 110 ? 16.518 -7.114 8.271 1.00 34.81 152 GLU B CA 1
ATOM 2926 C C . GLU B 1 110 ? 15.299 -7.967 7.950 1.00 33.59 152 GLU B C 1
ATOM 2927 O O . GLU B 1 110 ? 15.366 -9.198 7.968 1.00 33.04 152 GLU B O 1
ATOM 2933 N N . GLU B 1 111 ? 14.192 -7.303 7.631 1.00 32.06 153 GLU B N 1
ATOM 2934 C CA . GLU B 1 111 ? 12.974 -7.999 7.251 1.00 29.45 153 GLU B CA 1
ATOM 2935 C C . GLU B 1 111 ? 13.176 -8.330 5.774 1.00 28.39 153 GLU B C 1
ATOM 2936 O O . GLU B 1 111 ? 12.786 -9.395 5.298 1.00 26.77 153 GLU B O 1
ATOM 2942 N N . ALA B 1 112 ? 13.818 -7.414 5.060 1.00 28.11 154 ALA B N 1
ATOM 2943 C CA . ALA B 1 112 ? 14.079 -7.611 3.647 1.00 30.06 154 ALA B CA 1
ATOM 2944 C C . ALA B 1 112 ? 15.054 -8.759 3.490 1.00 31.06 154 ALA B C 1
ATOM 2945 O O . ALA B 1 112 ? 15.037 -9.460 2.477 1.00 31.07 154 ALA B O 1
ATOM 2947 N N . VAL B 1 113 ? 15.910 -8.939 4.497 1.00 32.15 155 VAL B N 1
ATOM 2948 C CA . VAL B 1 113 ? 16.903 -10.017 4.482 1.00 32.45 155 VAL B CA 1
ATOM 2949 C C . VAL B 1 113 ? 16.213 -11.351 4.718 1.00 31.73 155 VAL B C 1
ATOM 2950 O O . VAL B 1 113 ? 16.566 -12.366 4.107 1.00 32.28 155 VAL B O 1
ATOM 2954 N N . ASN B 1 114 ? 15.231 -11.344 5.610 1.00 30.61 156 ASN B N 1
ATOM 2955 C CA . ASN B 1 114 ? 14.458 -12.543 5.883 1.00 31.51 156 ASN B CA 1
ATOM 2956 C C . ASN B 1 114 ? 13.725 -12.916 4.572 1.00 32.32 156 ASN B C 1
ATOM 2957 O O . ASN B 1 114 ? 13.756 -14.067 4.139 1.00 32.20 156 ASN B O 1
ATOM 2962 N N . ILE B 1 115 ? 13.083 -11.935 3.936 1.00 33.01 157 ILE B N 1
ATOM 2963 C CA . ILE B 1 115 ? 12.379 -12.172 2.676 1.00 33.38 157 ILE B CA 1
ATOM 2964 C C . ILE B 1 115 ? 13.353 -12.659 1.594 1.00 35.33 157 ILE B C 1
ATOM 2965 O O . ILE B 1 115 ? 12.989 -13.453 0.728 1.00 34.47 157 ILE B O 1
ATOM 2970 N N . ALA B 1 116 ? 14.597 -12.196 1.647 1.00 37.86 158 ALA B N 1
ATOM 2971 C CA . ALA B 1 116 ? 15.589 -12.629 0.666 1.00 39.86 158 ALA B CA 1
ATOM 2972 C C . ALA B 1 116 ? 16.037 -14.054 0.969 1.00 42.00 158 ALA B C 1
ATOM 2973 O O . ALA B 1 116 ? 16.534 -14.741 0.078 1.00 42.76 158 ALA B O 1
ATOM 2975 N N . LYS B 1 117 ? 15.878 -14.490 2.222 1.00 42.94 159 LYS B N 1
ATOM 2976 C CA . LYS B 1 117 ? 16.259 -15.850 2.615 1.00 44.62 159 LYS B CA 1
ATOM 2977 C C . LYS B 1 117 ? 15.210 -16.876 2.173 1.00 44.01 159 LYS B C 1
ATOM 2978 O O . LYS B 1 117 ? 15.510 -18.051 1.929 1.00 42.86 159 LYS B O 1
ATOM 2984 N N . GLU B 1 118 ? 13.973 -16.413 2.073 1.00 43.23 160 GLU B N 1
ATOM 2985 C CA . GLU B 1 118 ? 12.870 -17.254 1.658 1.00 42.35 160 GLU B CA 1
ATOM 2986 C C . GLU B 1 118 ? 12.983 -17.457 0.142 1.00 42.08 160 GLU B C 1
ATOM 2987 O O . GLU B 1 118 ? 12.985 -18.585 -0.349 1.00 42.27 160 GLU B O 1
ATOM 2993 N N . LEU B 1 119 ? 13.098 -16.355 -0.590 1.00 40.32 161 LEU B N 1
ATOM 2994 C CA . LEU B 1 119 ? 13.227 -16.414 -2.032 1.00 39.19 161 LEU B CA 1
ATOM 2995 C C . LEU B 1 119 ? 14.270 -17.434 -2.448 1.00 40.49 161 LEU B C 1
ATOM 2996 O O . LEU B 1 119 ? 14.014 -18.286 -3.297 1.00 40.08 161 LEU B O 1
ATOM 3001 N N . GLY B 1 120 ? 15.449 -17.332 -1.842 1.00 42.10 162 GLY B N 1
ATOM 3002 C CA . GLY B 1 120 ? 16.537 -18.239 -2.155 1.00 42.65 162 GLY B CA 1
ATOM 3003 C C . GLY B 1 120 ? 16.263 -19.658 -1.706 1.00 43.95 162 GLY B C 1
ATOM 3004 O O . GLY B 1 120 ? 16.831 -20.598 -2.253 1.00 44.43 162 GLY B O 1
ATOM 3005 N N . HIS B 1 121 ? 15.397 -19.827 -0.713 1.00 44.78 163 HIS B N 1
ATOM 3006 C CA . HIS B 1 121 ? 15.088 -21.165 -0.225 1.00 46.54 163 HIS B CA 1
ATOM 3007 C C . HIS B 1 121 ? 14.050 -21.847 -1.111 1.00 46.66 163 HIS B C 1
ATOM 3008 O O . HIS B 1 121 ? 13.859 -23.059 -1.052 1.00 46.50 163 HIS B O 1
ATOM 3015 N N . LEU B 1 122 ? 13.393 -21.056 -1.947 1.00 46.69 164 LEU B N 1
ATOM 3016 C CA . LEU B 1 122 ? 12.383 -21.574 -2.854 1.00 47.26 164 LEU B CA 1
ATOM 3017 C C . LEU B 1 122 ? 12.919 -21.551 -4.284 1.00 48.23 164 LEU B C 1
ATOM 3018 O O . LEU B 1 122 ? 12.399 -22.231 -5.170 1.00 48.91 164 LEU B O 1
ATOM 3023 N N . ASP B 1 123 ? 13.968 -20.768 -4.498 1.00 48.93 165 ASP B N 1
ATOM 3024 C CA . ASP B 1 123 ? 14.573 -20.648 -5.813 1.00 49.62 165 ASP B CA 1
ATOM 3025 C C . ASP B 1 123 ? 16.076 -20.689 -5.645 1.00 51.52 165 ASP B C 1
ATOM 3026 O O . ASP B 1 123 ? 16.760 -19.692 -5.878 1.00 51.02 165 ASP B O 1
ATOM 3031 N N . PRO B 1 124 ? 16.609 -21.855 -5.228 1.00 53.90 166 PRO B N 1
ATOM 3032 C CA . PRO B 1 124 ? 18.035 -22.116 -4.993 1.00 55.09 166 PRO B CA 1
ATOM 3033 C C . PRO B 1 124 ? 18.973 -21.711 -6.128 1.00 56.60 166 PRO B C 1
ATOM 3034 O O . PRO B 1 124 ? 20.045 -21.169 -5.880 1.00 57.00 166 PRO B O 1
ATOM 3038 N N . LYS B 1 125 ? 18.573 -21.974 -7.368 1.00 58.14 167 LYS B N 1
ATOM 3039 C CA . LYS B 1 125 ? 19.404 -21.634 -8.516 1.00 59.89 167 LYS B CA 1
ATOM 3040 C C . LYS B 1 125 ? 19.762 -20.152 -8.580 1.00 60.06 167 LYS B C 1
ATOM 3041 O O . LYS B 1 125 ? 20.622 -19.751 -9.359 1.00 60.27 167 LYS B O 1
ATOM 3047 N N . HIS B 1 126 ? 19.110 -19.336 -7.762 1.00 60.66 168 HIS B N 1
ATOM 3048 C CA . HIS B 1 126 ? 19.406 -17.909 -7.756 1.00 61.45 168 HIS B CA 1
ATOM 3049 C C . HIS B 1 126 ? 19.720 -17.404 -6.354 1.00 61.68 168 HIS B C 1
ATOM 3050 O O . HIS B 1 126 ? 19.954 -16.214 -6.152 1.00 61.52 168 HIS B O 1
ATOM 3057 N N . LYS B 1 127 ? 19.729 -18.319 -5.392 1.00 62.32 169 LYS B N 1
ATOM 3058 C CA . LYS B 1 127 ? 20.001 -17.983 -4.001 1.00 63.17 169 LYS B CA 1
ATOM 3059 C C . LYS B 1 127 ? 20.984 -16.825 -3.853 1.00 62.63 169 LYS B C 1
ATOM 3060 O O . LYS B 1 127 ? 20.735 -15.888 -3.094 1.00 63.07 169 LYS B O 1
ATOM 3066 N N . ASP B 1 128 ? 22.088 -16.886 -4.587 1.00 62.01 170 ASP B N 1
ATOM 3067 C CA . ASP B 1 128 ? 23.120 -15.854 -4.515 1.00 61.66 170 ASP B CA 1
ATOM 3068 C C . ASP B 1 128 ? 22.637 -14.458 -4.882 1.00 59.94 170 ASP B C 1
ATOM 3069 O O . ASP B 1 128 ? 22.931 -13.485 -4.186 1.00 58.42 170 ASP B O 1
ATOM 3074 N N . SER B 1 129 ? 21.904 -14.362 -5.985 1.00 58.60 171 SER B N 1
ATOM 3075 C CA . SER B 1 129 ? 21.399 -13.074 -6.435 1.00 56.48 171 SER B CA 1
ATOM 3076 C C . SER B 1 129 ? 20.460 -12.423 -5.410 1.00 55.02 171 SER B C 1
ATOM 3077 O O . SER B 1 129 ? 20.413 -11.193 -5.293 1.00 54.36 171 SER B O 1
ATOM 3080 N N . TYR B 1 130 ? 19.714 -13.238 -4.668 1.00 52.24 172 TYR B N 1
ATOM 3081 C CA . TYR B 1 130 ? 18.798 -12.685 -3.680 1.00 50.56 172 TYR B CA 1
ATOM 3082 C C . TYR B 1 130 ? 19.582 -12.008 -2.568 1.00 49.20 172 TYR B C 1
ATOM 3083 O O . TYR B 1 130 ? 19.441 -10.806 -2.335 1.00 47.54 172 TYR B O 1
ATOM 3092 N N . THR B 1 131 ? 20.422 -12.783 -1.897 1.00 48.69 173 THR B N 1
ATOM 3093 C CA . THR B 1 131 ? 21.231 -12.253 -0.815 1.00 48.87 173 THR B CA 1
ATOM 3094 C C . THR B 1 131 ? 22.094 -11.070 -1.299 1.00 48.76 173 THR B C 1
ATOM 3095 O O . THR B 1 131 ? 22.402 -10.161 -0.534 1.00 47.97 173 THR B O 1
ATOM 3099 N N . LYS B 1 132 ? 22.468 -11.072 -2.573 1.00 49.15 174 LYS B N 1
ATOM 3100 C CA . LYS B 1 132 ? 23.276 -9.981 -3.117 1.00 50.56 174 LYS B CA 1
ATOM 3101 C C . LYS B 1 132 ? 22.506 -8.668 -3.125 1.00 49.45 174 LYS B C 1
ATOM 3102 O O . LYS B 1 132 ? 23.087 -7.589 -3.000 1.00 47.63 174 LYS B O 1
ATOM 3108 N N . LYS B 1 133 ? 21.193 -8.771 -3.284 1.00 49.45 175 LYS B N 1
ATOM 3109 C CA . LYS B 1 133 ? 20.336 -7.601 -3.340 1.00 48.80 175 LYS B CA 1
ATOM 3110 C C . LYS B 1 133 ? 19.872 -7.192 -1.960 1.00 47.42 175 LYS B C 1
ATOM 3111 O O . LYS B 1 133 ? 19.561 -6.024 -1.728 1.00 46.35 175 LYS B O 1
ATOM 3117 N N . ALA B 1 134 ? 19.820 -8.156 -1.046 1.00 45.82 176 ALA B N 1
ATOM 3118 C CA . ALA B 1 134 ? 19.405 -7.875 0.321 1.00 45.28 176 ALA B CA 1
ATOM 3119 C C . ALA B 1 134 ? 20.533 -7.130 1.026 1.00 46.43 176 ALA B C 1
ATOM 3120 O O . ALA B 1 134 ? 20.308 -6.095 1.655 1.00 46.15 176 ALA B O 1
ATOM 3122 N N . LYS B 1 135 ? 21.749 -7.657 0.911 1.00 47.12 177 LYS B N 1
ATOM 3123 C CA . LYS B 1 135 ? 22.908 -7.028 1.526 1.00 48.15 177 LYS B CA 1
ATOM 3124 C C . LYS B 1 135 ? 22.996 -5.565 1.096 1.00 48.13 177 LYS B C 1
ATOM 3125 O O . LYS B 1 135 ? 23.308 -4.686 1.905 1.00 47.84 177 LYS B O 1
ATOM 3131 N N . ALA B 1 136 ? 22.719 -5.312 -0.181 1.00 46.79 178 ALA B N 1
ATOM 3132 C CA . ALA B 1 136 ? 22.762 -3.954 -0.711 1.00 45.73 178 ALA B CA 1
ATOM 3133 C C . ALA B 1 136 ? 21.634 -3.148 -0.098 1.00 45.31 178 ALA B C 1
ATOM 3134 O O . ALA B 1 136 ? 21.801 -1.971 0.222 1.00 44.84 178 ALA B O 1
ATOM 3136 N N . PHE B 1 137 ? 20.483 -3.791 0.068 1.00 44.50 179 PHE B N 1
ATOM 3137 C CA . PHE B 1 137 ? 19.328 -3.122 0.638 1.00 44.15 179 PHE B CA 1
ATOM 3138 C C . PHE B 1 137 ? 19.618 -2.798 2.086 1.00 44.63 179 PHE B C 1
ATOM 3139 O O . PHE B 1 137 ? 19.403 -1.672 2.530 1.00 45.24 179 PHE B O 1
ATOM 3147 N N . LYS B 1 138 ? 20.111 -3.787 2.824 1.00 44.90 180 LYS B N 1
ATOM 3148 C CA . LYS B 1 138 ? 20.413 -3.579 4.229 1.00 45.83 180 LYS B CA 1
ATOM 3149 C C . LYS B 1 138 ? 21.522 -2.552 4.386 1.00 46.76 180 LYS B C 1
ATOM 3150 O O . LYS B 1 138 ? 21.470 -1.721 5.287 1.00 46.82 180 LYS B O 1
ATOM 3156 N N . LYS B 1 139 ? 22.520 -2.611 3.506 1.00 46.96 181 LYS B N 1
ATOM 3157 C CA . LYS B 1 139 ? 23.636 -1.680 3.557 1.00 47.11 181 LYS B CA 1
ATOM 3158 C C . LYS B 1 139 ? 23.146 -0.244 3.438 1.00 47.64 181 LYS B C 1
ATOM 3159 O O . LYS B 1 139 ? 23.505 0.607 4.256 1.00 47.23 181 LYS B O 1
ATOM 3165 N N . GLU B 1 140 ? 22.333 0.045 2.424 1.00 47.77 182 GLU B N 1
ATOM 3166 C CA . GLU B 1 140 ? 21.841 1.408 2.289 1.00 48.77 182 GLU B CA 1
ATOM 3167 C C . GLU B 1 140 ? 20.768 1.685 3.342 1.00 47.26 182 GLU B C 1
ATOM 3168 O O . GLU B 1 140 ? 20.222 2.788 3.421 1.00 47.24 182 GLU B O 1
ATOM 3174 N N . ALA B 1 141 ? 20.492 0.675 4.164 1.00 44.66 183 ALA B N 1
ATOM 3175 C CA . ALA B 1 141 ? 19.538 0.799 5.258 1.00 42.90 183 ALA B CA 1
ATOM 3176 C C . ALA B 1 141 ? 20.345 1.203 6.494 1.00 42.75 183 ALA B C 1
ATOM 3177 O O . ALA B 1 141 ? 19.827 1.831 7.415 1.00 41.32 183 ALA B O 1
ATOM 3179 N N . GLU B 1 142 ? 21.623 0.830 6.500 1.00 44.10 184 GLU B N 1
ATOM 3180 C CA . GLU B 1 142 ? 22.521 1.156 7.600 1.00 44.86 184 GLU B CA 1
ATOM 3181 C C . GLU B 1 142 ? 23.077 2.540 7.298 1.00 44.84 184 GLU B C 1
ATOM 3182 O O . GLU B 1 142 ? 23.396 3.311 8.200 1.00 43.34 184 GLU B O 1
ATOM 3188 N N . GLN B 1 143 ? 23.156 2.849 6.008 1.00 45.91 185 GLN B N 1
ATOM 3189 C CA . GLN B 1 143 ? 23.646 4.142 5.539 1.00 47.89 185 GLN B CA 1
ATOM 3190 C C . GLN B 1 143 ? 22.670 5.225 5.967 1.00 47.14 185 GLN B C 1
ATOM 3191 O O . GLN B 1 143 ? 23.056 6.239 6.559 1.00 47.12 185 GLN B O 1
ATOM 3197 N N . LEU B 1 144 ? 21.399 4.989 5.645 1.00 45.23 186 LEU B N 1
ATOM 3198 C CA . LEU B 1 144 ? 20.317 5.903 5.966 1.00 41.91 186 LEU B CA 1
ATOM 3199 C C . LEU B 1 144 ? 20.176 6.052 7.473 1.00 42.11 186 LEU B C 1
ATOM 3200 O O . LEU B 1 144 ? 19.957 7.152 7.977 1.00 40.34 186 LEU B O 1
ATOM 3205 N N . THR B 1 145 ? 20.302 4.941 8.193 1.00 43.22 187 THR B N 1
ATOM 3206 C CA . THR B 1 145 ? 20.190 4.973 9.643 1.00 44.90 187 THR B CA 1
ATOM 3207 C C . THR B 1 145 ? 21.294 5.846 10.229 1.00 47.68 187 THR B C 1
ATOM 3208 O O . THR B 1 145 ? 21.028 6.724 11.055 1.00 48.50 187 THR B O 1
ATOM 3212 N N . GLU B 1 146 ? 22.529 5.602 9.792 1.00 48.89 188 GLU B N 1
ATOM 3213 C CA . GLU B 1 146 ? 23.678 6.369 10.260 1.00 49.81 188 GLU B CA 1
ATOM 3214 C C . GLU B 1 146 ? 23.493 7.861 9.999 1.00 48.80 188 GLU B C 1
ATOM 3215 O O . GLU B 1 146 ? 23.765 8.696 10.863 1.00 47.92 188 GLU B O 1
ATOM 3221 N N . GLU B 1 147 ? 23.002 8.190 8.811 1.00 47.41 189 GLU B N 1
ATOM 3222 C CA . GLU B 1 147 ? 22.799 9.579 8.434 1.00 45.86 189 GLU B CA 1
ATOM 3223 C C . GLU B 1 147 ? 21.833 10.323 9.339 1.00 44.60 189 GLU B C 1
ATOM 3224 O O . GLU B 1 147 ? 22.164 11.370 9.880 1.00 44.92 189 GLU B O 1
ATOM 3230 N N . TYR B 1 148 ? 20.637 9.786 9.510 1.00 42.90 190 TYR B N 1
ATOM 3231 C CA . TYR B 1 148 ? 19.646 10.454 10.333 1.00 42.76 190 TYR B CA 1
ATOM 3232 C C . TYR B 1 148 ? 19.860 10.378 11.831 1.00 43.70 190 TYR B C 1
ATOM 3233 O O . TYR B 1 148 ? 19.401 11.255 12.560 1.00 44.41 190 TYR B O 1
ATOM 3242 N N . THR B 1 149 ? 20.542 9.343 12.305 1.00 44.02 191 THR B N 1
ATOM 3243 C CA . THR B 1 149 ? 20.800 9.249 13.733 1.00 44.57 191 THR B CA 1
ATOM 3244 C C . THR B 1 149 ? 21.636 10.477 14.066 1.00 44.66 191 THR B C 1
ATOM 3245 O O . THR B 1 149 ? 21.505 11.067 15.136 1.00 44.54 191 THR B O 1
ATOM 3249 N N . GLN B 1 150 ? 22.485 10.864 13.122 1.00 44.79 192 GLN B N 1
ATOM 3250 C CA . GLN B 1 150 ? 23.340 12.031 13.283 1.00 46.13 192 GLN B CA 1
ATOM 3251 C C . GLN B 1 150 ? 22.520 13.319 13.255 1.00 46.09 192 GLN B C 1
ATOM 3252 O O . GLN B 1 150 ? 22.538 14.097 14.212 1.00 46.86 192 GLN B O 1
ATOM 3258 N N . LYS B 1 151 ? 21.809 13.539 12.152 1.00 44.88 193 LYS B N 1
ATOM 3259 C CA . LYS B 1 151 ? 20.988 14.731 11.989 1.00 44.52 193 LYS B CA 1
ATOM 3260 C C . LYS B 1 151 ? 20.041 14.978 13.156 1.00 45.82 193 LYS B C 1
ATOM 3261 O O . LYS B 1 151 ? 19.758 16.128 13.492 1.00 47.49 193 LYS B O 1
ATOM 3267 N N . PHE B 1 152 ? 19.535 13.911 13.766 1.00 45.75 194 PHE B N 1
ATOM 3268 C CA . PHE B 1 152 ? 18.604 14.068 14.875 1.00 46.51 194 PHE B CA 1
ATOM 3269 C C . PHE B 1 152 ? 19.278 14.335 16.217 1.00 48.59 194 PHE B C 1
ATOM 3270 O O . PHE B 1 152 ? 18.632 14.768 17.169 1.00 48.26 194 PHE B O 1
ATOM 3278 N N . LYS B 1 153 ? 20.576 14.079 16.300 1.00 51.55 195 LYS B N 1
ATOM 3279 C CA . LYS B 1 153 ? 21.296 14.321 17.541 1.00 54.83 195 LYS B CA 1
ATOM 3280 C C . LYS B 1 153 ? 21.679 15.788 17.641 1.00 56.16 195 LYS B C 1
ATOM 328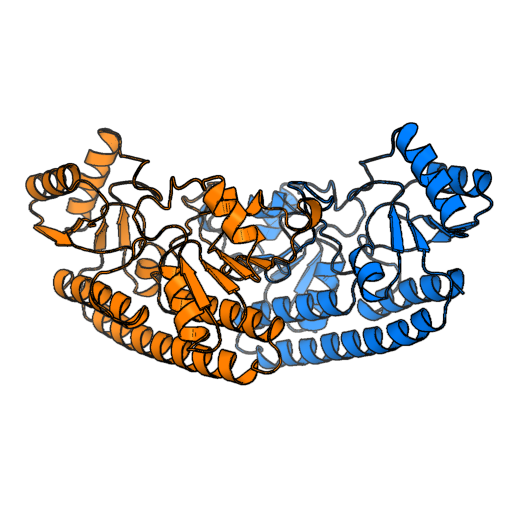1 O O . LYS B 1 153 ? 22.046 16.280 18.712 1.00 55.55 195 LYS B O 1
ATOM 3287 N N . LYS B 1 154 ? 21.580 16.481 16.511 1.00 57.46 196 LYS B N 1
ATOM 3288 C CA . LYS B 1 154 ? 21.901 17.900 16.437 1.00 58.94 196 LYS B CA 1
ATOM 3289 C C . LYS B 1 154 ? 20.623 18.743 16.468 1.00 59.49 196 LYS B C 1
ATOM 3290 O O . LYS B 1 154 ? 20.648 19.949 16.207 1.00 60.28 196 LYS B O 1
ATOM 3296 N N . VAL B 1 155 ? 19.509 18.091 16.785 1.00 59.35 197 VAL B N 1
ATOM 3297 C CA . VAL B 1 155 ? 18.209 18.744 16.859 1.00 58.75 197 VAL B CA 1
ATOM 3298 C C . VAL B 1 155 ? 17.685 18.617 18.287 1.00 58.87 197 VAL B C 1
ATOM 3299 O O . VAL B 1 155 ? 17.596 17.513 18.822 1.00 59.31 197 VAL B O 1
ATOM 3303 N N . ARG B 1 156 ? 17.343 19.742 18.908 1.00 58.14 198 ARG B N 1
ATOM 3304 C CA . ARG B 1 156 ? 16.845 19.703 20.276 1.00 56.71 198 ARG B CA 1
ATOM 3305 C C . ARG B 1 156 ? 15.395 19.264 20.375 1.00 55.66 198 ARG B C 1
ATOM 3306 O O . ARG B 1 156 ? 15.015 18.641 21.363 1.00 56.11 198 ARG B O 1
ATOM 3314 N N . SER B 1 157 ? 14.579 19.590 19.372 1.00 54.01 199 SER B N 1
ATOM 3315 C CA . SER B 1 157 ? 13.182 19.155 19.393 1.00 52.25 199 SER B CA 1
ATOM 3316 C C . SER B 1 157 ? 13.203 17.648 19.171 1.00 50.03 199 SER B C 1
ATOM 3317 O O . SER B 1 157 ? 13.818 17.155 18.227 1.00 50.44 199 SER B O 1
ATOM 3320 N N . LYS B 1 158 ? 12.528 16.919 20.042 1.00 47.22 200 LYS B N 1
ATOM 3321 C CA . LYS B 1 158 ? 12.528 15.473 19.963 1.00 45.99 200 LYS B CA 1
ATOM 3322 C C . LYS B 1 158 ? 11.147 14.871 19.752 1.00 45.40 200 LYS B C 1
ATOM 3323 O O . LYS B 1 158 ? 11.029 13.708 19.363 1.00 46.04 200 LYS B O 1
ATOM 3329 N N . THR B 1 159 ? 10.108 15.665 19.992 1.00 43.28 201 THR B N 1
ATOM 3330 C CA . THR B 1 159 ? 8.740 15.178 19.870 1.00 41.80 201 THR B CA 1
ATOM 3331 C C . THR B 1 159 ? 7.928 15.617 18.654 1.00 40.50 201 THR B C 1
ATOM 3332 O O . THR B 1 159 ? 8.010 16.760 18.195 1.00 39.77 201 THR B O 1
ATOM 3336 N N . PHE B 1 160 ? 7.124 14.686 18.155 1.00 38.29 202 PHE B N 1
ATOM 3337 C CA . PHE B 1 160 ? 6.245 14.942 17.026 1.00 35.41 202 PHE B CA 1
ATOM 3338 C C . PHE B 1 160 ? 4.949 14.167 17.252 1.00 33.00 202 PHE B C 1
ATOM 3339 O O . PHE B 1 160 ? 4.931 13.175 17.980 1.00 33.08 202 PHE B O 1
ATOM 3347 N N . VAL B 1 161 ? 3.862 14.645 16.659 1.00 30.32 203 VAL B N 1
ATOM 3348 C CA . VAL B 1 161 ? 2.565 13.985 16.778 1.00 28.08 203 VAL B CA 1
ATOM 3349 C C . VAL B 1 161 ? 2.134 13.563 15.384 1.00 27.09 203 VAL B C 1
ATOM 3350 O O . VAL B 1 161 ? 2.344 14.304 14.419 1.00 25.24 203 VAL B O 1
ATOM 3354 N N . THR B 1 162 ? 1.550 12.369 15.281 1.00 26.39 204 THR B N 1
ATOM 3355 C CA . THR B 1 162 ? 1.108 11.840 13.995 1.00 25.95 204 THR B CA 1
ATOM 3356 C C . THR B 1 162 ? -0.354 11.402 14.027 1.00 26.36 204 THR B C 1
ATOM 3357 O O . THR B 1 162 ? -0.903 11.129 15.105 1.00 25.16 204 THR B O 1
ATOM 3361 N N . GLN B 1 163 ? -0.958 11.338 12.832 1.00 26.03 205 GLN B N 1
ATOM 3362 C CA . GLN B 1 163 ? -2.365 10.967 12.627 1.00 24.76 205 GLN B CA 1
ATOM 3363 C C . GLN B 1 163 ? -2.721 9.702 13.385 1.00 24.54 205 GLN B C 1
ATOM 3364 O O . GLN B 1 163 ? -3.777 9.634 14.007 1.00 25.32 205 GLN B O 1
ATOM 3370 N N . HIS B 1 164 ? -1.863 8.685 13.306 1.00 25.78 206 HIS B N 1
ATOM 3371 C CA . HIS B 1 164 ? -2.053 7.465 14.104 1.00 25.51 206 HIS B CA 1
ATOM 3372 C C . HIS B 1 164 ? -0.688 6.919 14.533 1.00 24.62 206 HIS B C 1
ATOM 3373 O O . HIS B 1 164 ? 0.343 7.272 13.963 1.00 23.69 206 HIS B O 1
ATOM 3380 N N . THR B 1 165 ? -0.678 6.096 15.571 1.00 24.22 207 THR B N 1
ATOM 3381 C CA . THR B 1 165 ? 0.566 5.550 16.090 1.00 23.64 207 THR B CA 1
ATOM 3382 C C . THR B 1 165 ? 1.253 4.623 15.103 1.00 23.70 207 THR B C 1
ATOM 3383 O O . THR B 1 165 ? 1.174 3.407 15.243 1.00 25.02 207 THR B O 1
ATOM 3387 N N . ALA B 1 166 ? 1.943 5.186 14.118 1.00 23.36 208 ALA B N 1
ATOM 3388 C CA . ALA B 1 166 ? 2.611 4.362 13.122 1.00 23.32 208 ALA B CA 1
ATOM 3389 C C . ALA B 1 166 ? 4.127 4.559 13.054 1.00 23.28 208 ALA B C 1
ATOM 3390 O O . ALA B 1 166 ? 4.799 3.984 12.190 1.00 22.91 208 ALA B O 1
ATOM 3392 N N . PHE B 1 167 ? 4.676 5.348 13.972 1.00 25.51 209 PHE B N 1
ATOM 3393 C CA . PHE B 1 167 ? 6.117 5.600 13.960 1.00 25.44 209 PHE B CA 1
ATOM 3394 C C . PHE B 1 167 ? 6.867 5.300 15.267 1.00 23.92 209 PHE B C 1
ATOM 3395 O O . PHE B 1 167 ? 7.975 5.787 15.474 1.00 26.06 209 PHE B O 1
ATOM 3403 N N . SER B 1 168 ? 6.289 4.487 16.139 1.00 23.28 210 SER B N 1
ATOM 3404 C CA . SER B 1 168 ? 6.945 4.151 17.416 1.00 25.60 210 SER B CA 1
ATOM 3405 C C . SER B 1 168 ? 8.375 3.632 17.242 1.00 25.16 210 SER B C 1
ATOM 3406 O O . SER B 1 168 ? 9.302 4.098 17.916 1.00 26.63 210 SER B O 1
ATOM 3409 N N . TYR B 1 169 ? 8.545 2.659 16.352 1.00 22.46 211 TYR B N 1
ATOM 3410 C CA . TYR B 1 169 ? 9.859 2.088 16.098 1.00 21.99 211 TYR B CA 1
ATOM 3411 C C . TYR B 1 169 ? 10.829 3.091 15.479 1.00 22.07 211 TYR B C 1
ATOM 3412 O O . TYR B 1 169 ? 12.001 3.132 15.851 1.00 23.85 211 TYR B O 1
ATOM 3421 N N . LEU B 1 170 ? 10.360 3.883 14.520 1.00 23.20 212 LEU B N 1
ATOM 3422 C CA . LEU B 1 170 ? 11.227 4.883 13.903 1.00 22.56 212 LEU B CA 1
ATOM 3423 C C . LEU B 1 170 ? 11.642 5.889 14.983 1.00 22.85 212 LEU B C 1
ATOM 3424 O O . LEU B 1 170 ? 12.815 6.283 15.072 1.00 20.71 212 LEU B O 1
ATOM 3429 N N . ALA B 1 171 ? 10.680 6.305 15.799 1.00 23.02 213 ALA B N 1
ATOM 3430 C CA . ALA B 1 171 ? 10.985 7.252 16.866 1.00 27.11 213 ALA B CA 1
ATOM 3431 C C . ALA B 1 171 ? 11.986 6.603 17.810 1.00 28.22 213 ALA B C 1
ATOM 3432 O O . ALA B 1 171 ? 13.024 7.173 18.117 1.00 29.06 213 ALA B O 1
ATOM 3434 N N . LYS B 1 172 ? 11.677 5.392 18.250 1.00 29.05 214 LYS B N 1
ATOM 3435 C CA . LYS B 1 172 ? 12.552 4.702 19.167 1.00 30.66 214 LYS B CA 1
ATOM 3436 C C . LYS B 1 172 ? 13.999 4.619 18.657 1.00 31.53 214 LYS B C 1
ATOM 3437 O O . LYS B 1 172 ? 14.944 4.658 19.459 1.00 32.18 214 LYS B O 1
ATOM 3443 N N . ARG B 1 173 ? 14.189 4.533 17.339 1.00 30.38 215 ARG B N 1
ATOM 3444 C CA . ARG B 1 173 ? 15.548 4.415 16.820 1.00 29.41 215 ARG B CA 1
ATOM 3445 C C . ARG B 1 173 ? 16.289 5.711 16.584 1.00 29.04 215 ARG B C 1
ATOM 3446 O O . ARG B 1 173 ? 17.475 5.699 16.284 1.00 29.45 215 ARG B O 1
ATOM 3454 N N . PHE B 1 174 ? 15.615 6.838 16.698 1.00 29.56 216 PHE B N 1
ATOM 3455 C CA . PHE B 1 174 ? 16.319 8.091 16.485 1.00 30.82 216 PHE B CA 1
ATOM 3456 C C . PHE B 1 174 ? 16.235 8.960 17.719 1.00 30.72 216 PHE B C 1
ATOM 3457 O O . PHE B 1 174 ? 16.384 10.175 17.650 1.00 30.74 216 PHE B O 1
ATOM 3465 N N . GLY B 1 175 ? 16.011 8.310 18.854 1.00 30.73 217 GLY B N 1
ATOM 3466 C CA . GLY B 1 175 ? 15.909 9.017 20.114 1.00 32.72 217 GLY B CA 1
ATOM 3467 C C . GLY B 1 175 ? 14.783 10.028 20.203 1.00 34.20 217 GLY B C 1
ATOM 3468 O O . GLY B 1 175 ? 14.850 10.950 21.027 1.00 35.39 217 GLY B O 1
ATOM 3469 N N . LEU B 1 176 ? 13.752 9.860 19.374 1.00 32.64 218 LEU B N 1
ATOM 3470 C CA . LEU B 1 176 ? 12.614 10.768 19.365 1.00 32.82 218 LEU B CA 1
ATOM 3471 C C . LEU B 1 176 ? 11.425 10.204 20.147 1.00 33.26 218 LEU B C 1
ATOM 3472 O O . LEU B 1 176 ? 11.345 9.003 20.402 1.00 34.57 218 LEU B O 1
ATOM 3477 N N . LYS B 1 177 ? 10.503 11.084 20.528 1.00 33.26 219 LYS B N 1
ATOM 3478 C CA . LYS B 1 177 ? 9.291 10.699 21.255 1.00 32.14 219 LYS B CA 1
ATOM 3479 C C . LYS B 1 177 ? 8.131 10.979 20.305 1.00 31.03 219 LYS B C 1
ATOM 3480 O O . LYS B 1 177 ? 8.120 12.013 19.630 1.00 31.91 219 LYS B O 1
ATOM 3486 N N . GLN B 1 178 ? 7.165 10.072 20.225 1.00 28.02 220 GLN B N 1
ATOM 3487 C CA . GLN B 1 178 ? 6.035 10.320 19.345 1.00 26.21 220 GLN B CA 1
ATOM 3488 C C . GLN B 1 178 ? 4.722 9.953 19.986 1.00 26.67 220 GLN B C 1
ATOM 3489 O O . GLN B 1 178 ? 4.675 9.152 20.919 1.00 27.54 220 GLN B O 1
ATOM 3495 N N . LEU B 1 179 ? 3.655 10.545 19.465 1.00 26.77 221 LEU B N 1
ATOM 3496 C CA . LEU B 1 179 ? 2.308 10.304 19.958 1.00 26.06 221 LEU B CA 1
ATOM 3497 C C . LEU B 1 179 ? 1.310 10.303 18.804 1.00 26.36 221 LEU B C 1
ATOM 3498 O O . LEU B 1 179 ? 1.309 11.208 17.968 1.00 26.61 221 LEU B O 1
ATOM 3503 N N . GLY B 1 180 ? 0.457 9.289 18.771 1.00 26.45 222 GLY B N 1
ATOM 3504 C CA . GLY B 1 180 ? -0.525 9.197 17.710 1.00 28.98 222 GLY B CA 1
ATOM 3505 C C . GLY B 1 180 ? -1.865 9.804 18.071 1.00 29.45 222 GLY B C 1
ATOM 3506 O O . GLY B 1 180 ? -2.337 9.648 19.195 1.00 29.17 222 GLY B O 1
ATOM 3507 N N . ILE B 1 181 ? -2.470 10.516 17.128 1.00 29.38 223 ILE B N 1
ATOM 3508 C CA . ILE B 1 181 ? -3.764 11.110 17.386 1.00 31.20 223 ILE B CA 1
ATOM 3509 C C . ILE B 1 181 ? -4.696 9.928 17.551 1.00 32.80 223 ILE B C 1
ATOM 3510 O O . ILE B 1 181 ? -5.518 9.901 18.462 1.00 35.40 223 ILE B O 1
ATOM 3515 N N . SER B 1 182 ? -4.554 8.939 16.678 1.00 32.63 224 SER B N 1
ATOM 3516 C CA . SER B 1 182 ? -5.355 7.728 16.779 1.00 32.28 224 SER B CA 1
ATOM 3517 C C . SER B 1 182 ? -4.384 6.641 17.201 1.00 32.64 224 SER B C 1
ATOM 3518 O O . SER B 1 182 ? -3.177 6.893 17.290 1.00 31.27 224 SER B O 1
ATOM 3521 N N . GLY B 1 183 ? -4.906 5.440 17.443 1.00 33.13 225 GLY B N 1
ATOM 3522 C CA . GLY B 1 183 ? -4.067 4.335 17.878 1.00 32.76 225 GLY B CA 1
ATOM 3523 C C . GLY B 1 183 ? -3.241 3.655 16.809 1.00 33.29 225 GLY B C 1
ATOM 3524 O O . GLY B 1 183 ? -2.885 4.269 15.799 1.00 32.25 225 GLY B O 1
ATOM 3525 N N . ILE B 1 184 ? -2.924 2.381 17.045 1.00 34.31 226 ILE B N 1
ATOM 3526 C CA . ILE B 1 184 ? -2.139 1.596 16.100 1.00 35.63 226 ILE B CA 1
ATOM 3527 C C . ILE B 1 184 ? -2.849 1.575 14.750 1.00 35.95 226 ILE B C 1
ATOM 3528 O O . ILE B 1 184 ? -2.214 1.445 13.699 1.00 35.14 226 ILE B O 1
ATOM 3533 N N . SER B 1 185 ? -4.172 1.711 14.796 1.00 35.92 227 SER B N 1
ATOM 3534 C CA . SER B 1 185 ? -4.997 1.744 13.596 1.00 36.33 227 SER B CA 1
ATOM 3535 C C . SER B 1 185 ? -5.772 3.062 13.565 1.00 36.43 227 SER B C 1
ATOM 3536 O O . SER B 1 185 ? -6.248 3.538 14.599 1.00 35.99 227 SER B O 1
ATOM 3539 N N . PRO B 1 186 ? -5.895 3.675 12.377 1.00 36.48 228 PRO B N 1
ATOM 3540 C CA . PRO B 1 186 ? -6.614 4.939 12.238 1.00 37.99 228 PRO B CA 1
ATOM 3541 C C . PRO B 1 186 ? -8.075 4.814 12.653 1.00 40.24 228 PRO B C 1
ATOM 3542 O O . PRO B 1 186 ? -8.731 5.811 12.951 1.00 40.62 228 PRO B O 1
ATOM 3546 N N . GLU B 1 187 ? -8.585 3.588 12.667 1.00 42.62 229 GLU B N 1
ATOM 3547 C CA . GLU B 1 187 ? -9.963 3.363 13.073 1.00 46.31 229 GLU B CA 1
ATOM 3548 C C . GLU B 1 187 ? -10.126 3.773 14.531 1.00 47.60 229 GLU B C 1
ATOM 3549 O O . GLU B 1 187 ? -11.045 4.507 14.885 1.00 48.02 229 GLU B O 1
ATOM 3555 N N . GLN B 1 188 ? -9.215 3.288 15.369 1.00 49.80 230 GLN B N 1
ATOM 3556 C CA . GLN B 1 188 ? -9.225 3.574 16.799 1.00 50.96 230 GLN B CA 1
ATOM 3557 C C . GLN B 1 188 ? -9.032 5.059 17.058 1.00 53.05 230 GLN B C 1
ATOM 3558 O O . GLN B 1 188 ? -7.919 5.514 17.341 1.00 52.69 230 GLN B O 1
ATOM 3564 N N . GLU B 1 189 ? -10.133 5.802 16.958 1.00 55.62 231 GLU B N 1
ATOM 3565 C CA . GLU B 1 189 ? -10.132 7.248 17.159 1.00 57.60 231 GLU B CA 1
ATOM 3566 C C . GLU B 1 189 ? -10.279 7.636 18.629 1.00 57.29 231 GLU B C 1
ATOM 3567 O O . GLU B 1 189 ? -10.913 6.925 19.417 1.00 57.25 231 GLU B O 1
ATOM 3573 N N . PRO B 1 190 ? -9.687 8.778 19.013 1.00 56.80 232 PRO B N 1
ATOM 3574 C CA . PRO B 1 190 ? -9.706 9.313 20.378 1.00 56.94 232 PRO B CA 1
ATOM 3575 C C . PRO B 1 190 ? -11.036 9.862 20.894 1.00 57.67 232 PRO B C 1
ATOM 3576 O O . PRO B 1 190 ? -11.793 10.502 20.159 1.00 57.03 232 PRO B O 1
ATOM 3580 N N . SER B 1 191 ? -11.308 9.606 22.170 1.00 58.71 233 SER B N 1
ATOM 3581 C CA . SER B 1 191 ? -12.516 10.120 22.798 1.00 59.98 233 SER B CA 1
ATOM 3582 C C . SER B 1 191 ? -12.214 11.600 23.045 1.00 60.82 233 SER B C 1
ATOM 3583 O O . SER B 1 191 ? -11.088 12.053 22.830 1.00 61.14 233 SER B O 1
ATOM 3586 N N . PRO B 1 192 ? -13.210 12.381 23.483 1.00 61.18 234 PRO B N 1
ATOM 3587 C CA . PRO B 1 192 ? -12.880 13.791 23.708 1.00 61.29 234 PRO B CA 1
ATOM 3588 C C . PRO B 1 192 ? -11.846 13.940 24.826 1.00 61.24 234 PRO B C 1
ATOM 3589 O O . PRO B 1 192 ? -11.175 14.965 24.946 1.00 61.07 234 PRO B O 1
ATOM 3593 N N . ARG B 1 193 ? -11.721 12.894 25.632 1.00 60.58 235 ARG B N 1
ATOM 3594 C CA . ARG B 1 193 ? -10.788 12.909 26.743 1.00 61.05 235 ARG B CA 1
ATOM 3595 C C . ARG B 1 193 ? -9.362 12.836 26.222 1.00 59.95 235 ARG B C 1
ATOM 3596 O O . ARG B 1 193 ? -8.543 13.650 26.554 1.00 59.81 235 ARG B O 1
ATOM 3604 N N . GLN B 1 194 ? -9.072 11.814 25.426 1.00 58.59 236 GLN B N 1
ATOM 3605 C CA . GLN B 1 194 ? -7.729 11.643 24.866 1.00 57.14 236 GLN B CA 1
ATOM 3606 C C . GLN B 1 194 ? -7.300 12.754 23.894 1.00 56.44 236 GLN B C 1
ATOM 3607 O O . GLN B 1 194 ? -6.152 12.882 23.501 1.00 57.04 236 GLN B O 1
ATOM 3613 N N . LEU B 1 195 ? -8.249 13.602 23.549 1.00 55.21 237 LEU B N 1
ATOM 3614 C CA . LEU B 1 195 ? -7.942 14.709 22.657 1.00 54.06 237 LEU B CA 1
ATOM 3615 C C . LEU B 1 195 ? -7.333 15.795 23.479 1.00 54.33 237 LEU B C 1
ATOM 3616 O O . LEU B 1 195 ? -6.410 16.468 23.027 1.00 54.00 237 LEU B O 1
ATOM 3621 N N . LYS B 1 196 ? -7.837 15.918 24.703 1.00 54.46 238 LYS B N 1
ATOM 3622 C CA . LYS B 1 196 ? -7.338 16.905 25.628 1.00 53.88 238 LYS B CA 1
ATOM 3623 C C . LYS B 1 196 ? -5.990 16.422 26.140 1.00 51.66 238 LYS B C 1
ATOM 3624 O O . LYS B 1 196 ? -5.142 17.212 26.537 1.00 51.36 238 LYS B O 1
ATOM 3630 N N . GLU B 1 197 ? -5.797 15.113 26.111 1.00 50.27 239 GLU B N 1
ATOM 3631 C CA . GLU B 1 197 ? -4.530 14.534 26.514 1.00 49.66 239 GLU B CA 1
ATOM 3632 C C . GLU B 1 197 ? -3.544 14.859 25.392 1.00 48.61 239 GLU B C 1
ATOM 3633 O O . GLU B 1 197 ? -2.451 15.363 25.649 1.00 49.41 239 GLU B O 1
ATOM 3639 N N . ILE B 1 198 ? -3.941 14.583 24.150 1.00 46.71 240 ILE B N 1
ATOM 3640 C CA . ILE B 1 198 ? -3.095 14.881 23.001 1.00 45.24 240 ILE B CA 1
ATOM 3641 C C . ILE B 1 198 ? -2.750 16.355 23.064 1.00 45.66 240 ILE B C 1
ATOM 3642 O O . ILE B 1 198 ? -1.624 16.756 22.777 1.00 44.55 240 ILE B O 1
ATOM 3647 N N . GLN B 1 199 ? -3.738 17.166 23.431 1.00 47.16 241 GLN B N 1
ATOM 3648 C CA . GLN B 1 199 ? -3.530 18.606 23.525 1.00 48.54 241 GLN B CA 1
ATOM 3649 C C . GLN B 1 199 ? -2.478 18.951 24.572 1.00 47.79 241 GLN B C 1
ATOM 3650 O O . GLN B 1 199 ? -1.447 19.547 24.245 1.00 46.96 241 GLN B O 1
ATOM 3656 N N . ASP B 1 200 ? -2.728 18.563 25.822 1.00 47.01 242 ASP B N 1
ATOM 3657 C CA . ASP B 1 200 ? -1.782 18.842 26.897 1.00 46.04 242 ASP B CA 1
ATOM 3658 C C . ASP B 1 200 ? -0.407 18.254 26.585 1.00 44.38 242 ASP B C 1
ATOM 3659 O O . ASP B 1 200 ? 0.619 18.778 27.035 1.00 43.82 242 ASP B O 1
ATOM 3664 N N . PHE B 1 201 ? -0.390 17.174 25.809 1.00 40.87 243 PHE B N 1
ATOM 3665 C CA . PHE B 1 201 ? 0.865 16.549 25.425 1.00 39.55 243 PHE B CA 1
ATOM 3666 C C . PHE B 1 201 ? 1.642 17.436 24.451 1.00 39.13 243 PHE B C 1
ATOM 3667 O O . PHE B 1 201 ? 2.860 17.579 24.571 1.00 39.21 243 PHE B O 1
ATOM 3675 N N . VAL B 1 202 ? 0.938 18.021 23.484 1.00 38.15 244 VAL B N 1
ATOM 3676 C CA . VAL B 1 202 ? 1.567 18.891 22.498 1.00 35.93 244 VAL B CA 1
ATOM 3677 C C . VAL B 1 202 ? 2.127 20.096 23.215 1.00 36.95 244 VAL B C 1
ATOM 3678 O O . VAL B 1 202 ? 3.229 20.561 22.917 1.00 36.07 244 VAL B O 1
ATOM 3682 N N . LYS B 1 203 ? 1.354 20.605 24.166 1.00 38.60 245 LYS B N 1
ATOM 3683 C CA . LYS B 1 203 ? 1.779 21.759 24.943 1.00 40.12 245 LYS B CA 1
ATOM 3684 C C . LYS B 1 203 ? 2.957 21.365 25.843 1.00 40.13 245 LYS B C 1
ATOM 3685 O O . LYS B 1 203 ? 4.007 22.008 25.818 1.00 39.99 245 LYS B O 1
ATOM 3691 N N . GLU B 1 204 ? 2.805 20.290 26.608 1.00 39.68 246 GLU B N 1
ATOM 3692 C CA . GLU B 1 204 ? 3.882 19.855 27.482 1.00 39.42 246 GLU B CA 1
ATOM 3693 C C . GLU B 1 204 ? 5.239 19.821 26.786 1.00 40.77 246 GLU B C 1
ATOM 3694 O O . GLU B 1 204 ? 6.188 20.434 27.259 1.00 41.62 246 GLU B O 1
ATOM 3700 N N . TYR B 1 205 ? 5.334 19.103 25.667 1.00 41.71 247 TYR B N 1
ATOM 3701 C CA . TYR B 1 205 ? 6.591 19.001 24.922 1.00 41.11 247 TYR B CA 1
ATOM 3702 C C . TYR B 1 205 ? 6.705 20.026 23.790 1.00 41.42 247 TYR B C 1
ATOM 3703 O O . TYR B 1 205 ? 7.510 19.856 22.872 1.00 41.00 247 TYR B O 1
ATOM 3712 N N . ASN B 1 206 ? 5.908 21.089 23.863 1.00 42.21 248 ASN B N 1
ATOM 3713 C CA . ASN B 1 206 ? 5.916 22.143 22.848 1.00 42.53 248 ASN B CA 1
ATOM 3714 C C . ASN B 1 206 ? 6.106 21.589 21.443 1.00 43.29 248 ASN B C 1
ATOM 3715 O O . ASN B 1 206 ? 7.064 21.938 20.743 1.00 43.30 248 ASN B O 1
ATOM 3720 N N . VAL B 1 207 ? 5.204 20.699 21.046 1.00 44.19 249 VAL B N 1
ATOM 3721 C CA . VAL B 1 207 ? 5.248 20.120 19.710 1.00 45.49 249 VAL B CA 1
ATOM 3722 C C . VAL B 1 207 ? 4.727 21.231 18.805 1.00 45.75 249 VAL B C 1
ATOM 3723 O O . VAL B 1 207 ? 3.696 21.839 19.096 1.00 46.51 249 VAL B O 1
ATOM 3727 N N . LYS B 1 208 ? 5.435 21.518 17.720 1.00 45.74 250 LYS B N 1
ATOM 3728 C CA . LYS B 1 208 ? 4.988 22.590 16.849 1.00 46.24 250 LYS B CA 1
ATOM 3729 C C . LYS B 1 208 ? 4.531 22.155 15.464 1.00 45.93 250 LYS B C 1
ATOM 3730 O O . LYS B 1 208 ? 4.231 22.992 14.604 1.00 46.24 250 LYS B O 1
ATOM 3736 N N . THR B 1 209 ? 4.455 20.841 15.266 1.00 43.75 251 THR B N 1
ATOM 3737 C CA . THR B 1 209 ? 4.008 20.272 14.007 1.00 41.04 251 THR B CA 1
ATOM 3738 C C . THR B 1 209 ? 3.246 18.993 14.250 1.00 39.60 251 THR B C 1
ATOM 3739 O O . THR B 1 209 ? 3.678 18.134 15.012 1.00 39.57 251 THR B O 1
ATOM 3743 N N . ILE B 1 210 ? 2.095 18.887 13.605 1.00 38.33 252 ILE B N 1
ATOM 3744 C CA . ILE B 1 210 ? 1.264 17.707 13.707 1.00 38.40 252 ILE B CA 1
ATOM 3745 C C . ILE B 1 210 ? 1.238 17.107 12.301 1.00 37.60 252 ILE B C 1
ATOM 3746 O O . ILE B 1 210 ? 0.842 17.765 11.341 1.00 37.39 252 ILE B O 1
ATOM 3751 N N . PHE B 1 211 ? 1.712 15.869 12.191 1.00 36.93 253 PHE B N 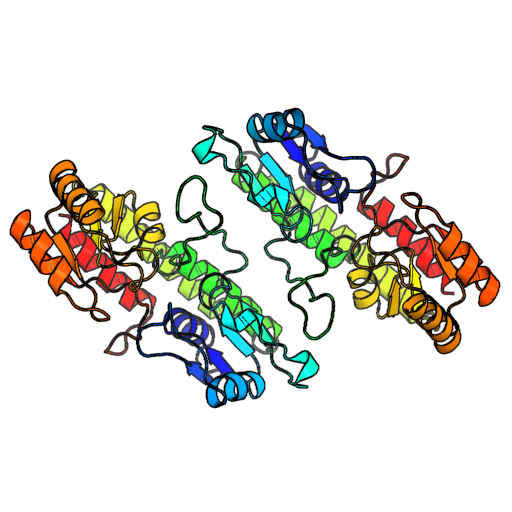1
ATOM 3752 C CA . PHE B 1 211 ? 1.797 15.168 10.912 1.00 36.46 253 PHE B CA 1
ATOM 3753 C C . PHE B 1 211 ? 0.581 14.353 10.511 1.00 36.48 253 PHE B C 1
ATOM 3754 O O . PHE B 1 211 ? 0.269 13.330 11.127 1.00 36.68 253 PHE B O 1
ATOM 3762 N N . ALA B 1 212 ? -0.088 14.800 9.455 1.00 36.10 254 ALA B N 1
ATOM 3763 C CA . ALA B 1 212 ? -1.255 14.098 8.932 1.00 35.27 254 ALA B CA 1
ATOM 3764 C C . ALA B 1 212 ? -0.761 13.109 7.877 1.00 34.48 254 ALA B C 1
ATOM 3765 O O . ALA B 1 212 ? 0.408 13.153 7.461 1.00 31.33 254 ALA B O 1
ATOM 3767 N N . GLU B 1 213 ? -1.636 12.203 7.460 1.00 35.92 255 GLU B N 1
ATOM 3768 C CA . GLU B 1 213 ? -1.262 11.236 6.431 1.00 40.22 255 GLU B CA 1
ATOM 3769 C C . GLU B 1 213 ? -2.307 11.258 5.332 1.00 42.90 255 GLU B C 1
ATOM 3770 O O . GLU B 1 213 ? -3.476 11.529 5.591 1.00 45.24 255 GLU B O 1
ATOM 3776 N N . ASP B 1 214 ? -1.892 10.985 4.104 1.00 46.08 256 ASP B N 1
ATOM 3777 C CA . ASP B 1 214 ? -2.829 11.021 2.992 1.00 50.26 256 ASP B CA 1
ATOM 3778 C C . ASP B 1 214 ? -4.018 10.090 3.137 1.00 53.17 256 ASP B C 1
ATOM 3779 O O . ASP B 1 214 ? -5.114 10.390 2.664 1.00 53.93 256 ASP B O 1
ATOM 3784 N N . ASN B 1 215 ? -3.796 8.971 3.815 1.00 56.01 257 ASN B N 1
ATOM 3785 C CA . ASN B 1 215 ? -4.823 7.950 4.012 1.00 57.77 257 ASN B CA 1
ATOM 3786 C C . ASN B 1 215 ? -6.090 8.366 4.781 1.00 57.38 257 ASN B C 1
ATOM 3787 O O . ASN B 1 215 ? -7.157 7.792 4.552 1.00 57.37 257 ASN B O 1
ATOM 3792 N N . VAL B 1 216 ? -5.989 9.348 5.680 1.00 56.17 258 VAL B N 1
ATOM 3793 C CA . VAL B 1 216 ? -7.150 9.742 6.478 1.00 54.81 258 VAL B CA 1
ATOM 3794 C C . VAL B 1 216 ? -7.538 11.221 6.442 1.00 54.39 258 VAL B C 1
ATOM 3795 O O . VAL B 1 216 ? -6.841 12.052 5.865 1.00 53.83 258 VAL B O 1
ATOM 3799 N N . ASN B 1 217 ? -8.664 11.527 7.080 1.00 54.23 259 ASN B N 1
ATOM 3800 C CA . ASN B 1 217 ? -9.207 12.880 7.144 1.00 53.85 259 ASN B CA 1
ATOM 3801 C C . ASN B 1 217 ? -8.403 13.726 8.124 1.00 53.32 259 ASN B C 1
ATOM 3802 O O . ASN B 1 217 ? -8.286 13.371 9.291 1.00 53.48 259 ASN B O 1
ATOM 3807 N N . PRO B 1 218 ? -7.840 14.856 7.657 1.00 52.95 260 PRO B N 1
ATOM 3808 C CA . PRO B 1 218 ? -7.033 15.791 8.458 1.00 52.32 260 PRO B CA 1
ATOM 3809 C C . PRO B 1 218 ? -7.807 16.734 9.370 1.00 51.67 260 PRO B C 1
ATOM 3810 O O . PRO B 1 218 ? -7.210 17.596 10.008 1.00 51.83 260 PRO B O 1
ATOM 3814 N N . LYS B 1 219 ? -9.125 16.578 9.432 1.00 52.33 261 LYS B N 1
ATOM 3815 C CA . LYS B 1 219 ? -9.942 17.436 10.284 1.00 52.93 261 LYS B CA 1
ATOM 3816 C C . LYS B 1 219 ? -9.418 17.487 11.721 1.00 51.81 261 LYS B C 1
ATOM 3817 O O . LYS B 1 219 ? -8.971 18.537 12.188 1.00 52.62 261 LYS B O 1
ATOM 3823 N N . ILE B 1 220 ? -9.468 16.346 12.408 1.00 49.37 262 ILE B N 1
ATOM 3824 C CA . ILE B 1 220 ? -9.029 16.242 13.798 1.00 46.02 262 ILE B CA 1
ATOM 3825 C C . ILE B 1 220 ? -7.636 16.811 14.000 1.00 45.17 262 ILE B C 1
ATOM 3826 O O . ILE B 1 220 ? -7.374 17.526 14.973 1.00 43.67 262 ILE B O 1
ATOM 3831 N N . ALA B 1 221 ? -6.740 16.494 13.074 1.00 43.83 263 ALA B N 1
ATOM 3832 C CA . ALA B 1 221 ? -5.378 16.989 13.159 1.00 42.39 263 ALA B CA 1
ATOM 3833 C C . ALA B 1 221 ? -5.406 18.511 13.130 1.00 42.86 263 ALA B C 1
ATOM 3834 O O . ALA B 1 221 ? -4.876 19.163 14.037 1.00 42.84 263 ALA B O 1
ATOM 3836 N N . HIS B 1 222 ? -6.036 19.070 12.094 1.00 42.19 264 HIS B N 1
ATOM 3837 C CA . HIS B 1 222 ? -6.132 20.519 11.939 1.00 41.48 264 HIS B CA 1
ATOM 3838 C C . HIS B 1 222 ? -6.623 21.205 13.194 1.00 40.53 264 HIS B C 1
ATOM 3839 O O . HIS B 1 222 ? -6.088 22.236 13.590 1.00 38.49 264 HIS B O 1
ATOM 3846 N N . ALA B 1 223 ? -7.650 20.628 13.813 1.00 40.51 265 ALA B N 1
ATOM 3847 C CA . ALA B 1 223 ? -8.230 21.180 15.037 1.00 41.36 265 ALA B CA 1
ATOM 3848 C C . ALA B 1 223 ? -7.216 21.255 16.186 1.00 41.51 265 ALA B C 1
ATOM 3849 O O . ALA B 1 223 ? -7.092 22.288 16.843 1.00 41.18 265 ALA B O 1
ATOM 3851 N N . ILE B 1 224 ? -6.504 20.160 16.437 1.00 40.83 266 ILE B N 1
ATOM 3852 C CA . ILE B 1 224 ? -5.504 20.155 17.494 1.00 40.52 266 ILE B CA 1
ATOM 3853 C C . ILE B 1 224 ? -4.444 21.213 17.165 1.00 40.82 266 ILE B C 1
ATOM 3854 O O . ILE B 1 224 ? -4.042 21.995 18.033 1.00 39.33 266 ILE B O 1
ATOM 3859 N N . ALA B 1 225 ? -4.021 21.246 15.901 1.00 40.97 267 ALA B N 1
ATOM 3860 C CA . ALA B 1 225 ? -2.996 22.189 15.442 1.00 42.23 267 ALA B CA 1
ATOM 3861 C C . ALA B 1 225 ? -3.386 23.663 15.581 1.00 43.17 267 ALA B C 1
ATOM 3862 O O . ALA B 1 225 ? -2.525 24.515 15.800 1.00 43.97 267 ALA B O 1
ATOM 3864 N N . LYS B 1 226 ? -4.673 23.972 15.443 1.00 44.14 268 LYS B N 1
ATOM 3865 C CA . LYS B 1 226 ? -5.126 25.355 15.581 1.00 43.92 268 LYS B CA 1
ATOM 3866 C C . LYS B 1 226 ? -5.206 25.686 17.064 1.00 42.73 268 LYS B C 1
ATOM 3867 O O . LYS B 1 226 ? -4.769 26.749 17.500 1.00 42.01 268 LYS B O 1
ATOM 3873 N N . SER B 1 227 ? -5.746 24.745 17.832 1.00 42.51 269 SER B N 1
ATOM 3874 C CA . SER B 1 227 ? -5.935 24.909 19.270 1.00 42.16 269 SER B CA 1
ATOM 3875 C C . SER B 1 227 ? -4.662 24.929 20.093 1.00 40.93 269 SER B C 1
ATOM 3876 O O . SER B 1 227 ? -4.701 25.257 21.271 1.00 39.69 269 SER B O 1
ATOM 3879 N N . THR B 1 228 ? -3.540 24.572 19.482 1.00 41.72 270 THR B N 1
ATOM 3880 C CA . THR B 1 228 ? -2.271 24.556 20.202 1.00 42.17 270 THR B CA 1
ATOM 3881 C C . THR B 1 228 ? -1.193 25.350 19.472 1.00 42.21 270 THR B C 1
ATOM 3882 O O . THR B 1 228 ? -0.035 25.390 19.903 1.00 42.74 270 THR B O 1
ATOM 3886 N N . GLY B 1 229 ? -1.583 25.973 18.362 1.00 40.92 271 GLY B N 1
ATOM 3887 C CA . GLY B 1 229 ? -0.662 26.793 17.595 1.00 38.82 271 GLY B CA 1
ATOM 3888 C C . GLY B 1 229 ? 0.434 26.092 16.819 1.00 38.49 271 GLY B C 1
ATOM 3889 O O . GLY B 1 229 ? 1.480 26.683 16.550 1.00 38.15 271 GLY B O 1
ATOM 3890 N N . ALA B 1 230 ? 0.218 24.835 16.455 1.00 37.99 272 ALA B N 1
ATOM 3891 C CA . ALA B 1 230 ? 1.221 24.111 15.687 1.00 37.37 272 ALA B CA 1
ATOM 3892 C C . ALA B 1 230 ? 0.736 24.063 14.248 1.00 36.89 272 ALA B C 1
ATOM 3893 O O . ALA B 1 230 ? -0.439 24.320 13.981 1.00 38.27 272 ALA B O 1
ATOM 3895 N N . LYS B 1 231 ? 1.633 23.748 13.322 1.00 35.51 273 LYS B N 1
ATOM 3896 C CA . LYS B 1 231 ? 1.257 23.661 11.923 1.00 35.37 273 LYS B CA 1
ATOM 3897 C C . LYS B 1 231 ? 1.111 22.195 11.500 1.00 34.29 273 LYS B C 1
ATOM 3898 O O . LYS B 1 231 ? 1.602 21.300 12.175 1.00 34.52 273 LYS B O 1
ATOM 3904 N N . VAL B 1 232 ? 0.417 21.955 10.390 1.00 33.83 274 VAL B N 1
ATOM 3905 C CA . VAL B 1 232 ? 0.179 20.595 9.895 1.00 31.18 274 VAL B CA 1
ATOM 3906 C C . VAL B 1 232 ? 1.047 20.266 8.687 1.00 30.98 274 VAL B C 1
ATOM 3907 O O . VAL B 1 232 ? 1.193 21.066 7.771 1.00 31.58 274 VAL B O 1
ATOM 3911 N N . LYS B 1 233 ? 1.629 19.081 8.692 1.00 30.80 275 LYS B N 1
ATOM 3912 C CA . LYS B 1 233 ? 2.451 18.657 7.578 1.00 31.08 275 LYS B CA 1
ATOM 3913 C C . LYS B 1 233 ? 2.061 17.233 7.234 1.00 31.37 275 LYS B C 1
ATOM 3914 O O . LYS B 1 233 ? 1.218 16.631 7.910 1.00 30.56 275 LYS B O 1
ATOM 3920 N N . THR B 1 234 ? 2.669 16.686 6.194 1.00 31.14 276 THR B N 1
ATOM 3921 C CA . THR B 1 234 ? 2.354 15.333 5.786 1.00 31.07 276 THR B CA 1
ATOM 3922 C C . THR B 1 234 ? 3.454 14.306 6.051 1.00 29.60 276 THR B C 1
ATOM 3923 O O . THR B 1 234 ? 4.578 14.437 5.566 1.00 29.28 276 THR B O 1
ATOM 3927 N N . LEU B 1 235 ? 3.127 13.282 6.831 1.00 27.10 277 LEU B N 1
ATOM 3928 C CA . LEU B 1 235 ? 4.089 12.212 7.098 1.00 25.77 277 LEU B CA 1
ATOM 3929 C C . LEU B 1 235 ? 3.389 10.896 6.778 1.00 24.44 277 LEU B C 1
ATOM 3930 O O . LEU B 1 235 ? 2.292 10.623 7.274 1.00 23.38 277 LEU B O 1
ATOM 3935 N N . SER B 1 236 ? 4.013 10.110 5.908 1.00 22.45 278 SER B N 1
ATOM 3936 C CA . SER B 1 236 ? 3.456 8.830 5.504 1.00 22.19 278 SER B CA 1
ATOM 3937 C C . SER B 1 236 ? 4.008 7.614 6.264 1.00 20.29 278 SER B C 1
ATOM 3938 O O . SER B 1 236 ? 5.219 7.448 6.392 1.00 19.65 278 SER B O 1
ATOM 3941 N N . PRO B 1 237 ? 3.123 6.742 6.768 1.00 19.47 279 PRO B N 1
ATOM 3942 C CA . PRO B 1 237 ? 3.567 5.539 7.491 1.00 19.84 279 PRO B CA 1
ATOM 3943 C C . PRO B 1 237 ? 3.917 4.465 6.452 1.00 19.80 279 PRO B C 1
ATOM 3944 O O . PRO B 1 237 ? 4.205 3.295 6.785 1.00 20.15 279 PRO B O 1
ATOM 3948 N N . LEU B 1 238 ? 3.895 4.895 5.190 1.00 17.68 280 LEU B N 1
ATOM 3949 C CA . LEU B 1 238 ? 4.183 4.053 4.042 1.00 15.77 280 LEU B CA 1
ATOM 3950 C C . LEU B 1 238 ? 3.301 2.818 4.032 1.00 17.22 280 LEU B C 1
ATOM 3951 O O . LEU B 1 238 ? 3.720 1.737 3.598 1.00 17.84 280 LEU B O 1
ATOM 3956 N N . GLU B 1 239 ? 2.071 2.983 4.513 1.00 18.26 281 GLU B N 1
ATOM 3957 C CA . GLU B 1 239 ? 1.117 1.883 4.555 1.00 19.09 281 GLU B CA 1
ATOM 3958 C C . GLU B 1 239 ? 0.367 1.797 3.245 1.00 20.13 281 GLU B C 1
ATOM 3959 O O . GLU B 1 239 ? -0.429 0.902 3.036 1.00 21.00 281 GLU B O 1
ATOM 3965 N N . ALA B 1 240 ? 0.632 2.749 2.368 1.00 22.68 282 ALA B N 1
ATOM 3966 C CA . ALA B 1 240 ? -0.003 2.798 1.070 1.00 25.32 282 ALA B CA 1
ATOM 3967 C C . ALA B 1 240 ? 1.113 3.053 0.081 1.00 26.80 282 ALA B C 1
ATOM 3968 O O . ALA B 1 240 ? 2.139 3.641 0.442 1.00 25.98 282 ALA B O 1
ATOM 3970 N N . ALA B 1 241 ? 0.909 2.603 -1.156 1.00 27.96 283 ALA B N 1
ATOM 3971 C CA . ALA B 1 241 ? 1.907 2.741 -2.207 1.00 30.95 283 ALA B CA 1
ATOM 3972 C C . ALA B 1 241 ? 2.138 4.190 -2.552 1.00 33.93 283 ALA B C 1
ATOM 3973 O O . ALA B 1 241 ? 1.235 4.866 -3.026 1.00 34.78 283 ALA B O 1
ATOM 3975 N N . PRO B 1 242 ? 3.361 4.689 -2.318 1.00 37.65 284 PRO B N 1
ATOM 3976 C CA . PRO B 1 242 ? 3.659 6.090 -2.626 1.00 40.03 284 PRO B CA 1
ATOM 3977 C C . PRO B 1 242 ? 3.647 6.352 -4.124 1.00 42.51 284 PRO B C 1
ATOM 3978 O O . PRO B 1 242 ? 3.926 5.457 -4.932 1.00 42.86 284 PRO B O 1
ATOM 3982 N N . SER B 1 243 ? 3.318 7.589 -4.480 1.00 44.50 285 SER B N 1
ATOM 3983 C CA . SER B 1 243 ? 3.279 8.017 -5.868 1.00 45.09 285 SER B CA 1
ATOM 3984 C C . SER B 1 243 ? 4.725 8.058 -6.352 1.00 45.48 285 SER B C 1
ATOM 3985 O O . SER B 1 243 ? 5.661 7.895 -5.560 1.00 45.58 285 SER B O 1
ATOM 3988 N N . GLY B 1 244 ? 4.909 8.286 -7.646 1.00 44.58 286 GLY B N 1
ATOM 3989 C CA . GLY B 1 244 ? 6.252 8.335 -8.185 1.00 44.68 286 GLY B CA 1
ATOM 3990 C C . GLY B 1 244 ? 6.836 6.942 -8.223 1.00 45.38 286 GLY B C 1
ATOM 3991 O O . GLY B 1 244 ? 6.149 5.972 -7.902 1.00 45.35 286 GLY B O 1
ATOM 3992 N N . ASN B 1 245 ? 8.102 6.835 -8.610 1.00 46.21 287 ASN B N 1
ATOM 3993 C CA . ASN B 1 245 ? 8.758 5.535 -8.683 1.00 47.03 287 ASN B CA 1
ATOM 3994 C C . ASN B 1 245 ? 10.095 5.485 -7.940 1.00 46.75 287 ASN B C 1
ATOM 3995 O O . ASN B 1 245 ? 11.129 5.118 -8.515 1.00 45.79 287 ASN B O 1
ATOM 4000 N N . LYS B 1 246 ? 10.056 5.859 -6.660 1.00 45.16 288 LYS B N 1
ATOM 4001 C CA . LYS B 1 246 ? 11.238 5.846 -5.795 1.00 44.20 288 LYS B CA 1
ATOM 4002 C C . LYS B 1 246 ? 11.386 4.463 -5.154 1.00 41.65 288 LYS B C 1
ATOM 4003 O O . LYS B 1 246 ? 10.457 3.654 -5.176 1.00 40.40 288 LYS B O 1
ATOM 4009 N N . THR B 1 247 ? 12.555 4.190 -4.590 1.00 38.97 289 THR B N 1
ATOM 4010 C CA . THR B 1 247 ? 12.774 2.915 -3.918 1.00 36.77 289 THR B CA 1
ATOM 4011 C C . THR B 1 247 ? 12.138 3.051 -2.542 1.00 33.87 289 THR B C 1
ATOM 4012 O O . THR B 1 247 ? 11.830 4.164 -2.100 1.00 32.07 289 THR B O 1
ATOM 4016 N N . TYR B 1 248 ? 11.950 1.918 -1.870 1.00 30.45 290 TYR B N 1
ATOM 4017 C CA . TYR B 1 248 ? 11.367 1.911 -0.538 1.00 26.25 290 TYR B CA 1
ATOM 4018 C C . TYR B 1 248 ? 12.181 2.811 0.370 1.00 26.20 290 TYR B C 1
ATOM 4019 O O . TYR B 1 248 ? 11.650 3.706 1.024 1.00 24.65 290 TYR B O 1
ATOM 4028 N N . LEU B 1 249 ? 13.482 2.563 0.414 1.00 26.14 291 LEU B N 1
ATOM 4029 C CA . LEU B 1 249 ? 14.331 3.372 1.255 1.00 27.20 291 LEU B CA 1
ATOM 4030 C C . LEU B 1 249 ? 14.362 4.816 0.786 1.00 28.41 291 LEU B C 1
ATOM 4031 O O . LEU B 1 249 ? 14.392 5.728 1.607 1.00 30.40 291 LEU B O 1
ATOM 4036 N N . GLU B 1 250 ? 14.336 5.050 -0.519 1.00 29.66 292 GLU B N 1
ATOM 4037 C CA . GLU B 1 250 ? 14.327 6.434 -0.968 1.00 30.70 292 GLU B CA 1
ATOM 4038 C C . GLU B 1 250 ? 13.040 7.051 -0.431 1.00 31.07 292 GLU B C 1
ATOM 4039 O O . GLU B 1 250 ? 13.054 8.166 0.090 1.00 31.56 292 GLU B O 1
ATOM 4045 N N . ASN B 1 251 ? 11.935 6.311 -0.544 1.00 30.53 293 ASN B N 1
ATOM 4046 C CA . ASN B 1 251 ? 10.639 6.786 -0.061 1.00 30.35 293 ASN B CA 1
ATOM 4047 C C . ASN B 1 251 ? 10.696 7.059 1.441 1.00 30.73 293 ASN B C 1
ATOM 4048 O O . ASN B 1 251 ? 10.104 8.030 1.930 1.00 30.09 293 ASN B O 1
ATOM 4053 N N . LEU B 1 252 ? 11.407 6.203 2.175 1.00 28.73 294 LEU B N 1
ATOM 4054 C CA . LEU B 1 252 ? 11.527 6.381 3.611 1.00 28.06 294 LEU B CA 1
ATOM 4055 C C . LEU B 1 252 ? 12.413 7.598 3.931 1.00 29.48 294 LEU B C 1
ATOM 4056 O O . LEU B 1 252 ? 12.088 8.401 4.807 1.00 28.90 294 LEU B O 1
ATOM 4061 N N . ARG B 1 253 ? 13.516 7.741 3.207 1.00 30.57 295 ARG B N 1
ATOM 4062 C CA . ARG B 1 253 ? 14.418 8.864 3.400 1.00 32.90 295 ARG B CA 1
ATOM 4063 C C . ARG B 1 253 ? 13.644 10.172 3.262 1.00 32.72 295 ARG B C 1
ATOM 4064 O O . ARG B 1 253 ? 13.817 11.092 4.058 1.00 33.20 295 ARG B O 1
ATOM 4072 N N . ALA B 1 254 ? 12.781 10.248 2.254 1.00 32.04 296 ALA B N 1
ATOM 4073 C CA . ALA B 1 254 ? 12.000 11.463 2.017 1.00 31.32 296 ALA B CA 1
ATOM 4074 C C . ALA B 1 254 ? 11.173 11.842 3.222 1.00 29.47 296 ALA B C 1
ATOM 4075 O O . ALA B 1 254 ? 11.112 13.006 3.596 1.00 29.40 296 ALA B O 1
ATOM 4077 N N . ASN B 1 255 ? 10.524 10.854 3.825 1.00 29.79 297 ASN B N 1
ATOM 4078 C CA . ASN B 1 255 ? 9.698 11.109 5.001 1.00 30.44 297 ASN B CA 1
ATOM 4079 C C . ASN B 1 255 ? 10.574 11.454 6.199 1.00 30.28 297 ASN B C 1
ATOM 4080 O O . ASN B 1 255 ? 10.198 12.290 7.018 1.00 30.66 297 ASN B O 1
ATOM 4085 N N . LEU B 1 256 ? 11.739 10.819 6.291 1.00 29.93 298 LEU B N 1
ATOM 4086 C CA . LEU B 1 256 ? 12.671 11.094 7.373 1.00 31.20 298 LEU B CA 1
ATOM 4087 C C . LEU B 1 256 ? 13.203 12.514 7.251 1.00 33.60 298 LEU B C 1
ATOM 4088 O O . LEU B 1 256 ? 13.493 13.169 8.253 1.00 34.07 298 LEU B O 1
ATOM 4093 N N . GLU B 1 257 ? 13.332 12.978 6.013 1.00 34.77 299 GLU B N 1
ATOM 4094 C CA . GLU B 1 257 ? 13.787 14.339 5.743 1.00 36.55 299 GLU B CA 1
ATOM 4095 C C . GLU B 1 257 ? 12.791 15.398 6.224 1.00 37.78 299 GLU B C 1
ATOM 4096 O O . GLU B 1 257 ? 13.166 16.407 6.820 1.00 37.67 299 GLU B O 1
ATOM 4102 N N . VAL B 1 258 ? 11.518 15.193 5.909 1.00 37.00 300 VAL B N 1
ATOM 4103 C CA . VAL B 1 258 ? 10.454 16.104 6.356 1.00 37.17 300 VAL B CA 1
ATOM 4104 C C . VAL B 1 258 ? 10.422 16.188 7.878 1.00 38.08 300 VAL B C 1
ATOM 4105 O O . VAL B 1 258 ? 10.174 17.219 8.484 1.00 39.73 300 VAL B O 1
ATOM 4109 N N . LEU B 1 259 ? 10.631 15.037 8.476 1.00 37.37 301 LEU B N 1
ATOM 4110 C CA . LEU B 1 259 ? 10.618 14.908 9.912 1.00 37.31 301 LEU B CA 1
ATOM 4111 C C . LEU B 1 259 ? 11.736 15.755 10.503 1.00 37.58 301 LEU B C 1
ATOM 4112 O O . LEU B 1 259 ? 11.505 16.544 11.421 1.00 35.87 301 LEU B O 1
ATOM 4117 N N . TYR B 1 260 ? 12.932 15.603 9.935 1.00 38.25 302 TYR B N 1
ATOM 4118 C CA . TYR B 1 260 ? 14.118 16.337 10.355 1.00 39.62 302 TYR B CA 1
ATOM 4119 C C . TYR B 1 260 ? 13.936 17.846 10.203 1.00 41.03 302 TYR B C 1
ATOM 4120 O O . TYR B 1 260 ? 14.207 18.604 11.137 1.00 41.67 302 TYR B O 1
ATOM 4129 N N . GLN B 1 261 ? 13.474 18.277 9.030 1.00 41.25 303 GLN B N 1
ATOM 4130 C CA . GLN B 1 261 ? 13.261 19.694 8.768 1.00 40.29 303 GLN B CA 1
ATOM 4131 C C . GLN B 1 261 ? 12.259 20.296 9.747 1.00 39.36 303 GLN B C 1
ATOM 4132 O O . GLN B 1 261 ? 12.489 21.361 10.301 1.00 38.49 303 GLN B O 1
ATOM 4138 N N . GLN B 1 262 ? 11.143 19.615 9.961 1.00 39.22 304 GLN B N 1
ATOM 4139 C CA . GLN B 1 262 ? 10.139 20.123 10.883 1.00 40.24 304 GLN B CA 1
ATOM 4140 C C . GLN B 1 262 ? 10.652 20.201 12.317 1.00 42.38 304 GLN B C 1
ATOM 4141 O O . GLN B 1 262 ? 10.323 21.132 13.061 1.00 41.62 304 GLN B O 1
ATOM 4147 N N . LEU B 1 263 ? 11.460 19.217 12.701 1.00 45.08 305 LEU B N 1
ATOM 4148 C CA . LEU B 1 263 ? 12.002 19.172 14.046 1.00 47.48 305 LEU B CA 1
ATOM 4149 C C . LEU B 1 263 ? 13.206 20.068 14.287 1.00 49.63 305 LEU B C 1
ATOM 4150 O O . LEU B 1 263 ? 13.760 20.057 15.381 1.00 52.10 305 LEU B O 1
ATOM 4155 N N . LYS B 1 264 ? 13.617 20.854 13.300 1.00 50.08 306 LYS B N 1
ATOM 4156 C CA . LYS B 1 264 ? 14.767 21.712 13.526 1.00 51.93 306 LYS B CA 1
ATOM 4157 C C . LYS B 1 264 ? 14.417 23.197 13.434 1.00 53.32 306 LYS B C 1
ATOM 4158 O O . LYS B 1 264 ? 13.240 23.525 13.143 1.00 52.64 306 LYS B O 1
#

InterPro domains:
  IPR006127 Periplasmic solute binding protein, ZnuA-like [PF01297] (35-303)
  IPR006128 Adhesion lipoprotein PsaA-like [PR00690] (32-50)
  IPR006128 Adhesion lipoprotein PsaA-like [PR00690] (62-75)
  IPR006128 Adhesion lipoprotein PsaA-like [PR00690] (75-92)
  IPR006128 Adhesion lipoprotein PsaA-like [PR00690] (195-216)
  IPR006128 Adhesion lipoprotein PsaA-like [PR00690] (248-266)
  IPR006129 Adhesin B [PR00691] (32-53)
  IPR006129 Adhesin B [PR00691] (75-94)
  IPR006129 Adhesin B [PR00691] (139-158)
  IPR006129 Adhesin B [PR00691] (195-212)
  IPR006129 Adhesin B [PR00691] (221-239)
  IPR006129 Adhesin B [PR00691] (244-261)
  IPR050492 Bacterial metal-binding protein 9 [PTHR42953] (1-306)

Radius of gyration: 25.82 Å; Cα contacts (8 Å, |Δi|>4): 928; chains: 2; bounding box: 46×84×56 Å

Organism: Streptococcus agalactiae serotype V (strain ATCC BAA-611 / 2603 V/R) (NCBI:txid208435)

B-factor: mean 39.43, std 11.89, range [7.16, 75.49]